Protein AF-A0A3B8V034-F1 (afdb_monomer_lite)

Foldseek 3Di:
DDDDDDDDDDDDDDDDDDDDDDDDDDDDDDDDDDDDDDDDDDDDDDDDDDDDDDDDDDDDDDPPPDDDPPPPPPPDDQVNDPAEEFEQDPLQKTFTALVRVLPADAQGKYFHYNDHPDGTFIWGFHDKDAFPASWIKTKIDTPPDAPWTKMWIADPQWIKMKTWDDDPPATFIWIQQTLERRMTHTDTDGLFAQFALFAAADPPDDDDQDDDDDQDPDPDAFPPPPPDPDWLALDHQEAEEAEEEEPLQLVVQLVVSVVVPHHSVCSQRSVVNLVSHQQVLLSVQCVLAVQNHGYHYLYRYYDYDPQADPANLVLVLDCPPPHRVCVVVVCQQQFGLAYEYEYQFGHDCPVRGHQKYAYADQQQCSSRRYMYGNNVSTRHHRCSQRNLSSLRAAEFAQDDRNLPGDDFPADPVCVLVWGFGDAFPPPCPNCRASYWGWDQAPVRHIETESRYGDDGRYDSYAFDQVRDDNNHGRFAPCPDPRRGHYHNSVSSNRNVSSSSNSGIRQDQDQDPVRHTDRSHDDDDDDDD

Secondary structure (DSSP, 8-state):
-----------------------------------------------------------------------PPP-PPTTSSSS-EEEB-TTS-EE--HHHHHT--TT-EEEEE-STTSPPEEEEEEEEEE-STT-EEEEEEESSSTT-EEEEEEETTEEEEEEE---TTT--EEEEEE-STTEEEEEEEPS----EEEEE------PPP---PPP----SPTT--TT-----SS--SEEEEEEEEEHHHHHHHHHHHHHTTS-GGGHHHHHHHHHHHHHHHHHHHHHHTT---EEEEEEEEEE-----SS-THHHHH-TTSSSSTHHHHHHHHHT-SEEEEEESSS-S--SS--SEEEE---SS-GGG-EEEEETTT-SSSHHHHHHHHTTT-BPPTT--TTS---S--BPSSGGG-PBPPPPP-TT-TTTTT-B--EEE-TTS-EEE-TT--SSSEEPS----SS-EETTEESSB-TT-TTS--B-HHHHHHHHHHHHTTSSPPPP-EE-TTS-EE-SS-S--PPP-

Structure (mmCIF, N/CA/C/O backbone):
data_AF-A0A3B8V034-F1
#
_entry.id   AF-A0A3B8V034-F1
#
loop_
_atom_site.group_PDB
_atom_site.id
_atom_site.type_symbol
_atom_site.label_atom_id
_atom_site.label_alt_id
_atom_site.label_comp_id
_atom_site.label_asym_id
_atom_site.label_entity_id
_atom_site.label_seq_id
_atom_site.pdbx_PDB_ins_code
_atom_site.Cartn_x
_atom_site.Cartn_y
_atom_site.Cartn_z
_atom_site.occupancy
_atom_site.B_iso_or_equiv
_atom_site.auth_seq_id
_atom_site.auth_comp_id
_atom_site.auth_asym_id
_atom_site.auth_atom_id
_atom_site.pdbx_PDB_model_num
ATOM 1 N N . MET A 1 1 ? 27.863 38.608 -65.682 1.00 39.09 1 MET A N 1
ATOM 2 C CA . MET A 1 1 ? 27.282 39.056 -64.396 1.00 39.09 1 MET A CA 1
ATOM 3 C C . MET A 1 1 ? 26.338 40.221 -64.721 1.00 39.09 1 MET A C 1
ATOM 5 O O . MET A 1 1 ? 26.831 41.195 -65.261 1.00 39.09 1 MET A O 1
ATOM 9 N N . LYS A 1 2 ? 24.995 40.124 -64.698 1.00 32.12 2 LYS A N 1
ATOM 10 C CA . LYS A 1 2 ? 24.086 39.822 -63.561 1.00 32.12 2 LYS A CA 1
ATOM 11 C C . LYS A 1 2 ? 24.437 40.698 -62.346 1.00 32.12 2 LYS A C 1
ATOM 13 O O . LYS A 1 2 ? 25.421 40.362 -61.704 1.00 32.12 2 LYS A O 1
ATOM 18 N N . ALA A 1 3 ? 23.829 41.855 -62.046 1.00 29.09 3 ALA A N 1
ATOM 19 C CA . ALA A 1 3 ? 22.579 42.564 -62.432 1.00 29.09 3 ALA A CA 1
ATOM 20 C C . ALA A 1 3 ? 21.438 42.531 -61.383 1.00 29.09 3 ALA A C 1
ATOM 22 O O . ALA A 1 3 ? 21.258 41.554 -60.667 1.00 29.09 3 ALA A O 1
ATOM 23 N N . THR A 1 4 ? 20.722 43.657 -61.302 1.00 34.94 4 THR A N 1
ATOM 24 C CA . THR A 1 4 ? 19.839 44.159 -60.228 1.00 34.94 4 THR A CA 1
ATOM 25 C C . THR A 1 4 ? 18.431 43.551 -60.145 1.00 34.94 4 THR A C 1
ATOM 27 O O . THR A 1 4 ? 17.874 43.180 -61.171 1.00 34.94 4 THR A O 1
ATOM 30 N N . MET A 1 5 ? 17.836 43.573 -58.933 1.00 27.31 5 MET A N 1
ATOM 31 C CA . MET A 1 5 ? 16.399 43.728 -58.550 1.00 27.31 5 MET A CA 1
ATOM 32 C C . MET A 1 5 ? 16.216 43.271 -57.076 1.00 27.31 5 MET A C 1
ATOM 34 O O . MET A 1 5 ? 17.033 42.483 -56.619 1.00 27.31 5 MET A O 1
ATOM 38 N N . ARG A 1 6 ? 15.200 43.637 -56.270 1.00 26.66 6 ARG A N 1
ATOM 39 C CA . ARG A 1 6 ? 14.289 44.809 -56.149 1.00 26.66 6 ARG A CA 1
ATOM 40 C C . ARG A 1 6 ? 13.635 44.749 -54.735 1.00 26.66 6 ARG A C 1
ATOM 42 O O . ARG A 1 6 ? 13.795 43.762 -54.029 1.00 26.66 6 ARG A O 1
ATOM 49 N N . THR A 1 7 ? 12.927 45.803 -54.325 1.00 27.72 7 THR A N 1
ATOM 50 C CA . THR A 1 7 ? 12.128 45.952 -53.075 1.00 27.72 7 THR A CA 1
ATOM 51 C C . THR A 1 7 ? 10.772 45.189 -53.134 1.00 27.72 7 THR A C 1
ATOM 53 O O . THR A 1 7 ? 10.488 44.668 -54.216 1.00 27.72 7 THR A O 1
ATOM 56 N N . PRO A 1 8 ? 9.902 45.125 -52.078 1.00 37.09 8 PRO A N 1
ATOM 57 C CA . PRO A 1 8 ? 9.867 45.942 -50.845 1.00 37.09 8 PRO A CA 1
ATOM 58 C C . PRO A 1 8 ? 9.551 45.234 -49.497 1.00 37.09 8 PRO A C 1
ATOM 60 O O . PRO A 1 8 ? 9.159 44.074 -49.436 1.00 37.09 8 PRO A O 1
ATOM 63 N N . GLN A 1 9 ? 9.633 46.011 -48.408 1.00 32.00 9 GLN A N 1
ATOM 64 C CA . GLN A 1 9 ? 8.899 45.762 -47.157 1.00 32.00 9 GLN A CA 1
ATOM 65 C C . GLN A 1 9 ? 7.413 46.133 -47.329 1.00 32.00 9 GLN A C 1
ATOM 67 O O . GLN A 1 9 ? 7.114 47.138 -47.979 1.00 32.00 9 GLN A O 1
ATOM 72 N N . THR A 1 10 ? 6.504 45.432 -46.647 1.00 27.25 10 THR A N 1
ATOM 73 C CA . THR A 1 10 ? 5.100 45.860 -46.490 1.00 27.25 10 THR A CA 1
ATOM 74 C C . THR A 1 10 ? 4.756 45.977 -45.006 1.00 27.25 10 THR A C 1
ATOM 76 O O . THR A 1 10 ? 5.174 45.158 -44.193 1.00 27.25 10 THR A O 1
ATOM 79 N N . ARG A 1 11 ? 4.026 47.037 -44.645 1.00 26.12 11 ARG A N 1
ATOM 80 C CA . ARG A 1 11 ? 3.633 47.363 -43.265 1.00 26.12 11 ARG A CA 1
ATOM 81 C C . ARG A 1 11 ? 2.485 46.469 -42.796 1.00 26.12 11 ARG A C 1
ATOM 83 O O . ARG A 1 11 ? 1.553 46.251 -43.564 1.00 26.12 11 ARG A O 1
ATOM 90 N N . MET A 1 12 ? 2.476 46.107 -41.514 1.00 24.92 12 MET A N 1
ATOM 91 C CA . MET A 1 12 ? 1.251 45.715 -40.815 1.00 24.92 12 MET A CA 1
ATOM 92 C C . MET A 1 12 ? 0.835 46.858 -39.884 1.00 24.92 12 MET A C 1
ATOM 94 O O . MET A 1 12 ? 1.547 47.196 -38.942 1.00 24.92 12 MET A O 1
ATOM 98 N N . THR A 1 13 ? -0.280 47.512 -40.205 1.00 26.66 13 THR A N 1
ATOM 99 C CA . THR A 1 13 ? -0.801 48.654 -39.442 1.00 26.66 13 THR A CA 1
ATOM 100 C C . THR A 1 13 ? -1.696 48.142 -38.321 1.00 26.66 13 THR A C 1
ATOM 102 O O . THR A 1 13 ? -2.744 47.565 -38.601 1.00 26.66 13 THR A O 1
ATOM 105 N N . LEU A 1 14 ? -1.314 48.371 -37.064 1.00 25.48 14 LEU A N 1
ATOM 106 C CA . LEU A 1 14 ? -2.176 48.067 -35.922 1.00 25.48 14 LEU A CA 1
ATOM 107 C C . LEU A 1 14 ? -3.285 49.129 -35.812 1.00 25.48 14 LEU A C 1
ATOM 109 O O . LEU A 1 14 ? -2.997 50.326 -35.827 1.00 25.48 14 LEU A O 1
ATOM 113 N N . ALA A 1 15 ? -4.540 48.693 -35.703 1.00 27.03 15 ALA A N 1
ATOM 114 C CA . ALA A 1 15 ? -5.710 49.550 -35.515 1.00 27.03 15 ALA A CA 1
ATOM 115 C C . ALA A 1 15 ? -6.472 49.145 -34.242 1.00 27.03 15 ALA A C 1
ATOM 117 O O . ALA A 1 15 ? -6.451 47.986 -33.836 1.00 27.03 15 ALA A O 1
ATOM 118 N N . LEU A 1 16 ? -7.096 50.127 -33.591 1.00 25.64 16 LEU A N 1
ATOM 119 C CA . LEU A 1 16 ? -7.505 50.081 -32.185 1.00 25.64 16 LEU A CA 1
ATOM 120 C C . LEU A 1 16 ? -8.993 49.736 -31.989 1.00 25.64 16 LEU A C 1
ATOM 122 O O . LEU A 1 16 ? -9.848 50.317 -32.654 1.00 25.64 16 LEU A O 1
ATOM 126 N N . ALA A 1 17 ? -9.300 48.910 -30.982 1.00 27.09 17 ALA A N 1
ATOM 127 C CA . ALA A 1 17 ? -10.612 48.831 -30.326 1.00 27.09 17 ALA A CA 1
ATOM 128 C C . ALA A 1 17 ? -10.435 48.472 -28.832 1.00 27.09 17 ALA A C 1
ATOM 130 O O . ALA A 1 17 ? -9.516 47.731 -28.491 1.00 27.09 17 ALA A O 1
ATOM 131 N N . LEU A 1 18 ? -11.274 49.019 -27.939 1.00 26.72 18 LEU A N 1
ATOM 132 C CA . LEU A 1 18 ? -11.166 48.873 -26.473 1.00 26.72 18 LEU A CA 1
ATOM 133 C C . LEU A 1 18 ? -12.327 48.065 -25.868 1.00 26.72 18 LEU A C 1
ATOM 135 O O . LEU A 1 18 ? -13.478 48.338 -26.196 1.00 26.72 18 LEU A O 1
ATOM 139 N N . ALA A 1 19 ? -12.014 47.228 -24.870 1.00 26.48 19 ALA A N 1
ATOM 140 C CA . ALA A 1 19 ? -12.762 47.028 -23.611 1.00 26.48 19 ALA A CA 1
ATOM 141 C C . ALA A 1 19 ? -11.866 46.193 -22.660 1.00 26.48 19 ALA A C 1
ATOM 143 O O . ALA A 1 19 ? -11.486 45.084 -23.009 1.00 26.48 19 ALA A O 1
ATOM 144 N N . LEU A 1 20 ? -11.268 46.757 -21.603 1.00 27.98 20 LEU A N 1
ATOM 145 C CA . LEU A 1 20 ? -11.837 46.968 -20.255 1.00 27.98 20 LEU A CA 1
ATOM 146 C C . LEU A 1 20 ? -12.208 45.665 -19.514 1.00 27.98 20 LEU A C 1
ATOM 148 O O . LEU A 1 20 ? -13.221 45.048 -19.823 1.00 27.98 20 LEU A O 1
ATOM 152 N N . GLY A 1 21 ? -11.422 45.310 -18.486 1.00 26.45 21 GLY A N 1
ATOM 153 C CA . GLY A 1 21 ? -11.671 44.158 -17.604 1.00 26.45 21 GLY A CA 1
ATOM 154 C C . GLY A 1 21 ? -10.458 43.772 -16.743 1.00 26.45 21 GLY A C 1
ATOM 155 O O . GLY A 1 21 ? -9.781 42.797 -17.039 1.00 26.45 21 GLY A O 1
ATOM 156 N N . THR A 1 22 ? -10.146 44.548 -15.700 1.00 28.84 22 THR A N 1
ATOM 157 C CA . THR A 1 22 ? -9.021 44.282 -14.776 1.00 28.84 22 THR A CA 1
ATOM 158 C C . THR A 1 22 ? -9.447 43.467 -13.553 1.00 28.84 22 THR A C 1
ATOM 160 O O . THR A 1 22 ? -10.424 43.833 -12.903 1.00 28.84 22 THR A O 1
ATOM 163 N N . GLY A 1 23 ? -8.655 42.463 -13.165 1.00 26.52 23 GLY A N 1
ATOM 164 C CA . GLY A 1 23 ? -8.787 41.752 -11.888 1.00 26.52 23 GLY A CA 1
ATOM 165 C C . GLY A 1 23 ? -7.514 40.968 -11.559 1.00 26.52 23 GLY A C 1
ATOM 166 O O . GLY A 1 23 ? -7.195 40.011 -12.254 1.00 26.52 23 GLY A O 1
ATOM 167 N N . THR A 1 24 ? -6.783 41.393 -10.528 1.00 28.28 24 THR A N 1
ATOM 168 C CA . THR A 1 24 ? -5.492 40.810 -10.110 1.00 28.28 24 THR A CA 1
ATOM 169 C C . THR A 1 24 ? -5.636 40.098 -8.762 1.00 28.28 24 THR A C 1
ATOM 171 O O . THR A 1 24 ? -6.529 40.428 -7.983 1.00 28.28 24 THR A O 1
ATOM 174 N N . LEU A 1 25 ? -4.739 39.149 -8.479 1.00 25.97 25 LEU A N 1
ATOM 175 C CA . LEU A 1 25 ? -4.598 38.477 -7.184 1.00 25.97 25 LEU A CA 1
ATOM 176 C C . LEU A 1 25 ? -4.472 39.472 -6.013 1.00 25.97 25 LEU A C 1
ATOM 178 O O . LEU A 1 25 ? -3.778 40.483 -6.129 1.00 25.97 25 LEU A O 1
ATOM 182 N N . ALA A 1 26 ? -5.012 39.092 -4.853 1.00 26.95 26 ALA A N 1
ATOM 183 C CA . ALA A 1 26 ? -4.503 39.484 -3.538 1.00 26.95 26 ALA A CA 1
ATOM 184 C C . ALA A 1 26 ? -4.893 38.423 -2.490 1.00 26.95 26 ALA A C 1
ATOM 186 O O . ALA A 1 26 ? -5.974 37.839 -2.574 1.00 26.95 26 ALA A O 1
ATOM 187 N N . ALA A 1 27 ? -4.016 38.171 -1.516 1.00 25.70 27 ALA A N 1
ATOM 188 C CA . ALA A 1 27 ? -4.259 37.229 -0.423 1.00 25.70 27 ALA A CA 1
ATOM 189 C C . ALA A 1 27 ? -5.209 37.803 0.650 1.00 25.70 27 ALA A C 1
ATOM 191 O O . ALA A 1 27 ? -5.380 39.019 0.758 1.00 25.70 27 ALA A O 1
ATOM 192 N N . LEU A 1 28 ? -5.780 36.927 1.484 1.00 24.11 28 LEU A N 1
ATOM 193 C CA . LEU A 1 28 ? -6.576 37.300 2.658 1.00 24.11 28 LEU A CA 1
ATOM 194 C C . LEU A 1 28 ? -5.829 36.959 3.952 1.00 24.11 28 LEU A C 1
ATOM 196 O O . LEU A 1 28 ? -5.529 35.797 4.205 1.00 24.11 28 LEU A O 1
ATOM 200 N N . ALA A 1 29 ? -5.595 37.970 4.794 1.00 24.59 29 ALA A N 1
ATOM 201 C CA . ALA A 1 29 ? -5.035 37.815 6.134 1.00 24.59 29 ALA A CA 1
ATOM 202 C C . ALA A 1 29 ? -5.864 38.602 7.173 1.00 24.59 29 ALA A C 1
ATOM 204 O O . ALA A 1 29 ? -5.919 39.827 7.151 1.00 24.59 29 ALA A O 1
ATOM 205 N N . VAL A 1 30 ? -6.529 37.849 8.053 1.00 24.91 30 VAL A N 1
ATOM 206 C CA . VAL A 1 30 ? -7.024 38.157 9.415 1.00 24.91 30 VAL A CA 1
ATOM 207 C C . VAL A 1 30 ? -7.352 39.624 9.811 1.00 24.91 30 VAL A C 1
ATOM 209 O O . VAL A 1 30 ? -6.540 40.317 10.415 1.00 24.91 30 VAL A O 1
ATOM 212 N N . GLY A 1 31 ? -8.640 39.989 9.687 1.00 21.81 31 GLY A N 1
ATOM 213 C CA . GLY A 1 31 ? -9.411 40.804 10.661 1.00 21.81 31 GLY A CA 1
ATOM 214 C C . GLY A 1 31 ? -9.101 42.312 10.838 1.00 21.81 31 GLY A C 1
ATOM 215 O O . GLY A 1 31 ? -8.270 42.864 10.124 1.00 21.81 31 GLY A O 1
ATOM 216 N N . PRO A 1 32 ? -9.755 43.009 11.806 1.00 31.89 32 PRO A N 1
ATOM 217 C CA . PRO A 1 32 ? -10.892 42.573 12.636 1.00 31.89 32 PRO A CA 1
ATOM 218 C C . PRO A 1 32 ? -12.078 43.585 12.779 1.00 31.89 32 PRO A C 1
ATOM 220 O O . PRO A 1 32 ? -11.901 44.795 12.721 1.00 31.89 32 PRO A O 1
ATOM 223 N N . VAL A 1 33 ? -13.256 43.059 13.165 1.00 24.67 33 VAL A N 1
ATOM 224 C CA . VAL A 1 33 ? -14.283 43.687 14.050 1.00 24.67 33 VAL A CA 1
ATOM 225 C C . VAL A 1 33 ? -15.188 44.864 13.567 1.00 24.67 33 VAL A C 1
ATOM 227 O O . VAL A 1 33 ? -14.750 45.880 13.050 1.00 24.67 33 VAL A O 1
ATOM 230 N N . ALA A 1 34 ? -16.475 44.739 13.953 1.00 24.39 34 ALA A N 1
ATOM 231 C CA . ALA A 1 34 ? -17.521 45.764 14.190 1.00 24.39 34 ALA A CA 1
ATOM 232 C C . ALA A 1 34 ? -18.407 46.347 13.048 1.00 24.39 34 ALA A C 1
ATOM 234 O O . ALA A 1 34 ? -18.072 47.335 12.408 1.00 24.39 34 ALA A O 1
ATOM 235 N N . LYS A 1 35 ? -19.679 45.895 13.096 1.00 24.61 35 LYS A N 1
ATOM 236 C CA . LYS A 1 35 ? -20.923 46.686 13.318 1.00 24.61 35 LYS A CA 1
ATOM 237 C C . LYS A 1 35 ? -21.942 46.972 12.189 1.00 24.61 35 LYS A C 1
ATOM 239 O O . LYS A 1 35 ? -21.627 47.251 11.045 1.00 24.61 35 LYS A O 1
ATOM 244 N N . ASP A 1 36 ? -23.189 46.964 12.679 1.00 26.53 36 ASP A N 1
ATOM 245 C CA . ASP A 1 36 ? -24.435 47.630 12.268 1.00 26.53 36 ASP A CA 1
ATOM 246 C C . ASP A 1 36 ? -25.211 47.204 10.987 1.00 26.53 36 ASP A C 1
ATOM 248 O O . ASP A 1 36 ? -24.889 47.508 9.844 1.00 26.53 36 ASP A O 1
ATOM 252 N N . ARG A 1 37 ? -26.353 46.542 11.262 1.00 24.28 37 ARG A N 1
ATOM 253 C CA . ARG A 1 37 ? -27.609 46.431 10.471 1.00 24.28 37 ARG A CA 1
ATOM 254 C C . ARG A 1 37 ? -28.305 47.828 10.351 1.00 24.28 37 ARG A C 1
ATOM 256 O O . ARG A 1 37 ? -27.833 48.717 11.060 1.00 24.28 37 ARG A O 1
ATOM 263 N N . PRO A 1 38 ? -29.451 48.060 9.632 1.00 35.66 38 PRO A N 1
ATOM 264 C CA . PRO A 1 38 ? -30.472 47.094 9.147 1.00 35.66 38 PRO A CA 1
ATOM 265 C C . PRO A 1 38 ? -31.240 47.396 7.814 1.00 35.66 38 PRO A C 1
ATOM 267 O O . PRO A 1 38 ? -31.151 48.487 7.270 1.00 35.66 38 PRO A O 1
ATOM 270 N N . ALA A 1 39 ? -32.157 46.472 7.438 1.00 25.98 39 ALA A N 1
ATOM 271 C CA . ALA A 1 39 ? -33.443 46.715 6.716 1.00 25.98 39 ALA A CA 1
ATOM 272 C C . ALA A 1 39 ? -33.393 47.215 5.234 1.00 25.98 39 ALA A C 1
ATOM 274 O O . ALA A 1 39 ? -32.346 47.646 4.775 1.00 25.98 39 ALA A O 1
ATOM 275 N N . MET A 1 40 ? -34.453 47.210 4.393 1.00 24.56 40 MET A N 1
ATOM 276 C CA . MET A 1 40 ? -35.807 46.580 4.334 1.00 24.56 40 MET A CA 1
ATOM 277 C C . MET A 1 40 ? -36.379 46.769 2.890 1.00 24.56 40 MET A C 1
ATOM 279 O O . MET A 1 40 ? -35.892 47.639 2.179 1.00 24.56 40 MET A O 1
ATOM 283 N N . GLU A 1 41 ? -37.412 46.090 2.361 1.00 25.50 41 GLU A N 1
ATOM 284 C CA . GLU A 1 41 ? -38.180 44.910 2.815 1.00 25.50 41 GLU A CA 1
ATOM 285 C C . GLU A 1 41 ? -38.556 43.973 1.633 1.00 25.50 41 GLU A C 1
ATOM 287 O O . GLU A 1 41 ? -38.015 42.873 1.546 1.00 25.50 41 GLU A O 1
ATOM 292 N N . ARG A 1 42 ? -39.499 44.368 0.750 1.00 25.66 42 ARG A N 1
ATOM 293 C CA . ARG A 1 42 ? -40.141 43.508 -0.277 1.00 25.66 42 ARG A CA 1
ATOM 294 C C . ARG A 1 42 ? -40.699 44.293 -1.481 1.00 25.66 42 ARG A C 1
ATOM 296 O O . ARG A 1 42 ? -41.039 45.463 -1.351 1.00 25.66 42 ARG A O 1
ATOM 303 N N . GLY A 1 43 ? -40.914 43.604 -2.608 1.00 25.84 43 GLY A N 1
ATOM 304 C CA . GLY A 1 43 ? -41.726 44.067 -3.747 1.00 25.84 43 GLY A CA 1
ATOM 305 C C . GLY A 1 43 ? -42.003 42.931 -4.744 1.00 25.84 43 GLY A C 1
ATOM 306 O O . GLY A 1 43 ? -41.085 42.192 -5.086 1.00 25.84 43 GLY A O 1
ATOM 307 N N . VAL A 1 44 ? -43.259 42.741 -5.171 1.00 24.73 44 VAL A N 1
ATOM 308 C CA . VAL A 1 44 ? -43.712 41.587 -5.984 1.00 24.73 44 VAL A CA 1
ATOM 309 C C . VAL A 1 44 ? -44.776 42.026 -7.005 1.00 24.73 44 VAL A C 1
ATOM 311 O O . VAL A 1 44 ? -45.558 42.918 -6.689 1.00 24.73 44 VAL A O 1
ATOM 314 N N . ALA A 1 45 ? -44.843 41.317 -8.148 1.00 26.98 45 ALA A N 1
ATOM 315 C CA . ALA A 1 45 ? -46.049 40.956 -8.934 1.00 26.98 45 ALA A CA 1
ATOM 316 C C . ALA A 1 45 ? -46.148 41.431 -10.407 1.00 26.98 45 ALA A C 1
ATOM 318 O O . ALA A 1 45 ? -45.916 42.589 -10.724 1.00 26.98 45 ALA A O 1
ATOM 319 N N . THR A 1 46 ? -46.627 40.495 -11.252 1.00 25.06 46 THR A N 1
ATOM 320 C CA . THR A 1 46 ? -47.496 40.643 -12.458 1.00 25.06 46 THR A CA 1
ATOM 321 C C . THR A 1 46 ? -47.080 41.605 -13.594 1.00 25.06 46 THR A C 1
ATOM 323 O O . THR A 1 46 ? -46.939 42.795 -13.365 1.00 25.06 46 THR A O 1
ATOM 326 N N . SER A 1 47 ? -46.851 41.216 -14.863 1.00 27.02 47 SER A N 1
ATOM 327 C CA . SER A 1 47 ? -47.534 40.312 -15.834 1.00 27.02 47 SER A CA 1
ATOM 328 C C . SER A 1 47 ? -48.671 40.940 -16.665 1.00 27.02 47 SER A C 1
ATOM 330 O O . SER A 1 47 ? -49.697 41.309 -16.101 1.00 27.02 47 SER A O 1
ATOM 332 N N . ALA A 1 48 ? -48.558 40.904 -18.003 1.00 26.84 48 ALA A N 1
ATOM 333 C CA . ALA A 1 48 ? -49.676 40.880 -18.967 1.00 26.84 48 ALA A CA 1
ATOM 334 C C . ALA A 1 48 ? -49.184 40.463 -20.378 1.00 26.84 48 ALA A C 1
ATOM 336 O O . ALA A 1 48 ? -47.999 40.586 -20.677 1.00 26.84 48 ALA A O 1
ATOM 337 N N . MET A 1 49 ? -50.086 39.978 -21.242 1.00 27.50 49 MET A N 1
ATOM 338 C CA . MET A 1 49 ? -49.815 39.557 -22.634 1.00 27.50 49 MET A CA 1
ATOM 339 C C . MET A 1 49 ? -50.503 40.467 -23.668 1.00 27.50 49 MET A C 1
ATOM 341 O O . MET A 1 49 ? -51.469 41.153 -23.345 1.00 27.50 49 MET A O 1
ATOM 345 N N . SER A 1 50 ? -50.099 40.355 -24.941 1.00 24.97 50 SER A N 1
ATOM 346 C CA . SER A 1 50 ? -50.973 40.623 -26.099 1.00 24.97 50 SER A CA 1
ATOM 347 C C . SER A 1 50 ? -50.738 39.593 -27.226 1.00 24.97 50 SER A C 1
ATOM 349 O O . SER A 1 50 ? -49.901 38.703 -27.080 1.00 24.97 50 SER A O 1
ATOM 351 N N . ARG A 1 51 ? -51.539 39.642 -28.300 1.00 26.27 51 ARG A N 1
ATOM 352 C CA . ARG A 1 51 ? -51.796 38.551 -29.272 1.00 26.27 51 ARG A CA 1
ATOM 353 C C . ARG A 1 51 ? -51.875 39.052 -30.733 1.00 26.27 51 ARG A C 1
ATOM 355 O O . ARG A 1 51 ? -51.861 40.256 -30.953 1.00 26.27 51 ARG A O 1
ATOM 362 N N . VAL A 1 52 ? -52.132 38.105 -31.660 1.00 25.27 52 VAL A N 1
ATOM 363 C CA . VAL A 1 52 ? -52.500 38.254 -33.100 1.00 25.27 52 VAL A CA 1
ATOM 364 C C . VAL A 1 52 ? -51.261 38.414 -34.018 1.00 25.27 52 VAL A C 1
ATOM 366 O O . VAL A 1 52 ? -50.514 39.359 -33.815 1.00 25.27 52 VAL A O 1
ATOM 369 N N . ALA A 1 53 ? -50.857 37.508 -34.933 1.00 25.81 53 ALA A N 1
ATOM 370 C CA . ALA A 1 53 ? -51.507 36.514 -35.834 1.00 25.81 53 ALA A CA 1
ATOM 371 C C . ALA A 1 53 ? -52.021 37.115 -37.173 1.00 25.81 53 ALA A C 1
ATOM 373 O O . ALA A 1 53 ? -52.242 38.318 -37.232 1.00 25.81 53 ALA A O 1
ATOM 374 N N . LEU A 1 54 ? -52.196 36.380 -38.283 1.00 26.38 54 LEU A N 1
ATOM 375 C CA . LEU A 1 54 ? -52.221 34.923 -38.561 1.00 26.38 54 LEU A CA 1
ATOM 376 C C . LEU A 1 54 ? -51.694 34.656 -40.010 1.00 26.38 54 LEU A C 1
ATOM 378 O O . LEU A 1 54 ? -51.392 35.622 -40.703 1.00 26.38 54 LEU A O 1
ATOM 382 N N . ASP A 1 55 ? -51.682 33.383 -40.451 1.00 26.30 55 ASP A N 1
ATOM 383 C CA . ASP A 1 55 ? -51.583 32.880 -41.849 1.00 26.30 55 ASP A CA 1
ATOM 384 C C . ASP A 1 55 ? -50.241 33.111 -42.597 1.00 26.30 55 ASP A C 1
ATOM 386 O O . ASP A 1 55 ? -49.627 34.163 -42.461 1.00 26.30 55 ASP A O 1
ATOM 390 N N . VAL A 1 56 ? -49.670 32.211 -43.421 1.00 27.23 56 VAL A N 1
ATOM 391 C CA . VAL A 1 56 ? -49.874 30.783 -43.824 1.00 27.23 56 VAL A CA 1
ATOM 392 C C . VAL A 1 56 ? -48.463 30.206 -44.198 1.00 27.23 56 VAL A C 1
ATOM 394 O O . VAL A 1 56 ? -47.490 30.948 -44.093 1.00 27.23 56 VAL A O 1
ATOM 397 N N . ASP A 1 57 ? -48.173 28.951 -44.593 1.00 28.00 57 ASP A N 1
ATOM 398 C CA . ASP A 1 57 ? -48.960 27.811 -45.119 1.00 28.00 57 ASP A CA 1
ATOM 399 C C . ASP A 1 57 ? -48.278 26.431 -44.820 1.00 28.00 57 ASP A C 1
ATOM 401 O O . ASP A 1 57 ? -47.395 26.317 -43.971 1.00 28.00 57 ASP A O 1
ATOM 405 N N . ARG A 1 58 ? -48.724 25.389 -45.536 1.00 27.16 58 ARG A N 1
ATOM 406 C CA . ARG A 1 58 ? -48.327 23.964 -45.646 1.00 27.16 58 ARG A CA 1
ATOM 407 C C . ARG A 1 58 ? -46.878 23.674 -46.127 1.00 27.16 58 ARG A C 1
ATOM 409 O O . ARG A 1 58 ? -46.290 24.508 -46.802 1.00 27.16 58 ARG A O 1
ATOM 416 N N . GLU A 1 59 ? -46.254 22.503 -45.893 1.00 27.53 59 GLU A N 1
ATOM 417 C CA . GLU A 1 59 ? -46.702 21.186 -45.364 1.00 27.53 59 GLU A CA 1
ATOM 418 C C . GLU A 1 59 ? -45.672 20.537 -44.403 1.00 27.53 59 GLU A C 1
ATOM 420 O O . GLU A 1 59 ? -44.481 20.565 -44.695 1.00 27.53 59 GLU A O 1
ATOM 425 N N . LEU A 1 60 ? -46.136 19.864 -43.334 1.00 27.06 60 LEU A N 1
ATOM 426 C CA . LEU A 1 60 ? -45.780 18.477 -42.936 1.00 27.06 60 LEU A CA 1
ATOM 427 C C . LEU A 1 60 ? -46.565 18.090 -41.662 1.00 27.06 60 LEU A C 1
ATOM 429 O O . LEU A 1 60 ? -46.610 18.871 -40.713 1.00 27.06 60 LEU A O 1
ATOM 433 N N . GLU A 1 61 ? -47.160 16.894 -41.597 1.00 31.86 61 GLU A N 1
ATOM 434 C CA . GLU A 1 61 ? -47.807 16.407 -40.365 1.00 31.86 61 GLU A CA 1
ATOM 435 C C . GLU A 1 61 ? -46.803 15.681 -39.454 1.00 31.86 61 GLU A C 1
ATOM 437 O O . GLU A 1 61 ? -46.191 14.690 -39.850 1.00 31.86 61 GLU A O 1
ATOM 442 N N . VAL A 1 62 ? -46.669 16.150 -38.209 1.00 32.53 62 VAL A N 1
ATOM 443 C CA . VAL A 1 62 ? -45.926 15.477 -37.130 1.00 32.53 62 VAL A CA 1
ATOM 444 C C . VAL A 1 62 ? -46.795 15.473 -35.870 1.00 32.53 62 VAL A C 1
ATOM 446 O O . VAL A 1 62 ? -47.266 16.524 -35.432 1.00 32.53 62 VAL A O 1
ATOM 449 N N . ASP A 1 63 ? -47.021 14.294 -35.282 1.00 34.06 63 ASP A N 1
ATOM 450 C CA . ASP A 1 63 ? -47.907 14.121 -34.121 1.00 34.06 63 ASP A CA 1
ATOM 451 C C . ASP A 1 63 ? -47.279 14.651 -32.818 1.00 34.06 63 ASP A C 1
ATOM 453 O O . ASP A 1 63 ? -46.640 13.935 -32.046 1.00 34.06 63 ASP A O 1
ATOM 457 N N . LEU A 1 64 ? -47.501 15.937 -32.546 1.00 32.56 64 LEU A N 1
ATOM 458 C CA . LEU A 1 64 ? -47.053 16.629 -31.334 1.00 32.56 64 LEU A CA 1
ATOM 459 C C . LEU A 1 64 ? -47.965 16.380 -30.109 1.00 32.56 64 LEU A C 1
ATOM 461 O O . LEU A 1 64 ? -48.188 17.285 -29.301 1.00 32.56 64 LEU A O 1
ATOM 465 N N . LYS A 1 65 ? -48.499 15.158 -29.934 1.00 32.91 65 LYS A N 1
ATOM 466 C CA . LYS A 1 65 ? -49.309 14.762 -28.758 1.00 32.91 65 LYS A CA 1
ATOM 467 C C . LYS A 1 65 ? -48.758 13.609 -27.914 1.00 32.91 65 LYS A C 1
ATOM 469 O O . LYS A 1 65 ? -49.500 12.964 -27.170 1.00 32.91 65 LYS A O 1
ATOM 474 N N . ARG A 1 66 ? -47.433 13.463 -27.865 1.00 28.66 66 ARG A N 1
ATOM 475 C CA . ARG A 1 66 ? -46.756 12.941 -26.665 1.00 28.66 66 ARG A CA 1
ATOM 476 C C . ARG A 1 66 ? -45.636 13.886 -26.230 1.00 28.66 66 ARG A C 1
ATOM 478 O O . ARG A 1 66 ? -44.685 14.047 -26.989 1.00 28.66 66 ARG A O 1
ATOM 485 N N . PRO A 1 67 ? -45.675 14.468 -25.014 1.00 27.50 67 PRO A N 1
ATOM 486 C CA . PRO A 1 67 ? -44.446 14.965 -24.421 1.00 27.50 67 PRO A CA 1
ATOM 487 C C . PRO A 1 67 ? -43.534 13.758 -24.202 1.00 27.50 67 PRO A C 1
ATOM 489 O O . PRO A 1 67 ? -43.911 12.809 -23.508 1.00 27.50 67 PRO A O 1
ATOM 492 N N . MET A 1 68 ? -42.339 13.778 -24.792 1.00 26.00 68 MET A N 1
ATOM 493 C CA . MET A 1 68 ? -41.301 12.830 -24.409 1.00 26.00 68 MET A CA 1
ATOM 494 C C . MET A 1 68 ? -40.983 13.069 -22.934 1.00 26.00 68 MET A C 1
ATOM 496 O O . MET A 1 68 ? -40.302 14.031 -22.579 1.00 26.00 68 MET A O 1
ATOM 500 N N . ARG A 1 69 ? -41.450 12.167 -22.064 1.00 26.36 69 ARG A N 1
ATOM 501 C CA . ARG A 1 69 ? -40.711 11.913 -20.833 1.00 26.36 69 ARG A CA 1
ATOM 502 C C . ARG A 1 69 ? -39.327 11.457 -21.276 1.00 26.36 69 ARG A C 1
ATOM 504 O O . ARG A 1 69 ? -39.175 10.330 -21.735 1.00 26.36 69 ARG A O 1
ATOM 511 N N . LEU A 1 70 ? -38.331 12.315 -21.074 1.00 27.36 70 LEU A N 1
ATOM 512 C CA . LEU A 1 70 ? -37.044 11.823 -20.613 1.00 27.36 70 LEU A CA 1
ATOM 513 C C . LEU A 1 70 ? -37.356 10.921 -19.418 1.00 27.36 70 LEU A C 1
ATOM 515 O O . LEU A 1 70 ? -37.801 11.399 -18.371 1.00 27.36 70 LEU A O 1
ATOM 519 N N . GLN A 1 71 ? -37.208 9.609 -19.600 1.00 27.44 71 GLN A N 1
ATOM 520 C CA . GLN A 1 71 ? -36.987 8.756 -18.450 1.00 27.44 71 GLN A CA 1
ATOM 521 C C . GLN A 1 71 ? -35.679 9.253 -17.848 1.00 27.44 71 GLN A C 1
ATOM 523 O O . GLN A 1 71 ? -34.615 9.098 -18.442 1.00 27.44 71 GLN A O 1
ATOM 528 N N . GLN A 1 72 ? -35.776 9.879 -16.675 1.00 30.25 72 GLN A N 1
ATOM 529 C CA . GLN A 1 72 ? -34.672 9.798 -15.730 1.00 30.25 72 GLN A CA 1
ATOM 530 C C . GLN A 1 72 ? -34.320 8.305 -15.638 1.00 30.25 72 GLN A C 1
ATOM 532 O O . GLN A 1 72 ? -35.262 7.506 -15.530 1.00 30.25 72 GLN A O 1
ATOM 537 N N . PRO A 1 73 ? -33.039 7.908 -15.739 1.00 32.88 73 PRO A N 1
ATOM 538 C CA . PRO A 1 73 ? -32.676 6.521 -15.488 1.00 32.88 73 PRO A CA 1
ATOM 539 C C . PRO A 1 73 ? -33.270 6.144 -14.131 1.00 32.88 73 PRO A C 1
ATOM 541 O O . PRO A 1 73 ? -33.148 6.908 -13.168 1.00 32.88 73 PRO A O 1
ATOM 544 N N . ASN A 1 74 ? -34.016 5.036 -14.086 1.00 34.78 74 ASN A N 1
ATOM 545 C CA . ASN A 1 74 ? -34.619 4.583 -12.839 1.00 34.78 74 ASN A CA 1
ATOM 546 C C . ASN A 1 74 ? -33.482 4.443 -11.828 1.00 34.78 74 ASN A C 1
ATOM 548 O O . ASN A 1 74 ? -32.528 3.719 -12.100 1.00 34.78 74 ASN A O 1
ATOM 552 N N . ALA A 1 75 ? -33.575 5.147 -10.699 1.00 39.72 75 ALA A N 1
ATOM 553 C CA . ALA A 1 75 ? -32.609 4.990 -9.626 1.00 39.72 75 ALA A CA 1
ATOM 554 C C . ALA A 1 75 ? -32.690 3.539 -9.140 1.00 39.72 75 ALA A C 1
ATOM 556 O O . ALA A 1 75 ? -33.661 3.163 -8.476 1.00 39.72 75 ALA A O 1
ATOM 557 N N . ILE A 1 76 ? -31.704 2.739 -9.548 1.00 43.66 76 ILE A N 1
ATOM 558 C CA . ILE A 1 76 ? -31.515 1.369 -9.086 1.00 43.66 76 ILE A CA 1
ATOM 559 C C . ILE A 1 76 ? -31.372 1.447 -7.568 1.00 43.66 76 ILE A C 1
ATOM 561 O O . ILE A 1 76 ? -30.665 2.317 -7.048 1.00 43.66 76 ILE A O 1
ATOM 565 N N . ARG A 1 77 ? -32.098 0.597 -6.847 1.00 41.78 77 ARG A N 1
ATOM 566 C CA . ARG A 1 77 ? -31.973 0.526 -5.394 1.00 41.78 77 ARG A CA 1
ATOM 567 C C . ARG A 1 77 ? -30.830 -0.434 -5.069 1.00 41.78 77 ARG A C 1
ATOM 569 O O . ARG A 1 77 ? -30.758 -1.485 -5.705 1.00 41.78 77 ARG A O 1
ATOM 576 N N . PRO A 1 78 ? -29.992 -0.141 -4.064 1.00 41.16 78 PRO A N 1
ATOM 577 C CA . PRO A 1 78 ? -29.207 -1.185 -3.415 1.00 41.16 78 PRO A CA 1
ATOM 578 C C . PRO A 1 78 ? -30.143 -2.348 -3.039 1.00 41.16 78 PRO A C 1
ATOM 580 O O . PRO A 1 78 ? -31.218 -2.106 -2.479 1.00 41.16 78 PRO A O 1
ATOM 583 N N . GLY A 1 79 ? -29.786 -3.571 -3.439 1.00 49.62 79 GLY A N 1
ATOM 584 C CA . GLY A 1 79 ? -30.617 -4.774 -3.294 1.00 49.62 79 GLY A CA 1
ATOM 585 C C . GLY A 1 79 ? -31.578 -5.117 -4.452 1.00 49.62 79 GLY A C 1
ATOM 586 O O . GLY A 1 79 ? -32.230 -6.154 -4.378 1.00 49.62 79 GLY A O 1
ATOM 587 N N . ASP A 1 80 ? -31.674 -4.313 -5.524 1.00 52.09 80 ASP A N 1
ATOM 588 C CA . ASP A 1 80 ? -32.344 -4.713 -6.790 1.00 52.09 80 ASP A CA 1
ATOM 589 C C . ASP A 1 80 ? -31.362 -5.394 -7.789 1.00 52.09 80 ASP A C 1
ATOM 591 O O . ASP A 1 80 ? -31.757 -5.745 -8.904 1.00 52.09 80 ASP A O 1
ATOM 595 N N . LEU A 1 81 ? -30.086 -5.557 -7.413 1.00 63.09 81 LEU A N 1
ATOM 596 C CA . LEU A 1 81 ? -28.996 -6.130 -8.217 1.00 63.09 81 LEU A CA 1
ATOM 597 C C . LEU A 1 81 ? -28.416 -7.398 -7.574 1.00 63.09 81 LEU A C 1
ATOM 599 O O . LEU A 1 81 ? -28.582 -7.634 -6.381 1.00 63.09 81 LEU A O 1
ATOM 603 N N . ASP A 1 82 ? -27.708 -8.189 -8.379 1.00 80.75 82 ASP A N 1
ATOM 604 C CA . ASP A 1 82 ? -26.976 -9.402 -7.992 1.00 80.75 82 ASP A CA 1
ATOM 605 C C . ASP A 1 82 ? -25.533 -9.131 -7.508 1.00 80.75 82 ASP A C 1
ATOM 607 O O . ASP A 1 82 ? -24.744 -10.061 -7.382 1.00 80.75 82 ASP A O 1
ATOM 611 N N . HIS A 1 83 ? -25.188 -7.867 -7.240 1.00 83.88 83 HIS A N 1
ATOM 612 C CA . HIS A 1 83 ? -23.858 -7.412 -6.822 1.00 83.88 83 HIS A CA 1
ATOM 613 C C . HIS A 1 83 ? -23.931 -6.121 -5.974 1.00 83.88 83 HIS A C 1
ATOM 615 O O . HIS A 1 83 ? -24.872 -5.334 -6.147 1.00 83.88 83 HIS A O 1
ATOM 621 N N . PRO A 1 84 ? -22.956 -5.870 -5.074 1.00 89.38 84 PRO A N 1
ATOM 622 C CA . PRO A 1 84 ? -22.895 -4.649 -4.269 1.00 89.38 84 PRO A CA 1
ATOM 623 C C . PRO A 1 84 ? -22.662 -3.378 -5.102 1.00 89.38 84 PRO A C 1
ATOM 625 O O . PRO A 1 84 ? -21.942 -3.379 -6.104 1.00 89.38 84 PRO A O 1
ATOM 628 N N . VAL A 1 85 ? -23.234 -2.261 -4.630 1.00 89.62 85 VAL A N 1
ATOM 629 C CA . VAL A 1 85 ? -23.065 -0.919 -5.217 1.00 89.62 85 VAL A CA 1
ATOM 630 C C . VAL A 1 85 ? -22.632 0.081 -4.143 1.00 89.62 85 VAL A C 1
ATOM 632 O O . VAL A 1 85 ? -23.437 0.546 -3.333 1.00 89.62 85 VAL A O 1
ATOM 635 N N . LEU A 1 86 ? -21.357 0.456 -4.163 1.00 91.81 86 LEU A N 1
ATOM 636 C CA . LEU A 1 86 ? -20.735 1.404 -3.242 1.00 91.81 86 LEU A CA 1
ATOM 637 C C . LEU A 1 86 ? -20.761 2.809 -3.869 1.00 91.81 86 LEU A C 1
ATOM 639 O O . LEU A 1 86 ? -19.840 3.203 -4.576 1.00 91.81 86 LEU A O 1
ATOM 643 N N . ALA A 1 87 ? -21.823 3.587 -3.630 1.00 88.12 87 ALA A N 1
ATOM 644 C CA . ALA A 1 87 ? -21.991 4.918 -4.232 1.00 88.12 87 ALA A CA 1
ATOM 645 C C . ALA A 1 87 ? -22.159 6.068 -3.221 1.00 88.12 87 ALA A C 1
ATOM 647 O O . ALA A 1 87 ? -22.830 5.927 -2.195 1.00 88.12 87 ALA A O 1
ATOM 648 N N . VAL A 1 88 ? -21.597 7.246 -3.541 1.00 88.75 88 VAL A N 1
ATOM 649 C CA . VAL A 1 88 ? -21.667 8.438 -2.671 1.00 88.75 88 VAL A CA 1
ATOM 650 C C . VAL A 1 88 ? -23.101 8.944 -2.488 1.00 88.75 88 VAL A C 1
ATOM 652 O O . VAL A 1 88 ? -23.755 9.417 -3.424 1.00 88.75 88 VAL A O 1
ATOM 655 N N . ALA A 1 89 ? -23.568 8.930 -1.242 1.00 90.50 89 ALA A N 1
ATOM 656 C CA . ALA A 1 89 ? -24.854 9.475 -0.840 1.00 90.50 89 ALA A CA 1
ATOM 657 C C . ALA A 1 89 ? -24.853 11.020 -0.791 1.00 90.50 89 ALA A C 1
ATOM 659 O O . ALA A 1 89 ? -23.884 11.714 -1.111 1.00 90.50 89 ALA A O 1
ATOM 660 N N . ARG A 1 90 ? -25.995 11.613 -0.419 1.00 88.75 90 ARG A N 1
ATOM 661 C CA . ARG A 1 90 ? -26.192 13.078 -0.458 1.00 88.75 90 ARG A CA 1
ATOM 662 C C . ARG A 1 90 ? -25.294 13.853 0.510 1.00 88.75 90 ARG A C 1
ATOM 664 O O . ARG A 1 90 ? -25.030 15.023 0.246 1.00 88.75 90 ARG A O 1
ATOM 671 N N . ASP A 1 91 ? -24.868 13.206 1.586 1.00 89.31 91 ASP A N 1
ATOM 672 C CA . ASP A 1 91 ? -23.993 13.703 2.649 1.00 89.31 91 ASP A CA 1
ATOM 673 C C . ASP A 1 91 ? -22.497 13.453 2.384 1.00 89.31 91 ASP A C 1
ATOM 675 O O . ASP A 1 91 ? -21.679 13.726 3.253 1.00 89.31 91 ASP A O 1
ATOM 679 N N . GLY A 1 92 ? -22.131 12.958 1.195 1.00 89.56 92 GLY A N 1
ATOM 680 C CA . GLY A 1 92 ? -20.733 12.747 0.804 1.00 89.56 92 GLY A CA 1
ATOM 681 C C . GLY A 1 92 ? -20.138 11.405 1.236 1.00 89.56 92 GLY A C 1
ATOM 682 O O . GLY A 1 92 ? -18.989 11.144 0.914 1.00 89.56 92 GLY A O 1
ATOM 683 N N . ARG A 1 93 ? -20.905 10.543 1.913 1.00 93.44 93 ARG A N 1
ATOM 684 C CA . ARG A 1 93 ? -20.449 9.247 2.448 1.00 93.44 93 ARG A CA 1
ATOM 685 C C . ARG A 1 93 ? -21.000 8.088 1.620 1.00 93.44 93 ARG A C 1
ATOM 687 O O . ARG A 1 93 ? -22.096 8.201 1.068 1.00 93.44 93 ARG A O 1
ATOM 694 N N . ILE A 1 94 ? -20.292 6.968 1.565 1.00 94.31 94 ILE A N 1
ATOM 695 C CA . ILE A 1 94 ? -20.771 5.721 0.951 1.00 94.31 94 ILE A CA 1
ATOM 696 C C . ILE A 1 94 ? -21.337 4.814 2.054 1.00 94.31 94 ILE A C 1
ATOM 698 O O . ILE A 1 94 ? -20.803 4.779 3.162 1.00 94.31 94 ILE A O 1
ATOM 702 N N . ARG A 1 95 ? -22.439 4.108 1.764 1.00 94.00 95 ARG A N 1
ATOM 703 C CA . ARG A 1 95 ? -23.095 3.153 2.676 1.00 94.00 95 ARG A CA 1
ATOM 704 C C . ARG A 1 95 ? -23.451 1.865 1.942 1.00 94.00 95 ARG A C 1
ATOM 706 O O . ARG A 1 95 ? -23.993 1.942 0.844 1.00 94.00 95 ARG A O 1
ATOM 713 N N . PHE A 1 96 ? -23.173 0.727 2.565 1.00 93.94 96 PHE A N 1
ATOM 714 C CA . PHE A 1 96 ? -23.304 -0.623 2.002 1.00 93.94 96 PHE A CA 1
ATOM 715 C C . PHE A 1 96 ? -23.489 -1.641 3.139 1.00 93.94 96 PHE A C 1
ATOM 717 O O . PHE A 1 96 ? -23.219 -1.323 4.300 1.00 93.94 96 PHE A O 1
ATOM 724 N N . ASP A 1 97 ? -23.935 -2.859 2.827 1.00 93.75 97 ASP A N 1
ATOM 725 C CA . ASP A 1 97 ? -23.855 -3.964 3.783 1.00 93.75 97 ASP A CA 1
ATOM 726 C C . ASP A 1 97 ? -22.465 -4.616 3.686 1.00 93.75 97 ASP A C 1
ATOM 728 O O . ASP A 1 97 ? -22.035 -5.051 2.619 1.00 93.75 97 ASP A O 1
ATOM 732 N N . VAL A 1 98 ? -21.745 -4.695 4.809 1.00 93.75 98 VAL A N 1
ATOM 733 C CA . VAL A 1 98 ? -20.424 -5.347 4.875 1.00 93.75 98 VAL A CA 1
ATOM 734 C C . VAL A 1 98 ? -20.515 -6.827 4.487 1.00 93.75 98 VAL A C 1
ATOM 736 O O . VAL A 1 98 ? -19.566 -7.368 3.929 1.00 93.75 98 VAL A O 1
ATOM 739 N N . ASN A 1 99 ? -21.663 -7.477 4.710 1.00 92.81 99 ASN A N 1
ATOM 740 C CA . ASN A 1 99 ? -21.876 -8.869 4.316 1.00 92.81 99 ASN A CA 1
ATOM 741 C C . ASN A 1 99 ? -21.928 -9.049 2.785 1.00 92.81 99 ASN A C 1
ATOM 743 O O . ASN A 1 99 ? -21.530 -10.105 2.303 1.00 92.81 99 ASN A O 1
ATOM 747 N N . GLU A 1 100 ? -22.371 -8.040 2.019 1.00 93.19 100 GLU A N 1
ATOM 748 C CA . GLU A 1 100 ? -22.345 -8.083 0.545 1.00 93.19 100 GLU A CA 1
ATOM 749 C C . GLU A 1 100 ? -20.907 -7.988 0.011 1.00 93.19 100 GLU A C 1
ATOM 751 O O . GLU A 1 100 ? -20.574 -8.661 -0.958 1.00 93.19 100 GLU A O 1
ATOM 756 N N . VAL A 1 101 ? -20.041 -7.203 0.667 1.00 94.38 101 VAL A N 1
ATOM 757 C CA . VAL A 1 101 ? -18.610 -7.108 0.322 1.00 94.38 101 VAL A CA 1
ATOM 758 C C . VAL A 1 101 ? -17.865 -8.381 0.732 1.00 94.38 101 VAL A C 1
ATOM 760 O O . VAL A 1 101 ? -17.135 -8.947 -0.072 1.00 94.38 101 VAL A O 1
ATOM 763 N N . LEU A 1 102 ? -18.094 -8.888 1.950 1.00 93.38 102 LEU A N 1
ATOM 764 C CA . LEU A 1 102 ? -17.474 -10.123 2.453 1.00 93.38 102 LEU A CA 1
ATOM 765 C C . LEU A 1 102 ? -17.781 -11.365 1.601 1.00 93.38 102 LEU A C 1
ATOM 767 O O . LEU A 1 102 ? -16.972 -12.296 1.583 1.00 93.38 102 LEU A O 1
ATOM 771 N N . ALA A 1 103 ? -18.932 -11.373 0.924 1.00 92.88 103 ALA A N 1
ATOM 772 C CA . ALA A 1 103 ? -19.394 -12.453 0.057 1.00 92.88 103 ALA A CA 1
ATOM 773 C C . ALA A 1 103 ? -18.832 -12.411 -1.378 1.00 92.88 103 ALA A C 1
ATOM 775 O O . ALA A 1 103 ? -19.128 -13.325 -2.141 1.00 92.88 103 ALA A O 1
ATOM 776 N N . LEU A 1 104 ? -18.053 -11.385 -1.748 1.00 94.06 104 LEU A N 1
ATOM 777 C CA . LEU A 1 104 ? -17.423 -11.289 -3.067 1.00 94.06 104 LEU A CA 1
ATOM 778 C C . LEU A 1 104 ? -16.337 -12.359 -3.250 1.00 94.06 104 LEU A C 1
ATOM 780 O O . LEU A 1 104 ? -15.387 -12.430 -2.464 1.00 94.06 104 LEU A O 1
ATOM 784 N N . GLU A 1 105 ? -16.429 -13.118 -4.338 1.00 92.38 105 GLU A N 1
ATOM 785 C CA . GLU A 1 105 ? -15.423 -14.079 -4.791 1.00 92.38 105 GLU A CA 1
ATOM 786 C C . GLU A 1 105 ? -14.798 -13.661 -6.137 1.00 92.38 105 GLU A C 1
ATOM 788 O O . GLU A 1 105 ? -15.229 -12.707 -6.790 1.00 92.38 105 GLU A O 1
ATOM 793 N N . VAL A 1 106 ? -13.731 -14.347 -6.564 1.00 93.19 106 VAL A N 1
ATOM 794 C CA . VAL A 1 106 ? -13.043 -14.033 -7.831 1.00 93.19 106 VAL A CA 1
ATOM 795 C C . VAL A 1 106 ? -13.991 -14.222 -9.017 1.00 93.19 106 VAL A C 1
ATOM 797 O O . VAL A 1 106 ? -14.593 -15.280 -9.196 1.00 93.19 106 VAL A O 1
ATOM 800 N N . GLY A 1 107 ? -14.101 -13.187 -9.850 1.00 93.00 107 GLY A N 1
ATOM 801 C CA . GLY A 1 107 ? -15.038 -13.122 -10.968 1.00 93.00 107 GLY A CA 1
ATOM 802 C C . GLY A 1 107 ? -16.384 -12.452 -10.660 1.00 93.00 107 GLY A C 1
ATOM 803 O O . GLY A 1 107 ? -17.102 -12.145 -11.617 1.00 93.00 107 GLY A O 1
ATOM 804 N N . ASP A 1 108 ? -16.715 -12.162 -9.398 1.00 95.75 108 ASP A N 1
ATOM 805 C CA . ASP A 1 108 ? -17.905 -11.372 -9.049 1.00 95.75 108 ASP A CA 1
ATOM 806 C C . ASP A 1 108 ? -17.747 -9.890 -9.422 1.00 95.75 108 ASP A C 1
ATOM 808 O O . ASP A 1 108 ? -16.661 -9.418 -9.769 1.00 95.75 108 ASP A O 1
ATOM 812 N N . ARG A 1 109 ? -18.855 -9.141 -9.374 1.00 95.44 109 ARG A N 1
ATOM 813 C CA . ARG A 1 109 ? -18.900 -7.712 -9.712 1.00 95.44 109 ARG A CA 1
ATOM 814 C C . ARG A 1 109 ? -19.042 -6.825 -8.488 1.00 95.44 109 ARG A C 1
ATOM 816 O O . ARG A 1 109 ? -19.652 -7.213 -7.499 1.00 95.44 109 ARG A O 1
ATOM 823 N N . VAL A 1 110 ? -18.571 -5.589 -8.615 1.00 94.94 110 VAL A N 1
ATOM 824 C CA . VAL A 1 110 ? -18.883 -4.496 -7.689 1.00 94.94 110 VAL A CA 1
ATOM 825 C C . VAL A 1 110 ? -18.886 -3.163 -8.438 1.00 94.94 110 VAL A C 1
ATOM 827 O O . VAL A 1 110 ? -17.982 -2.872 -9.219 1.00 94.94 110 VAL A O 1
ATOM 830 N N . ASP A 1 111 ? -19.906 -2.346 -8.195 1.00 93.88 111 ASP A N 1
ATOM 831 C CA . ASP A 1 111 ? -20.031 -1.006 -8.777 1.00 93.88 111 ASP A CA 1
ATOM 832 C C . ASP A 1 111 ? -19.579 0.038 -7.744 1.00 93.88 111 ASP A C 1
ATOM 834 O O . ASP A 1 111 ? -20.150 0.120 -6.655 1.00 93.88 111 ASP A O 1
ATOM 838 N N . LEU A 1 112 ? -18.582 0.867 -8.073 1.00 92.00 112 LEU A N 1
ATOM 839 C CA . LEU A 1 112 ? -18.002 1.855 -7.154 1.00 92.00 112 LEU A CA 1
ATOM 840 C C . LEU A 1 112 ? -18.074 3.278 -7.731 1.00 92.00 112 LEU A C 1
ATOM 842 O O . LEU A 1 112 ? -17.567 3.569 -8.814 1.00 92.00 112 LEU A O 1
ATOM 846 N N . ALA A 1 113 ? -18.697 4.196 -6.988 1.00 88.62 113 ALA A N 1
ATOM 847 C CA . ALA A 1 113 ? -18.748 5.622 -7.303 1.00 88.62 113 ALA A CA 1
ATOM 848 C C . ALA A 1 113 ? -18.171 6.443 -6.143 1.00 88.62 113 ALA A C 1
ATOM 850 O O . ALA A 1 113 ? -18.808 6.572 -5.098 1.00 88.62 113 ALA A O 1
ATOM 851 N N . VAL A 1 114 ? -17.001 7.053 -6.362 1.00 84.94 114 VAL A N 1
ATOM 852 C CA . VAL A 1 114 ? -16.300 7.916 -5.384 1.00 84.94 114 VAL A CA 1
ATOM 853 C C . VAL A 1 114 ? -16.676 9.399 -5.486 1.00 84.94 114 VAL A C 1
ATOM 855 O O . VAL A 1 114 ? -16.341 10.194 -4.612 1.00 84.94 114 VAL A O 1
ATOM 858 N N . ARG A 1 115 ? -17.415 9.795 -6.533 1.00 84.56 115 ARG A N 1
ATOM 859 C CA . ARG A 1 115 ? -17.922 11.163 -6.721 1.00 84.56 115 ARG A CA 1
ATOM 860 C C . ARG A 1 115 ? -19.447 11.185 -6.703 1.00 84.56 115 ARG A C 1
ATOM 862 O O . ARG A 1 115 ? -20.121 10.352 -7.303 1.00 84.56 115 ARG A O 1
ATOM 869 N N . ARG A 1 116 ? -20.028 12.183 -6.034 1.00 84.44 116 ARG A N 1
ATOM 870 C CA . ARG A 1 116 ? -21.487 12.324 -5.951 1.00 84.44 116 ARG A CA 1
ATOM 871 C C . ARG A 1 116 ? -22.082 12.736 -7.301 1.00 84.44 116 ARG A C 1
ATOM 873 O O . ARG A 1 116 ? -21.934 13.880 -7.724 1.00 84.44 116 ARG A O 1
ATOM 880 N N . GLY A 1 117 ? -22.866 11.842 -7.900 1.00 78.19 117 GLY A N 1
ATOM 881 C CA . GLY A 1 117 ? -23.641 12.114 -9.115 1.00 78.19 117 GLY A CA 1
ATOM 882 C C . GLY A 1 117 ? -22.937 11.772 -10.430 1.00 78.19 117 GLY A C 1
ATOM 883 O O . GLY A 1 117 ? -23.493 12.075 -11.484 1.00 78.19 117 GLY A O 1
ATOM 884 N N . THR A 1 118 ? -21.766 11.132 -10.386 1.00 80.38 118 THR A N 1
ATOM 885 C CA . THR A 1 118 ? -21.269 10.340 -11.520 1.00 80.38 118 THR A CA 1
ATOM 886 C C . THR A 1 118 ? -22.031 9.012 -11.597 1.00 80.38 118 THR A C 1
ATOM 888 O O . THR A 1 118 ? -22.761 8.648 -10.670 1.00 80.38 118 THR A O 1
ATOM 891 N N . ALA A 1 119 ? -21.870 8.276 -12.698 1.00 84.25 119 ALA A N 1
ATOM 892 C CA . ALA A 1 119 ? -22.131 6.840 -12.671 1.00 84.25 119 ALA A CA 1
ATOM 893 C C . ALA A 1 119 ? -21.083 6.140 -11.771 1.00 84.25 119 ALA A C 1
ATOM 895 O O . ALA A 1 119 ? -20.006 6.712 -11.556 1.00 84.25 119 ALA A O 1
ATOM 896 N N . PRO A 1 120 ? -21.374 4.942 -11.240 1.00 88.81 120 PRO A N 1
ATOM 897 C CA . PRO A 1 120 ? -20.336 4.034 -10.767 1.00 88.81 120 PRO A CA 1
ATOM 898 C C . PRO A 1 120 ? -19.445 3.579 -11.923 1.00 88.81 120 PRO A C 1
ATOM 900 O O . PRO A 1 120 ? -19.929 3.384 -13.039 1.00 88.81 120 PRO A O 1
ATOM 903 N N . HIS A 1 121 ? -18.163 3.382 -11.631 1.00 90.88 121 HIS A N 1
ATOM 904 C CA . HIS A 1 121 ? -17.296 2.537 -12.444 1.00 90.88 121 HIS A CA 1
ATOM 905 C C . HIS A 1 121 ? -17.612 1.081 -12.081 1.00 90.88 121 HIS A C 1
ATOM 907 O O . HIS A 1 121 ? -17.858 0.772 -10.909 1.00 90.88 121 HIS A O 1
ATOM 913 N N . ARG A 1 122 ? -17.653 0.201 -13.081 1.00 94.00 122 ARG A N 1
ATOM 914 C CA . ARG A 1 122 ? -18.059 -1.198 -12.913 1.00 94.00 122 ARG A CA 1
ATOM 915 C C . ARG A 1 122 ? -16.817 -2.067 -12.865 1.00 94.00 122 ARG A C 1
ATOM 917 O O . ARG A 1 122 ? -16.052 -2.070 -13.827 1.00 94.00 122 ARG A O 1
ATOM 924 N N . PHE A 1 123 ? -16.621 -2.798 -11.777 1.00 96.12 123 PHE A N 1
ATOM 925 C CA . PHE A 1 123 ? -15.443 -3.635 -11.573 1.00 96.12 123 PHE A CA 1
ATOM 926 C C . PHE A 1 123 ? -15.790 -5.121 -11.555 1.00 96.12 123 PHE A C 1
ATOM 928 O O . PHE A 1 123 ? -16.897 -5.517 -11.180 1.00 96.12 123 PHE A O 1
ATOM 935 N N . GLN A 1 124 ? -14.798 -5.938 -11.900 1.00 96.12 124 GLN A N 1
ATOM 936 C CA . GLN A 1 124 ? -14.762 -7.365 -11.609 1.00 96.12 124 GLN A CA 1
ATOM 937 C C . GLN A 1 124 ? -13.668 -7.654 -10.568 1.00 96.12 124 GLN A C 1
ATOM 939 O O . GLN A 1 124 ? -12.611 -7.018 -10.567 1.00 96.12 124 GLN A O 1
ATOM 944 N N . VAL A 1 125 ? -13.915 -8.610 -9.671 1.00 96.50 125 VAL A N 1
ATOM 945 C CA . VAL A 1 125 ? -12.914 -9.097 -8.712 1.00 96.50 125 VAL A CA 1
ATOM 946 C C . VAL A 1 125 ? -11.860 -9.911 -9.468 1.00 96.50 125 VAL A C 1
ATOM 948 O O . VAL A 1 125 ? -12.135 -11.031 -9.900 1.00 96.50 125 VAL A O 1
ATOM 951 N N . LYS A 1 126 ? -10.655 -9.349 -9.613 1.00 95.00 126 LYS A N 1
ATOM 952 C CA . LYS A 1 126 ? -9.506 -9.961 -10.303 1.00 95.00 126 LYS A CA 1
ATOM 953 C C . LYS A 1 126 ? -8.798 -10.991 -9.423 1.00 95.00 126 LYS A C 1
ATOM 955 O O . LYS A 1 126 ? -8.453 -12.077 -9.876 1.00 95.00 126 LYS A O 1
ATOM 960 N N . ARG A 1 127 ? -8.559 -10.626 -8.161 1.00 93.06 127 ARG A N 1
ATOM 961 C CA . ARG A 1 127 ? -7.917 -11.450 -7.125 1.00 93.06 127 ARG A CA 1
ATOM 962 C C . ARG A 1 127 ? -8.618 -11.182 -5.795 1.00 93.06 127 ARG A C 1
ATOM 964 O O . ARG A 1 127 ? -9.018 -10.047 -5.547 1.00 93.06 127 ARG A O 1
ATOM 971 N N . ALA A 1 128 ? -8.744 -12.185 -4.936 1.00 90.75 128 ALA A N 1
ATOM 972 C CA . ALA A 1 128 ? -9.258 -12.022 -3.579 1.00 90.75 128 ALA A CA 1
ATOM 973 C C . ALA A 1 128 ? -8.497 -12.947 -2.630 1.00 90.75 128 ALA A C 1
ATOM 975 O O . ALA A 1 128 ? -8.184 -14.072 -3.010 1.00 90.75 128 ALA A O 1
ATOM 976 N N . ARG A 1 129 ? -8.203 -12.491 -1.410 1.00 85.88 129 ARG A N 1
ATOM 977 C CA . ARG A 1 129 ? -7.373 -13.243 -0.461 1.00 85.88 129 ARG A CA 1
ATOM 978 C C . ARG A 1 129 ? -7.807 -13.012 0.981 1.00 85.88 129 ARG A C 1
ATOM 980 O O . ARG A 1 129 ? -8.220 -11.908 1.328 1.00 85.88 129 ARG A O 1
ATOM 987 N N . ARG A 1 130 ? -7.710 -14.048 1.815 1.00 86.75 130 ARG A N 1
ATOM 988 C CA . ARG A 1 130 ? -7.825 -13.953 3.281 1.00 86.75 130 ARG A CA 1
ATOM 989 C C . ARG A 1 130 ? -6.447 -13.702 3.894 1.00 86.75 130 ARG A C 1
ATOM 991 O O . ARG A 1 130 ? -5.441 -14.145 3.345 1.00 86.75 130 ARG A O 1
ATOM 998 N N . THR A 1 131 ? -6.415 -13.015 5.026 1.00 83.56 131 THR A N 1
ATOM 999 C CA . THR A 1 131 ? -5.223 -12.844 5.868 1.00 83.56 131 THR A CA 1
ATOM 1000 C C . THR A 1 131 ? -5.510 -13.446 7.252 1.00 83.56 131 THR A C 1
ATOM 1002 O O . THR A 1 131 ? -6.123 -14.511 7.314 1.00 83.56 131 THR A O 1
ATOM 1005 N N . THR A 1 132 ? -5.048 -12.845 8.351 1.00 81.81 132 THR A N 1
ATOM 1006 C CA . THR A 1 132 ? -5.301 -13.349 9.717 1.00 81.81 132 THR A CA 1
ATOM 1007 C C . THR A 1 132 ? -6.680 -12.934 10.237 1.00 81.81 132 THR A C 1
ATOM 1009 O O . THR A 1 132 ? -7.210 -11.887 9.855 1.00 81.81 132 THR A O 1
ATOM 1012 N N . GLY A 1 133 ? -7.262 -13.718 11.148 1.00 83.25 133 GLY A N 1
ATOM 1013 C CA . GLY A 1 133 ? -8.532 -13.367 11.794 1.00 83.25 133 GLY A CA 1
ATOM 1014 C C . GLY A 1 133 ? -9.728 -13.248 10.830 1.00 83.25 133 GLY A C 1
ATOM 1015 O O . GLY A 1 133 ? -10.128 -14.217 10.187 1.00 83.25 133 GLY A O 1
ATOM 1016 N N . ASP A 1 134 ? -10.341 -12.058 10.759 1.00 87.50 134 ASP A N 1
ATOM 1017 C CA . ASP A 1 134 ? -11.399 -11.714 9.789 1.00 87.50 134 ASP A CA 1
ATOM 1018 C C . ASP A 1 134 ? -10.886 -10.895 8.583 1.00 87.50 134 ASP A C 1
ATOM 1020 O O . ASP A 1 134 ? -11.684 -10.382 7.785 1.00 87.50 134 ASP A O 1
ATOM 1024 N N . GLY A 1 135 ? -9.560 -10.797 8.445 1.00 89.56 135 GLY A N 1
ATOM 1025 C CA . GLY A 1 135 ? -8.868 -10.070 7.392 1.00 89.56 135 GLY A CA 1
ATOM 1026 C C . GLY A 1 135 ? -9.140 -10.642 5.998 1.00 89.56 135 GLY A C 1
ATOM 1027 O O . GLY A 1 135 ? -8.981 -11.844 5.747 1.00 89.56 135 GLY A O 1
ATOM 1028 N N . ARG A 1 136 ? -9.577 -9.787 5.067 1.00 94.25 136 ARG A N 1
ATOM 1029 C CA . ARG A 1 136 ? -9.820 -10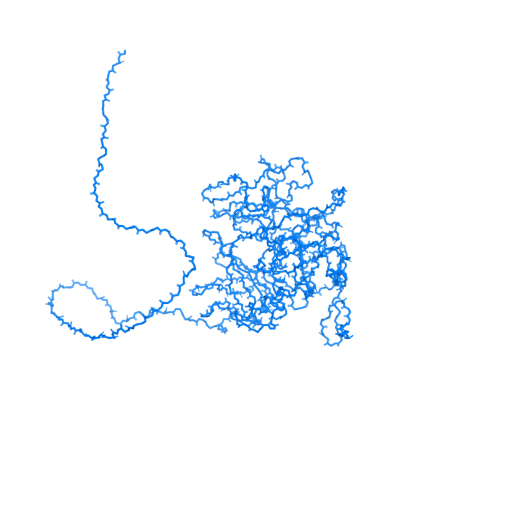.156 3.662 1.00 94.25 136 ARG A CA 1
ATOM 1030 C C . ARG A 1 136 ? -9.642 -8.958 2.734 1.00 94.25 136 ARG A C 1
ATOM 1032 O O . ARG A 1 136 ? -10.126 -7.875 3.044 1.00 94.25 136 ARG A O 1
ATOM 1039 N N . TRP A 1 137 ? -9.030 -9.150 1.568 1.00 96.19 137 TRP A N 1
ATOM 1040 C CA . TRP A 1 137 ? -8.923 -8.116 0.534 1.00 96.19 137 TRP A CA 1
ATOM 1041 C C . TRP A 1 137 ? -9.301 -8.614 -0.865 1.00 96.19 137 TRP A C 1
ATOM 1043 O O . TRP A 1 137 ? -9.309 -9.815 -1.143 1.00 96.19 137 TRP A O 1
ATOM 1053 N N . TRP A 1 138 ? -9.615 -7.661 -1.747 1.00 97.25 138 TRP A N 1
ATOM 1054 C CA . TRP A 1 138 ? -10.021 -7.870 -3.138 1.00 97.25 138 TRP A CA 1
ATOM 1055 C C . TRP A 1 138 ? -9.338 -6.843 -4.046 1.00 97.25 138 TRP A C 1
ATOM 1057 O O . TRP A 1 138 ? -9.531 -5.640 -3.869 1.00 97.25 138 TRP A O 1
ATOM 1067 N N . GLN A 1 139 ? -8.585 -7.311 -5.044 1.00 95.94 139 GLN A N 1
ATOM 1068 C CA . GLN A 1 139 ? -8.122 -6.489 -6.163 1.00 95.94 139 GLN A CA 1
ATOM 1069 C C . GLN A 1 139 ? -9.219 -6.451 -7.229 1.00 95.94 139 GLN A C 1
ATOM 1071 O O . GLN A 1 139 ? -9.720 -7.492 -7.662 1.00 95.94 139 GLN A O 1
ATOM 1076 N N . LEU A 1 140 ? -9.566 -5.249 -7.671 1.00 95.94 140 LEU A N 1
ATOM 1077 C CA . LEU A 1 140 ? -10.657 -4.970 -8.594 1.00 95.94 140 LEU A CA 1
ATOM 1078 C C . LEU A 1 140 ? -10.110 -4.376 -9.897 1.00 95.94 140 LEU A C 1
ATOM 1080 O O . LEU A 1 140 ? -9.339 -3.414 -9.869 1.00 95.94 140 LEU A O 1
ATOM 1084 N N . GLU A 1 141 ? -10.547 -4.908 -11.037 1.00 93.69 141 GLU A N 1
ATOM 1085 C CA . GLU A 1 141 ? -10.230 -4.363 -12.364 1.00 93.69 141 GLU A CA 1
ATOM 1086 C C . GLU A 1 141 ? -11.489 -3.845 -13.068 1.00 93.69 141 GLU A C 1
ATOM 1088 O O . GLU A 1 141 ? -12.567 -4.433 -12.950 1.00 93.69 141 GLU A O 1
ATOM 1093 N N . SER A 1 142 ? -11.377 -2.697 -13.739 1.00 93.38 142 SER A N 1
ATOM 1094 C CA . SER A 1 142 ? -12.506 -2.066 -14.426 1.00 93.38 142 SER A CA 1
ATOM 1095 C C . SER A 1 142 ? -12.952 -2.880 -15.641 1.00 93.38 142 SER A C 1
ATOM 1097 O O . SER A 1 142 ? -12.141 -3.342 -16.441 1.00 93.38 142 SER A O 1
ATOM 1099 N N . MET A 1 143 ? -14.267 -3.018 -15.802 1.00 94.06 143 MET A N 1
ATOM 1100 C CA . MET A 1 143 ? -14.893 -3.682 -16.949 1.00 94.06 143 MET A CA 1
ATOM 1101 C C . MET A 1 143 ? -15.076 -2.756 -18.165 1.00 94.06 143 MET A C 1
ATOM 1103 O O . MET A 1 143 ? -15.500 -3.230 -19.220 1.00 94.06 143 MET A O 1
ATOM 1107 N N . ASP A 1 144 ? -14.829 -1.450 -18.009 1.00 90.38 144 ASP A N 1
ATOM 1108 C CA . ASP A 1 144 ? -15.184 -0.403 -18.984 1.00 90.38 144 ASP A CA 1
ATOM 1109 C C . ASP A 1 144 ? -14.008 0.486 -19.424 1.00 90.38 144 ASP A C 1
ATOM 1111 O O . ASP A 1 144 ? -14.066 1.086 -20.498 1.00 90.38 144 ASP A O 1
ATOM 1115 N N . GLU A 1 145 ? -12.966 0.606 -18.599 1.00 86.69 145 GLU A N 1
ATOM 1116 C CA . GLU A 1 145 ? -11.889 1.592 -18.751 1.00 86.69 145 GLU A CA 1
ATOM 1117 C C . GLU A 1 145 ? -10.538 0.947 -18.421 1.00 86.69 145 GLU A C 1
ATOM 1119 O O . GLU A 1 145 ? -10.323 0.490 -17.300 1.00 86.69 145 GLU A O 1
ATOM 1124 N N . GLU A 1 146 ? -9.613 0.924 -19.381 1.00 83.06 146 GLU A N 1
ATOM 1125 C CA . GLU A 1 146 ? -8.248 0.437 -19.152 1.00 83.06 146 GLU A CA 1
ATOM 1126 C C . GLU A 1 146 ? -7.534 1.291 -18.088 1.00 83.06 146 GLU A C 1
ATOM 1128 O O . GLU A 1 146 ? -7.812 2.481 -17.931 1.00 83.06 146 GLU A O 1
ATOM 1133 N N . LEU A 1 147 ? -6.614 0.673 -17.338 1.00 85.50 147 LEU A N 1
ATOM 1134 C CA . LEU A 1 147 ? -5.830 1.287 -16.251 1.00 85.50 147 LEU A CA 1
ATOM 1135 C C . LEU A 1 147 ? -6.640 1.789 -15.029 1.00 85.50 147 LEU A C 1
ATOM 1137 O O . LEU A 1 147 ? -6.036 2.174 -14.028 1.00 85.50 147 LEU A O 1
ATOM 1141 N N . VAL A 1 148 ? -7.979 1.743 -15.048 1.00 88.25 148 VAL A N 1
ATOM 1142 C CA . VAL A 1 148 ? -8.822 2.007 -13.868 1.00 88.25 148 VAL A CA 1
ATOM 1143 C C . VAL A 1 148 ? -8.856 0.762 -12.975 1.00 88.25 148 VAL A C 1
ATOM 1145 O O . VAL A 1 148 ? -9.324 -0.306 -13.377 1.00 88.25 148 VAL A O 1
ATOM 1148 N N . ALA A 1 149 ? -8.375 0.908 -11.742 1.00 90.62 149 ALA A N 1
ATOM 1149 C CA . ALA A 1 149 ? -8.239 -0.175 -10.772 1.00 90.62 149 ALA A CA 1
ATOM 1150 C C . ALA A 1 149 ? -8.677 0.271 -9.371 1.00 90.62 149 ALA A C 1
ATOM 1152 O O . ALA A 1 149 ? -8.674 1.463 -9.048 1.00 90.62 149 ALA A O 1
ATOM 1153 N N . ALA A 1 150 ? -9.044 -0.697 -8.535 1.00 94.38 150 ALA A N 1
ATOM 1154 C CA . ALA A 1 150 ? -9.381 -0.468 -7.137 1.00 94.38 150 ALA A CA 1
ATOM 1155 C C . ALA A 1 150 ? -8.944 -1.640 -6.247 1.00 94.38 150 ALA A C 1
ATOM 1157 O O . ALA A 1 150 ? -8.710 -2.751 -6.722 1.00 94.38 150 ALA A O 1
ATOM 1158 N N . THR A 1 151 ? -8.886 -1.389 -4.944 1.00 96.38 151 THR A N 1
ATOM 1159 C CA . THR A 1 151 ? -8.676 -2.400 -3.903 1.00 96.38 151 THR A CA 1
ATOM 1160 C C . THR A 1 151 ? -9.707 -2.175 -2.807 1.00 96.38 151 THR A C 1
ATOM 1162 O O . THR A 1 151 ? -9.927 -1.037 -2.392 1.00 96.38 151 THR A O 1
ATOM 1165 N N . LEU A 1 152 ? -10.325 -3.246 -2.315 1.00 97.88 152 LEU A N 1
ATOM 1166 C CA . LEU A 1 152 ? -11.086 -3.243 -1.064 1.00 97.88 152 LEU A CA 1
ATOM 1167 C C . LEU A 1 152 ? -10.361 -4.118 -0.043 1.00 97.88 152 LEU A C 1
ATOM 1169 O O . LEU A 1 152 ? -9.787 -5.141 -0.410 1.00 97.88 152 LEU A O 1
ATOM 1173 N N . ALA A 1 153 ? -10.414 -3.736 1.228 1.00 97.94 153 ALA A N 1
ATOM 1174 C CA . ALA A 1 153 ? -9.835 -4.484 2.338 1.00 97.94 153 ALA A CA 1
ATOM 1175 C C . ALA A 1 153 ? -10.772 -4.434 3.549 1.00 97.94 153 ALA A C 1
ATOM 1177 O O . ALA A 1 153 ? -11.367 -3.396 3.832 1.00 97.94 153 ALA A O 1
ATOM 1178 N N . HIS A 1 154 ? -10.915 -5.549 4.254 1.00 98.00 154 HIS A N 1
ATOM 1179 C CA . HIS A 1 154 ? -11.783 -5.733 5.411 1.00 98.00 154 HIS A CA 1
ATOM 1180 C C . HIS A 1 154 ? -10.976 -6.238 6.601 1.00 98.00 154 HIS A C 1
ATOM 1182 O O . HIS A 1 154 ? -10.231 -7.204 6.450 1.00 98.00 154 HIS A O 1
ATOM 1188 N N . ARG A 1 155 ? -11.182 -5.635 7.776 1.00 95.81 155 ARG A N 1
ATOM 1189 C CA . ARG A 1 155 ? -10.663 -6.108 9.068 1.00 95.81 155 ARG A CA 1
ATOM 1190 C C . ARG A 1 155 ? -11.518 -5.550 10.207 1.00 95.81 155 ARG A C 1
ATOM 1192 O O . ARG A 1 155 ? -12.022 -4.432 10.095 1.00 95.81 155 ARG A O 1
ATOM 1199 N N . ASP A 1 156 ? -11.709 -6.319 11.274 1.00 94.56 156 ASP A N 1
ATOM 1200 C CA . ASP A 1 156 ? -12.490 -5.959 12.468 1.00 94.56 156 ASP A CA 1
ATOM 1201 C C . ASP A 1 156 ? -13.910 -5.435 12.150 1.00 94.56 156 ASP A C 1
ATOM 1203 O O . ASP A 1 156 ? -14.424 -4.491 12.758 1.00 94.56 156 ASP A O 1
ATOM 1207 N N . GLY A 1 157 ? -14.562 -6.025 11.144 1.00 93.81 157 GLY A N 1
ATOM 1208 C CA . GLY A 1 157 ? -15.877 -5.592 10.654 1.00 93.81 157 GLY A CA 1
ATOM 1209 C C . GLY A 1 157 ? -15.911 -4.258 9.886 1.00 93.81 157 GLY A C 1
ATOM 1210 O O . GLY A 1 157 ? -16.998 -3.844 9.462 1.00 93.81 157 GLY A O 1
ATOM 1211 N N . MET A 1 158 ? -14.773 -3.582 9.707 1.00 97.00 158 MET A N 1
ATOM 1212 C CA . MET A 1 158 ? -14.617 -2.364 8.906 1.00 97.00 158 MET A CA 1
ATOM 1213 C C . MET A 1 158 ? -14.187 -2.704 7.479 1.00 97.00 158 MET A C 1
ATOM 1215 O O . MET A 1 158 ? -13.615 -3.759 7.227 1.00 97.00 158 MET A O 1
ATOM 1219 N N . VAL A 1 159 ? -14.438 -1.790 6.537 1.00 98.00 159 VAL A N 1
ATOM 1220 C CA . VAL A 1 159 ? -13.903 -1.875 5.170 1.00 98.00 159 VAL A CA 1
ATOM 1221 C C . VAL A 1 159 ? -13.194 -0.570 4.840 1.00 98.00 159 VAL A C 1
ATOM 1223 O O . VAL A 1 159 ? -13.782 0.502 4.974 1.00 98.00 159 VAL A O 1
ATOM 1226 N N . ALA A 1 160 ? -11.953 -0.677 4.384 1.00 97.56 160 ALA A N 1
ATOM 1227 C CA . ALA A 1 160 ? -11.213 0.383 3.721 1.00 97.56 160 ALA A CA 1
ATOM 1228 C C . ALA A 1 160 ? -11.102 0.074 2.219 1.00 97.56 160 ALA A C 1
ATOM 1230 O O . ALA A 1 160 ? -11.389 -1.035 1.761 1.00 97.56 160 ALA A O 1
ATOM 1231 N N . GLY A 1 161 ? -10.667 1.050 1.432 1.00 95.38 161 GLY A N 1
ATOM 1232 C CA . GLY A 1 161 ? -10.391 0.818 0.020 1.00 95.38 161 GLY A CA 1
ATOM 1233 C C . GLY A 1 161 ? -9.613 1.935 -0.650 1.00 95.38 161 GLY A C 1
ATOM 1234 O O . GLY A 1 161 ? -9.391 3.000 -0.078 1.00 95.38 161 GLY A O 1
ATOM 1235 N N . TRP A 1 162 ? -9.238 1.689 -1.895 1.00 92.12 162 TRP A N 1
ATOM 1236 C CA . TRP A 1 162 ? -8.563 2.624 -2.785 1.00 92.12 162 TRP A CA 1
ATOM 1237 C C . TRP A 1 162 ? -9.132 2.476 -4.200 1.00 92.12 162 TRP A C 1
ATOM 1239 O O . TRP A 1 162 ? -9.526 1.380 -4.591 1.00 92.12 162 TRP A O 1
ATOM 1249 N N . MET A 1 163 ? -9.178 3.562 -4.970 1.00 90.06 163 MET A N 1
ATOM 1250 C CA . MET A 1 163 ? -9.512 3.549 -6.394 1.00 90.06 163 MET A CA 1
ATOM 1251 C C . MET A 1 163 ? -8.706 4.609 -7.142 1.00 90.06 163 MET A C 1
ATOM 1253 O O . MET A 1 163 ? -8.710 5.786 -6.771 1.00 90.06 163 MET A O 1
ATOM 1257 N N . GLN A 1 164 ? -8.079 4.206 -8.243 1.00 85.56 164 GLN A N 1
ATOM 1258 C CA . GLN A 1 164 ? -7.389 5.101 -9.163 1.00 85.56 164 GLN A CA 1
ATOM 1259 C C . GLN A 1 164 ? -8.180 5.256 -10.456 1.00 85.56 164 GLN A C 1
ATOM 1261 O O . GLN A 1 164 ? -8.574 4.283 -11.096 1.00 85.56 164 GLN A O 1
ATOM 1266 N N . VAL A 1 165 ? -8.372 6.516 -10.848 1.00 77.56 165 VAL A N 1
ATOM 1267 C CA . VAL A 1 165 ? -8.886 6.901 -12.162 1.00 77.56 165 VAL A CA 1
ATOM 1268 C C . VAL A 1 165 ? -7.817 7.778 -12.817 1.00 77.56 165 VAL A C 1
ATOM 1270 O O . VAL A 1 165 ? -7.669 8.940 -12.416 1.00 77.56 165 VAL A O 1
ATOM 1273 N N . PRO A 1 166 ? -7.041 7.247 -13.780 1.00 67.12 166 PRO A N 1
ATOM 1274 C CA . PRO A 1 166 ? -6.075 8.036 -14.534 1.00 67.12 166 PRO A CA 1
ATOM 1275 C C . PRO A 1 166 ? -6.754 9.225 -15.222 1.00 67.12 166 PRO A C 1
ATOM 1277 O O . PRO A 1 166 ? -7.896 9.135 -15.676 1.00 67.12 166 PRO A O 1
ATOM 1280 N N . GLY A 1 167 ? -6.069 10.365 -15.293 1.00 55.25 167 GLY A N 1
ATOM 1281 C CA . GLY A 1 167 ? -6.655 11.562 -15.885 1.00 55.25 167 GLY A CA 1
ATOM 1282 C C . GLY A 1 167 ? -5.689 12.729 -16.026 1.00 55.25 167 GLY A C 1
ATOM 1283 O O . GLY A 1 167 ? -4.690 12.836 -15.308 1.00 55.25 167 GLY A O 1
ATOM 1284 N N . GLU A 1 168 ? -6.023 13.625 -16.956 1.00 42.84 168 GLU A N 1
ATOM 1285 C CA . GLU A 1 168 ? -5.290 14.867 -17.199 1.00 42.84 168 GLU A CA 1
ATOM 1286 C C . GLU A 1 168 ? -5.171 15.702 -15.914 1.00 42.84 168 GLU A C 1
ATOM 1288 O O . GLU A 1 168 ? -6.148 15.887 -15.184 1.00 42.84 168 GLU A O 1
ATOM 1293 N N . ASN A 1 169 ? -3.993 16.298 -15.699 1.00 47.69 169 ASN A N 1
ATOM 1294 C CA . ASN A 1 169 ? -3.610 17.038 -14.486 1.00 47.69 169 ASN A CA 1
ATOM 1295 C C . ASN A 1 169 ? -3.354 16.164 -13.236 1.00 47.69 169 ASN A C 1
ATOM 1297 O O . ASN A 1 169 ? -3.500 16.650 -12.118 1.00 47.69 169 ASN A O 1
ATOM 1301 N N . GLY A 1 170 ? -2.912 14.913 -13.421 1.00 52.09 170 GLY A N 1
ATOM 1302 C CA . GLY A 1 170 ? -2.234 14.137 -12.371 1.00 52.09 170 GLY A CA 1
ATOM 1303 C C . GLY A 1 170 ? -3.140 13.262 -11.506 1.00 52.09 170 GLY A C 1
ATOM 1304 O O . GLY A 1 170 ? -3.065 13.354 -10.285 1.00 52.09 170 GLY A O 1
ATOM 1305 N N . GLY A 1 171 ? -3.989 12.442 -12.142 1.00 56.12 171 GLY A N 1
ATOM 1306 C CA . GLY A 1 171 ? -4.541 11.210 -11.555 1.00 56.12 171 GLY A CA 1
ATOM 1307 C C . GLY A 1 171 ? -5.134 11.350 -10.151 1.00 56.12 171 GLY A C 1
ATOM 1308 O O . GLY A 1 171 ? -4.483 11.048 -9.157 1.00 56.12 171 GLY A O 1
ATOM 1309 N N . MET A 1 172 ? -6.398 11.767 -10.060 1.00 58.44 172 MET A N 1
ATOM 1310 C CA . MET A 1 172 ? -7.087 11.885 -8.769 1.00 58.44 172 MET A CA 1
ATOM 1311 C C . MET A 1 172 ? -7.371 10.494 -8.187 1.00 58.44 172 MET A C 1
ATOM 1313 O O . MET A 1 172 ? -8.389 9.885 -8.523 1.00 58.44 172 MET A O 1
ATOM 1317 N N . GLU A 1 173 ? -6.485 10.029 -7.314 1.00 78.50 173 GLU A N 1
ATOM 1318 C CA . GLU A 1 173 ? -6.616 8.820 -6.500 1.00 78.50 173 GLU A CA 1
ATOM 1319 C C . GLU A 1 173 ? -7.604 9.046 -5.343 1.00 78.50 173 GLU A C 1
ATOM 1321 O O . GLU A 1 173 ? -7.716 10.149 -4.802 1.00 78.50 173 GLU A O 1
ATOM 1326 N N . TRP A 1 174 ? -8.355 8.007 -4.972 1.00 86.81 174 TRP A N 1
ATOM 1327 C CA . TRP A 1 174 ? -9.392 8.078 -3.938 1.00 86.81 174 TRP A CA 1
ATOM 1328 C C . TRP A 1 174 ? -9.196 6.982 -2.905 1.00 86.81 174 TRP A C 1
ATOM 1330 O O . TRP A 1 174 ? -9.279 5.803 -3.240 1.00 86.81 174 TRP A O 1
ATOM 1340 N N . THR A 1 175 ? -9.024 7.361 -1.643 1.00 89.62 175 THR A N 1
ATOM 1341 C CA . THR A 1 175 ? -9.116 6.426 -0.520 1.00 89.62 175 THR A CA 1
ATOM 1342 C C . THR A 1 175 ? -10.565 6.371 -0.040 1.00 89.62 175 THR A C 1
ATOM 1344 O O . THR A 1 175 ? -11.196 7.399 0.200 1.00 89.62 175 THR A O 1
ATOM 1347 N N . LEU A 1 176 ? -11.100 5.165 0.131 1.00 93.94 176 LEU A N 1
ATOM 1348 C CA . LEU A 1 176 ? -12.336 4.904 0.862 1.00 93.94 176 LEU A CA 1
ATOM 1349 C C . LEU A 1 176 ? -11.972 4.730 2.337 1.00 93.94 176 LEU A C 1
ATOM 1351 O O . LEU A 1 176 ? -11.638 3.631 2.778 1.00 93.94 176 LEU A O 1
ATOM 1355 N N . VAL A 1 177 ? -11.968 5.829 3.087 1.00 94.31 177 VAL A N 1
ATOM 1356 C CA . VAL A 1 177 ? -11.513 5.821 4.478 1.00 94.31 177 VAL A CA 1
ATOM 1357 C C . VAL A 1 177 ? -12.632 5.290 5.385 1.00 94.31 177 VAL A C 1
ATOM 1359 O O . VAL A 1 177 ? -13.744 5.832 5.340 1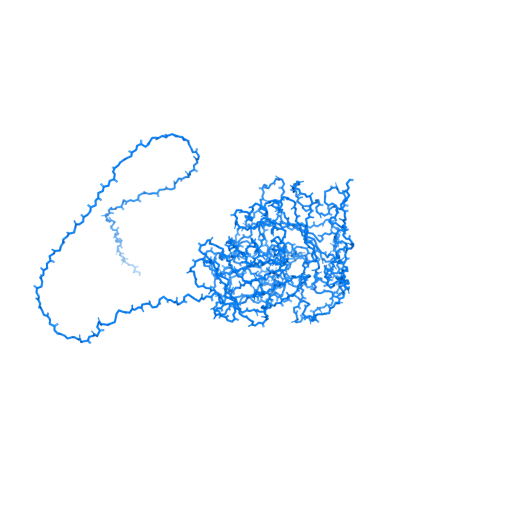.00 94.31 177 VAL A O 1
ATOM 1362 N N . PRO A 1 178 ? -12.381 4.264 6.220 1.00 96.88 178 PRO A N 1
ATOM 1363 C CA . PRO A 1 178 ? -13.362 3.782 7.183 1.00 96.88 178 PRO A CA 1
ATOM 1364 C C . PRO A 1 178 ? -13.709 4.866 8.209 1.00 96.88 178 PRO A C 1
ATOM 1366 O O . PRO A 1 178 ? -12.840 5.574 8.725 1.00 96.88 178 PRO A O 1
ATOM 1369 N N . ILE A 1 179 ? -15.008 4.989 8.485 1.00 96.38 179 ILE A N 1
ATOM 1370 C CA . ILE A 1 179 ? -15.590 5.851 9.529 1.00 96.38 179 ILE A CA 1
ATOM 1371 C C . ILE A 1 179 ? -16.755 5.140 10.246 1.00 96.38 179 ILE A C 1
ATOM 1373 O O . ILE A 1 179 ? -17.665 5.782 10.768 1.00 96.38 179 ILE A O 1
ATOM 1377 N N . GLY A 1 180 ? -16.754 3.807 10.213 1.00 95.94 180 GLY A N 1
ATOM 1378 C CA . GLY A 1 180 ? -17.711 2.942 10.895 1.00 95.94 180 GLY A CA 1
ATOM 1379 C C . GLY A 1 180 ? -18.223 1.788 10.035 1.00 95.94 180 GLY A C 1
ATOM 1380 O O . GLY A 1 180 ? -18.037 1.742 8.815 1.00 95.94 180 GLY A O 1
ATOM 1381 N N . ARG A 1 181 ? -18.879 0.817 10.675 1.00 94.69 181 ARG A N 1
ATOM 1382 C CA . ARG A 1 181 ? -19.269 -0.441 10.019 1.00 94.69 181 ARG A CA 1
ATOM 1383 C C . ARG A 1 181 ? -20.257 -0.208 8.866 1.00 94.69 181 ARG A C 1
ATOM 1385 O O . ARG A 1 181 ? -21.394 0.206 9.089 1.00 94.69 181 ARG A O 1
ATOM 1392 N N . GLY A 1 182 ? -19.833 -0.511 7.636 1.00 94.62 182 GLY A N 1
ATOM 1393 C CA . GLY A 1 182 ? -20.622 -0.271 6.416 1.00 94.62 182 GLY A CA 1
ATOM 1394 C C . GLY A 1 182 ? -20.701 1.205 5.995 1.00 94.62 182 GLY A C 1
ATOM 1395 O O . GLY A 1 182 ? -21.604 1.578 5.242 1.00 94.62 182 GLY A O 1
ATOM 1396 N N . LEU A 1 183 ? -19.798 2.055 6.502 1.00 95.88 183 LEU A N 1
ATOM 1397 C CA . LEU A 1 183 ? -19.765 3.500 6.277 1.00 95.88 183 LEU A CA 1
ATOM 1398 C C . LEU A 1 183 ? -18.327 3.968 5.983 1.00 95.88 183 LEU A C 1
ATOM 1400 O O . LEU A 1 183 ? -17.455 3.924 6.848 1.00 95.88 183 LEU A O 1
ATOM 1404 N N . VAL A 1 184 ? -18.094 4.475 4.770 1.00 96.12 184 VAL A N 1
ATOM 1405 C CA . VAL A 1 184 ? -16.783 5.016 4.357 1.00 96.12 184 VAL A CA 1
ATOM 1406 C C . VAL A 1 184 ? -16.910 6.420 3.773 1.00 96.12 184 VAL A C 1
ATOM 1408 O O . VAL A 1 184 ? -17.946 6.787 3.201 1.00 96.12 184 VAL A O 1
ATOM 1411 N N . ALA A 1 185 ? -15.844 7.204 3.894 1.00 93.00 185 ALA A N 1
ATOM 1412 C CA . ALA A 1 185 ? -15.703 8.512 3.271 1.00 93.00 185 ALA A CA 1
ATOM 1413 C C . ALA A 1 185 ? -14.731 8.438 2.077 1.00 93.00 185 ALA A C 1
ATOM 1415 O O . ALA A 1 185 ? -13.596 8.002 2.254 1.00 93.00 185 ALA A O 1
ATOM 1416 N N . PRO A 1 186 ? -15.145 8.842 0.862 1.00 90.94 186 PRO A N 1
ATOM 1417 C CA . PRO A 1 186 ? -14.250 8.955 -0.281 1.00 90.94 186 PRO A CA 1
ATOM 1418 C C . PRO A 1 186 ? -13.418 10.242 -0.163 1.00 90.94 186 PRO A C 1
ATOM 1420 O O . PRO A 1 186 ? -13.910 11.343 -0.427 1.00 90.94 186 PRO A O 1
ATOM 1423 N N . GLU A 1 187 ? -12.154 10.102 0.221 1.00 86.56 187 GLU A N 1
ATOM 1424 C CA . GLU A 1 187 ? -11.180 11.192 0.300 1.00 86.56 187 GLU A CA 1
ATOM 1425 C C . GLU A 1 187 ? -10.283 11.179 -0.943 1.00 86.56 187 GLU A C 1
ATOM 1427 O O . GLU A 1 187 ? -9.695 10.154 -1.287 1.00 86.56 187 GLU A O 1
ATOM 1432 N N . ALA A 1 188 ? -10.173 12.318 -1.630 1.00 80.19 188 ALA A N 1
ATOM 1433 C CA . ALA A 1 188 ? -9.251 12.466 -2.750 1.00 80.19 188 ALA A CA 1
ATOM 1434 C C . ALA A 1 188 ? -7.829 12.722 -2.237 1.00 80.19 188 ALA A C 1
ATOM 1436 O O . ALA A 1 188 ? -7.606 13.683 -1.498 1.00 80.19 188 ALA A O 1
ATOM 1437 N N . LYS A 1 189 ? -6.873 11.908 -2.681 1.00 73.00 189 LYS A N 1
ATOM 1438 C CA . LYS A 1 189 ? -5.439 12.172 -2.535 1.00 73.00 189 LYS A CA 1
ATOM 1439 C C . LYS A 1 189 ? -4.923 12.847 -3.814 1.00 73.00 189 LYS A C 1
ATOM 1441 O O . LYS A 1 189 ? -5.522 12.725 -4.884 1.00 73.00 189 LYS A O 1
ATOM 1446 N N . ALA A 1 190 ? -3.806 13.562 -3.712 1.00 60.97 190 ALA A N 1
ATOM 1447 C CA . ALA A 1 190 ? -2.963 13.782 -4.884 1.00 60.97 190 ALA A CA 1
ATOM 1448 C C . ALA A 1 190 ? -2.219 12.470 -5.185 1.00 60.97 190 ALA A C 1
ATOM 1450 O O . ALA A 1 190 ? -1.900 11.746 -4.245 1.00 60.97 190 ALA A O 1
ATOM 1451 N N . ALA A 1 191 ? -1.887 12.189 -6.450 1.00 56.72 191 ALA A N 1
ATOM 1452 C CA . ALA A 1 191 ? -1.019 11.050 -6.786 1.00 56.72 191 ALA A CA 1
ATOM 1453 C C . ALA A 1 191 ? 0.356 11.134 -6.084 1.00 56.72 191 ALA A C 1
ATOM 1455 O O . ALA A 1 191 ? 1.038 10.132 -5.837 1.00 56.72 191 ALA A O 1
ATOM 1456 N N . ASP A 1 192 ? 0.771 12.355 -5.744 1.00 58.00 192 ASP A N 1
ATOM 1457 C CA . ASP A 1 192 ? 1.983 12.654 -4.997 1.00 58.00 192 ASP A CA 1
ATOM 1458 C C . ASP A 1 192 ? 1.857 12.273 -3.524 1.00 58.00 192 ASP A C 1
ATOM 1460 O O . ASP A 1 192 ? 1.099 12.871 -2.763 1.00 58.00 192 ASP A O 1
ATOM 1464 N N . LEU A 1 193 ? 2.684 11.292 -3.142 1.00 56.78 193 LEU A N 1
ATOM 1465 C CA . LEU A 1 193 ? 3.161 11.207 -1.770 1.00 56.78 193 LEU A CA 1
ATOM 1466 C C . LEU A 1 193 ? 4.068 12.435 -1.569 1.00 56.78 193 LEU A C 1
ATOM 1468 O O . LEU A 1 193 ? 4.981 12.625 -2.380 1.00 56.78 193 LEU A O 1
ATOM 1472 N N . PRO A 1 194 ? 3.864 13.247 -0.518 1.00 58.94 194 PRO A N 1
ATOM 1473 C CA . PRO A 1 194 ? 4.967 13.944 0.139 1.00 58.94 194 PRO A CA 1
ATOM 1474 C C . PRO A 1 194 ? 6.141 12.980 0.369 1.00 58.94 194 PRO A C 1
ATOM 1476 O O . PRO A 1 194 ? 5.923 11.777 0.514 1.00 58.94 194 PRO A O 1
ATOM 1479 N N . GLY A 1 195 ? 7.375 13.487 0.372 1.00 59.09 195 GLY A N 1
ATOM 1480 C CA . GLY A 1 195 ? 8.565 12.632 0.414 1.00 59.09 195 GLY A CA 1
ATOM 1481 C C . GLY A 1 195 ? 8.548 11.623 1.569 1.00 59.09 195 GLY A C 1
ATOM 1482 O O . GLY A 1 195 ? 8.070 11.923 2.664 1.00 59.09 195 GLY A O 1
ATOM 1483 N N . CYS A 1 196 ? 9.103 10.436 1.337 1.00 61.16 196 CYS A N 1
ATOM 1484 C CA . CYS A 1 196 ? 9.703 9.665 2.420 1.00 61.16 196 CYS A CA 1
ATOM 1485 C C . CYS A 1 196 ? 10.950 10.428 2.904 1.00 61.16 196 CYS A C 1
ATOM 1487 O O . CYS A 1 196 ? 11.634 11.091 2.111 1.00 61.16 196 CYS A O 1
ATOM 1489 N N . GLY A 1 197 ? 11.260 10.341 4.199 1.00 52.84 197 GLY A N 1
ATOM 1490 C CA . GLY A 1 197 ? 12.400 11.041 4.800 1.00 52.84 197 GLY A CA 1
ATOM 1491 C C . GLY A 1 197 ? 13.775 10.568 4.323 1.00 52.84 197 GLY A C 1
ATOM 1492 O O . GLY A 1 197 ? 14.793 11.174 4.659 1.00 52.84 197 GLY A O 1
ATOM 1493 N N . GLY A 1 198 ? 13.793 9.524 3.495 1.00 58.00 198 GLY A N 1
ATOM 1494 C CA . GLY A 1 198 ? 14.962 8.976 2.833 1.00 58.00 198 GLY A CA 1
ATOM 1495 C C . GLY A 1 198 ? 15.200 7.522 3.221 1.00 58.00 198 GLY A C 1
ATOM 1496 O O . GLY A 1 198 ? 14.901 7.093 4.332 1.00 58.00 198 GLY A O 1
ATOM 1497 N N . ALA A 1 199 ? 15.806 6.785 2.297 1.00 59.28 199 ALA A N 1
ATOM 1498 C CA . ALA A 1 199 ? 16.372 5.469 2.547 1.00 59.28 199 ALA A CA 1
ATOM 1499 C C . ALA A 1 199 ? 17.494 5.553 3.602 1.00 59.28 199 ALA A C 1
ATOM 1501 O O . ALA A 1 199 ? 18.582 6.056 3.304 1.00 59.28 199 ALA A O 1
ATOM 1502 N N . ILE A 1 200 ? 17.265 5.048 4.819 1.00 65.25 200 ILE A N 1
ATOM 1503 C CA . ILE A 1 200 ? 18.309 4.987 5.853 1.00 65.25 200 ILE A CA 1
ATOM 1504 C C . ILE A 1 200 ? 19.061 3.660 5.718 1.00 65.25 200 ILE A C 1
ATOM 1506 O O . ILE A 1 200 ? 18.511 2.600 5.983 1.00 65.25 200 ILE A O 1
ATOM 1510 N N . VAL A 1 201 ? 20.333 3.694 5.325 1.00 66.81 201 VAL A N 1
ATOM 1511 C CA . VAL A 1 201 ? 21.183 2.490 5.278 1.00 66.81 201 VAL A CA 1
ATOM 1512 C C . VAL A 1 201 ? 21.850 2.300 6.652 1.00 66.81 201 VAL A C 1
ATOM 1514 O O . VAL A 1 201 ? 22.546 3.223 7.087 1.00 66.81 201 VAL A O 1
ATOM 1517 N N . PRO A 1 202 ? 21.668 1.162 7.350 1.00 56.00 202 PRO A N 1
ATOM 1518 C CA . PRO A 1 202 ? 22.363 0.875 8.608 1.00 56.00 202 PRO A CA 1
ATOM 1519 C C . PRO A 1 202 ? 23.894 0.786 8.452 1.00 56.00 202 PRO A C 1
ATOM 1521 O O . PRO A 1 202 ? 24.400 0.363 7.414 1.00 56.00 202 PRO A O 1
ATOM 1524 N N . ASP A 1 203 ? 24.655 1.119 9.504 1.00 62.06 203 ASP A N 1
ATOM 1525 C CA . ASP A 1 203 ? 26.115 0.892 9.558 1.00 62.06 203 ASP A CA 1
ATOM 1526 C C . ASP A 1 203 ? 26.423 -0.544 10.029 1.00 62.06 203 ASP A C 1
ATOM 1528 O O . ASP A 1 203 ? 26.960 -0.780 11.112 1.00 62.06 203 ASP A O 1
ATOM 1532 N N . VAL A 1 204 ? 26.019 -1.521 9.212 1.00 48.94 204 VAL A N 1
ATOM 1533 C CA . VAL A 1 204 ? 26.174 -2.972 9.459 1.00 48.94 204 VAL A CA 1
ATOM 1534 C C . VAL A 1 204 ? 27.473 -3.550 8.875 1.00 48.94 204 VAL A C 1
ATOM 1536 O O . VAL A 1 204 ? 27.645 -4.760 8.742 1.00 48.94 204 VAL A O 1
ATOM 1539 N N . GLY A 1 205 ? 28.454 -2.688 8.589 1.00 42.53 205 GLY A N 1
ATOM 1540 C CA . GLY A 1 205 ? 29.758 -3.091 8.063 1.00 42.53 205 GLY A CA 1
ATOM 1541 C C . GLY A 1 205 ? 29.708 -3.566 6.602 1.00 42.53 205 GLY A C 1
ATOM 1542 O O . GLY A 1 205 ? 28.844 -3.140 5.838 1.00 42.53 205 GLY A O 1
ATOM 1543 N N . PRO A 1 206 ? 30.670 -4.398 6.156 1.00 41.50 206 PRO A N 1
ATOM 1544 C CA . PRO A 1 206 ? 30.677 -4.928 4.798 1.00 41.50 206 PRO A CA 1
ATOM 1545 C C . PRO A 1 206 ? 29.696 -6.103 4.680 1.00 41.50 206 PRO A C 1
ATOM 1547 O O . PRO A 1 206 ? 30.030 -7.223 5.065 1.00 41.50 206 PRO A O 1
ATOM 1550 N N . GLN A 1 207 ? 28.515 -5.846 4.120 1.00 47.91 207 GLN A N 1
ATOM 1551 C CA . GLN A 1 207 ? 27.634 -6.892 3.600 1.00 47.91 207 GLN A CA 1
ATOM 1552 C C . GLN A 1 207 ? 28.282 -7.519 2.353 1.00 47.91 207 GLN A C 1
ATOM 1554 O O . GLN A 1 207 ? 28.624 -6.812 1.401 1.00 47.91 207 GLN A O 1
ATOM 1559 N N . ASP A 1 208 ? 28.485 -8.839 2.367 1.00 40.91 208 ASP A N 1
ATOM 1560 C CA . ASP A 1 208 ? 28.768 -9.600 1.144 1.00 40.91 208 ASP A CA 1
ATOM 1561 C C . ASP A 1 208 ? 27.437 -9.727 0.379 1.00 40.91 208 ASP A C 1
ATOM 1563 O O . ASP A 1 208 ? 26.466 -10.203 0.967 1.00 40.91 208 ASP A O 1
ATOM 1567 N N . PRO A 1 209 ? 27.346 -9.337 -0.908 1.00 41.97 209 PRO A N 1
ATOM 1568 C CA . PRO A 1 209 ? 26.107 -9.483 -1.667 1.00 41.97 209 PRO A CA 1
ATOM 1569 C C . PRO A 1 209 ? 25.698 -10.960 -1.724 1.00 41.97 209 PRO A C 1
ATOM 1571 O O . PRO A 1 209 ? 26.542 -11.823 -1.986 1.00 41.97 209 PRO A O 1
ATOM 1574 N N . MET A 1 210 ? 24.409 -11.216 -1.473 1.00 44.56 210 MET A N 1
ATOM 1575 C CA . MET A 1 210 ? 23.846 -12.532 -1.148 1.00 44.56 210 MET A CA 1
ATOM 1576 C C . MET A 1 210 ? 24.458 -13.704 -1.926 1.00 44.56 210 MET A C 1
ATOM 1578 O O . MET A 1 210 ? 24.568 -13.700 -3.156 1.00 44.56 210 MET A O 1
ATOM 1582 N N . GLY A 1 211 ? 24.806 -14.762 -1.185 1.00 33.16 211 GLY A N 1
ATOM 1583 C CA . GLY A 1 211 ? 25.229 -16.037 -1.763 1.00 33.16 211 GLY A CA 1
ATOM 1584 C C . GLY A 1 211 ? 24.167 -16.620 -2.712 1.00 33.16 211 GLY A C 1
ATOM 1585 O O . GLY A 1 211 ? 23.006 -16.226 -2.657 1.00 33.16 211 GLY A O 1
ATOM 1586 N N . PRO A 1 212 ? 24.529 -17.572 -3.594 1.00 28.83 212 PRO A N 1
ATOM 1587 C CA . PRO A 1 212 ? 23.671 -17.997 -4.701 1.00 28.83 212 PRO A CA 1
ATOM 1588 C C . PRO A 1 212 ? 22.386 -18.705 -4.234 1.00 28.83 212 PRO A C 1
ATOM 1590 O O . PRO A 1 212 ? 22.354 -19.928 -4.071 1.00 28.83 212 PRO A O 1
ATOM 1593 N N . ILE A 1 213 ? 21.319 -17.922 -4.063 1.00 38.22 213 ILE A N 1
ATOM 1594 C CA . ILE A 1 213 ? 19.946 -18.380 -3.839 1.00 38.22 213 ILE A CA 1
ATOM 1595 C C . ILE A 1 213 ? 19.386 -18.963 -5.148 1.00 38.22 213 ILE A C 1
ATOM 1597 O O . ILE A 1 213 ? 19.734 -18.542 -6.253 1.00 38.22 213 ILE A O 1
ATOM 1601 N N . SER A 1 214 ? 18.546 -19.994 -5.030 1.00 29.98 214 SER A N 1
ATOM 1602 C CA . SER A 1 214 ? 17.909 -20.634 -6.187 1.00 29.98 214 SER A CA 1
ATOM 1603 C C . SER A 1 214 ? 16.854 -19.708 -6.803 1.00 29.98 214 SER A C 1
ATOM 1605 O O . SER A 1 214 ? 16.045 -19.175 -6.046 1.00 29.98 214 SER A O 1
ATOM 1607 N N . PRO A 1 215 ? 16.761 -19.586 -8.143 1.00 32.69 215 PRO A N 1
ATOM 1608 C CA . PRO A 1 215 ? 15.642 -18.888 -8.769 1.00 32.69 215 PRO A CA 1
ATOM 1609 C C . PRO A 1 215 ? 14.321 -19.553 -8.366 1.00 32.69 215 PRO A C 1
ATOM 1611 O O . PRO A 1 215 ? 14.162 -20.776 -8.484 1.00 32.69 215 PRO A O 1
ATOM 1614 N N . PHE A 1 216 ? 13.391 -18.746 -7.860 1.00 38.84 216 PHE A N 1
ATOM 1615 C CA . PHE A 1 216 ? 12.088 -19.198 -7.388 1.00 38.84 216 PHE A CA 1
ATOM 1616 C C . PHE A 1 216 ? 11.095 -19.162 -8.555 1.00 38.84 216 PHE A C 1
ATOM 1618 O O . PHE A 1 216 ? 10.427 -18.163 -8.795 1.00 38.84 216 PHE A O 1
ATOM 1625 N N . ASN A 1 217 ? 11.025 -20.256 -9.319 1.00 33.16 217 ASN A N 1
ATOM 1626 C CA . ASN A 1 217 ? 10.162 -20.374 -10.503 1.00 33.16 217 ASN A CA 1
ATOM 1627 C C . ASN A 1 217 ? 8.678 -20.592 -10.122 1.00 33.16 217 ASN A C 1
ATOM 1629 O O . ASN A 1 217 ? 8.085 -21.598 -10.512 1.00 33.16 217 ASN A O 1
ATOM 1633 N N . GLY A 1 218 ? 8.108 -19.694 -9.317 1.00 38.97 218 GLY A N 1
ATOM 1634 C CA . GLY A 1 218 ? 6.692 -19.684 -8.957 1.00 38.97 218 GLY A CA 1
ATOM 1635 C C . GLY A 1 218 ? 5.902 -18.753 -9.873 1.00 38.97 218 GLY A C 1
ATOM 1636 O O . GLY A 1 218 ? 6.100 -17.546 -9.832 1.00 38.97 218 GLY A O 1
ATOM 1637 N N . ASP A 1 219 ? 4.986 -19.308 -10.664 1.00 36.44 219 ASP A N 1
ATOM 1638 C CA . ASP A 1 219 ? 4.023 -18.579 -11.504 1.00 36.44 219 ASP A CA 1
ATOM 1639 C C . ASP A 1 219 ? 2.703 -18.249 -10.767 1.00 36.44 219 ASP A C 1
ATOM 1641 O O . ASP A 1 219 ? 1.737 -17.778 -11.370 1.00 36.44 219 ASP A O 1
ATOM 1645 N N . GLY A 1 220 ? 2.663 -18.487 -9.451 1.00 40.66 220 GLY A N 1
ATOM 1646 C CA . GLY A 1 220 ? 1.529 -18.218 -8.567 1.00 40.66 220 GLY A CA 1
ATOM 1647 C C . GLY A 1 220 ? 1.685 -16.948 -7.726 1.00 40.66 220 GLY A C 1
ATOM 1648 O O . GLY A 1 220 ? 2.787 -16.470 -7.463 1.00 40.66 220 GLY A O 1
ATOM 1649 N N . VAL A 1 221 ? 0.554 -16.422 -7.249 1.00 48.59 221 VAL A N 1
ATOM 1650 C CA . VAL A 1 221 ? 0.535 -15.386 -6.204 1.00 48.59 221 VAL A CA 1
ATOM 1651 C C . VAL A 1 221 ? 0.890 -16.036 -4.863 1.00 48.59 221 VAL A C 1
ATOM 1653 O O . VAL A 1 221 ? 0.453 -17.150 -4.581 1.00 48.59 221 VAL A O 1
ATOM 1656 N N . ALA A 1 222 ? 1.664 -15.339 -4.029 1.00 51.97 222 ALA A N 1
ATOM 1657 C CA . ALA A 1 222 ? 2.083 -15.827 -2.719 1.00 51.97 222 ALA A CA 1
ATOM 1658 C C . ALA A 1 222 ? 0.917 -16.360 -1.874 1.00 51.97 222 ALA A C 1
ATOM 1660 O O . ALA A 1 222 ? -0.042 -15.633 -1.610 1.00 51.97 222 ALA A O 1
ATOM 1661 N N . GLY A 1 223 ? 1.030 -17.613 -1.423 1.00 50.66 223 GLY A N 1
ATOM 1662 C CA . GLY A 1 223 ? 0.022 -18.328 -0.637 1.00 50.66 223 GLY A CA 1
ATOM 1663 C C . GLY A 1 223 ? -1.385 -18.274 -1.243 1.00 50.66 223 GLY A C 1
ATOM 1664 O O . GLY A 1 223 ? -2.295 -17.725 -0.612 1.00 50.66 223 GLY A O 1
ATOM 1665 N N . ASP A 1 224 ? -1.513 -18.833 -2.450 1.00 47.62 224 ASP A N 1
ATOM 1666 C CA . ASP A 1 224 ? -2.757 -19.299 -3.098 1.00 47.62 224 ASP A CA 1
ATOM 1667 C C . ASP A 1 224 ? -3.144 -20.731 -2.628 1.00 47.62 224 ASP A C 1
ATOM 1669 O O . ASP A 1 224 ? -4.169 -21.303 -3.007 1.00 47.62 224 ASP A O 1
ATOM 1673 N N . ASP A 1 225 ? -2.320 -21.332 -1.760 1.00 41.97 225 ASP A N 1
ATOM 1674 C CA . ASP A 1 225 ? -2.541 -22.648 -1.164 1.00 41.97 225 ASP A CA 1
ATOM 1675 C C . ASP A 1 225 ? -3.767 -22.642 -0.236 1.00 41.97 225 ASP A C 1
ATOM 1677 O O . ASP A 1 225 ? -3.846 -21.914 0.754 1.00 41.97 225 ASP A O 1
ATOM 1681 N N . ASN A 1 226 ? -4.762 -23.458 -0.586 1.00 37.53 226 ASN A N 1
ATOM 1682 C CA . ASN A 1 226 ? -6.096 -23.414 0.011 1.00 37.53 226 ASN A CA 1
ATOM 1683 C C . ASN A 1 226 ? -6.109 -24.003 1.438 1.00 37.53 226 ASN A C 1
ATOM 1685 O O . ASN A 1 226 ? -5.993 -25.217 1.603 1.00 37.53 226 ASN A O 1
ATOM 1689 N N . ASP A 1 227 ? -6.343 -23.150 2.441 1.00 38.44 227 ASP A N 1
ATOM 1690 C CA . ASP A 1 227 ? -6.674 -23.496 3.836 1.00 38.44 227 ASP A CA 1
ATOM 1691 C C . ASP A 1 227 ? -5.689 -24.449 4.565 1.00 38.44 227 ASP A C 1
ATOM 1693 O O . ASP A 1 227 ? -6.087 -25.183 5.475 1.00 38.44 227 ASP A O 1
ATOM 1697 N N . VAL A 1 228 ? -4.396 -24.447 4.208 1.00 35.22 228 VAL A N 1
ATOM 1698 C CA . VAL A 1 228 ? -3.361 -25.219 4.927 1.00 35.22 228 VAL A CA 1
ATOM 1699 C C . VAL A 1 228 ? -2.615 -24.332 5.930 1.00 35.22 228 VAL A C 1
ATOM 1701 O O . VAL A 1 228 ? -1.968 -23.359 5.551 1.00 35.22 228 VAL A O 1
ATOM 1704 N N . GLU A 1 229 ? -2.639 -24.712 7.212 1.00 44.38 229 GLU A N 1
ATOM 1705 C CA . GLU A 1 229 ? -1.763 -24.166 8.262 1.00 44.38 229 GLU A CA 1
ATOM 1706 C C . GLU A 1 229 ? -0.302 -24.632 8.066 1.00 44.38 229 GLU A C 1
ATOM 1708 O O . GLU A 1 229 ? 0.222 -25.413 8.865 1.00 44.38 229 GLU A O 1
ATOM 1713 N N . GLU A 1 230 ? 0.369 -24.207 6.991 1.00 38.38 230 GLU A N 1
ATOM 1714 C CA . GLU A 1 230 ? 1.779 -24.552 6.776 1.00 38.38 230 GLU A CA 1
ATOM 1715 C C . GLU A 1 230 ? 2.717 -23.481 7.359 1.00 38.38 230 GLU A C 1
ATOM 1717 O O . GLU A 1 230 ? 2.564 -22.278 7.148 1.00 38.38 230 GLU A O 1
ATOM 1722 N N . CYS A 1 231 ? 3.653 -23.935 8.196 1.00 37.56 231 CYS A N 1
ATOM 1723 C CA . CYS A 1 231 ? 4.460 -23.078 9.059 1.00 37.56 231 CYS A CA 1
ATOM 1724 C C . CYS A 1 231 ? 5.574 -22.370 8.274 1.00 37.56 231 CYS A C 1
ATOM 1726 O O . CYS A 1 231 ? 6.342 -23.022 7.562 1.00 37.56 231 CYS A O 1
ATOM 1728 N N . ALA A 1 232 ? 5.706 -21.054 8.463 1.00 39.97 232 ALA A N 1
ATOM 1729 C CA . ALA A 1 232 ? 6.782 -20.253 7.888 1.00 39.97 232 ALA A CA 1
ATOM 1730 C C . ALA A 1 232 ? 8.142 -20.649 8.492 1.00 39.97 232 ALA A C 1
ATOM 1732 O O . ALA A 1 232 ? 8.554 -20.160 9.542 1.00 39.97 232 ALA A O 1
ATOM 1733 N N . GLY A 1 233 ? 8.833 -21.570 7.818 1.00 40.00 233 GLY A N 1
ATOM 1734 C CA . GLY A 1 233 ? 10.198 -21.980 8.130 1.00 40.00 233 GLY A CA 1
ATOM 1735 C C . GLY A 1 233 ? 10.995 -22.198 6.848 1.00 40.00 233 GLY A C 1
ATOM 1736 O O . GLY A 1 233 ? 10.878 -23.245 6.217 1.00 40.00 233 GLY A O 1
ATOM 1737 N N . CYS A 1 234 ? 11.805 -21.204 6.468 1.00 40.91 234 CYS A N 1
ATOM 1738 C CA . CYS A 1 234 ? 12.710 -21.227 5.305 1.00 40.91 234 CYS A CA 1
ATOM 1739 C C . CYS A 1 234 ? 12.050 -21.405 3.915 1.00 40.91 234 CYS A C 1
ATOM 1741 O O . CYS A 1 234 ? 12.754 -21.707 2.952 1.00 40.91 234 CYS A O 1
ATOM 1743 N N . ALA A 1 235 ? 10.726 -21.251 3.796 1.00 51.41 235 ALA A N 1
ATOM 1744 C CA . ALA A 1 235 ? 9.990 -21.412 2.532 1.00 51.41 235 ALA A CA 1
ATOM 1745 C C . ALA A 1 235 ? 8.747 -20.502 2.409 1.00 51.41 235 ALA A C 1
ATOM 1747 O O . ALA A 1 235 ? 7.876 -20.751 1.577 1.00 51.41 235 ALA A O 1
ATOM 1748 N N . ALA A 1 236 ? 8.626 -19.474 3.253 1.00 66.12 236 ALA A N 1
ATOM 1749 C CA . ALA A 1 236 ? 7.464 -18.595 3.245 1.00 66.12 236 ALA A CA 1
ATOM 1750 C C . ALA A 1 236 ? 7.482 -17.650 2.036 1.00 66.12 236 ALA A C 1
ATOM 1752 O O . ALA A 1 236 ? 8.498 -17.036 1.722 1.00 66.12 236 ALA A O 1
ATOM 1753 N N . THR A 1 237 ? 6.328 -17.500 1.387 1.00 79.88 237 THR A N 1
ATOM 1754 C CA . THR A 1 237 ? 6.101 -16.489 0.339 1.00 79.88 237 THR A CA 1
ATOM 1755 C C . THR A 1 237 ? 5.404 -15.235 0.879 1.00 79.88 237 THR A C 1
ATOM 1757 O O . THR A 1 237 ? 5.174 -14.283 0.142 1.00 79.88 237 THR A O 1
ATOM 1760 N N . VAL A 1 238 ? 5.059 -15.203 2.168 1.00 85.75 238 VAL A N 1
ATOM 1761 C CA . VAL A 1 238 ? 4.317 -14.110 2.806 1.00 85.75 238 VAL A CA 1
ATOM 1762 C C . VAL A 1 238 ? 5.088 -13.654 4.035 1.00 85.75 238 VAL A C 1
ATOM 1764 O O . VAL A 1 238 ? 5.292 -14.471 4.926 1.00 85.75 238 VAL A O 1
ATOM 1767 N N . ALA A 1 239 ? 5.479 -12.380 4.087 1.00 90.06 239 ALA A N 1
ATOM 1768 C CA . ALA A 1 239 ? 6.071 -11.796 5.287 1.00 90.06 239 ALA A CA 1
ATOM 1769 C C . ALA A 1 239 ? 4.984 -11.388 6.296 1.00 90.06 239 ALA A C 1
ATOM 1771 O O . ALA A 1 239 ? 3.963 -10.785 5.926 1.00 90.06 239 ALA A O 1
ATOM 1772 N N . ASP A 1 240 ? 5.221 -11.699 7.567 1.00 92.69 240 ASP A N 1
ATOM 1773 C CA . ASP A 1 240 ? 4.302 -11.436 8.672 1.00 92.69 240 ASP A CA 1
ATOM 1774 C C . ASP A 1 240 ? 4.558 -10.064 9.304 1.00 92.69 240 ASP A C 1
ATOM 1776 O O . ASP A 1 240 ? 5.637 -9.782 9.819 1.00 92.69 240 ASP A O 1
ATOM 1780 N N . ILE A 1 241 ? 3.557 -9.178 9.250 1.00 96.00 241 ILE A N 1
ATOM 1781 C CA . ILE A 1 241 ? 3.720 -7.759 9.597 1.00 96.00 241 ILE A CA 1
ATOM 1782 C C . ILE A 1 241 ? 2.991 -7.415 10.899 1.00 96.00 241 ILE A C 1
ATOM 1784 O O . ILE A 1 241 ? 1.786 -7.656 11.028 1.00 96.00 241 ILE A O 1
ATOM 1788 N N . ALA A 1 242 ? 3.691 -6.789 11.845 1.00 97.38 242 ALA A N 1
ATOM 1789 C CA . ALA A 1 242 ? 3.091 -6.203 13.042 1.00 97.38 242 ALA A CA 1
ATOM 1790 C C . ALA A 1 242 ? 2.946 -4.681 12.893 1.00 97.38 242 ALA A C 1
ATOM 1792 O O . ALA A 1 242 ? 3.934 -3.953 12.799 1.00 97.38 242 ALA A O 1
ATOM 1793 N N . PHE A 1 243 ? 1.707 -4.189 12.894 1.00 98.50 243 PHE A N 1
ATOM 1794 C CA . PHE A 1 243 ? 1.408 -2.758 12.895 1.00 98.50 243 PHE A CA 1
ATOM 1795 C C . PHE A 1 243 ? 1.169 -2.259 14.325 1.00 98.50 243 PHE A C 1
ATOM 1797 O O . PHE A 1 243 ? 0.334 -2.802 15.052 1.00 98.50 243 PHE A O 1
ATOM 1804 N N . PHE A 1 244 ? 1.848 -1.183 14.706 1.00 98.56 244 PHE A N 1
ATOM 1805 C CA . PHE A 1 244 ? 1.704 -0.532 16.007 1.00 98.56 244 PHE A CA 1
ATOM 1806 C C . PHE A 1 244 ? 1.215 0.893 15.781 1.00 98.56 244 PHE A C 1
ATOM 1808 O O . PHE A 1 244 ? 1.939 1.686 15.192 1.00 98.56 244 PHE A O 1
ATOM 1815 N N . TYR A 1 245 ? 0.002 1.237 16.210 1.00 98.25 245 TYR A N 1
ATOM 1816 C CA . TYR A 1 245 ? -0.477 2.619 16.146 1.00 98.25 245 TYR A CA 1
ATOM 1817 C C . TYR A 1 245 ? -0.278 3.324 17.485 1.00 98.25 245 TYR A C 1
ATOM 1819 O O . TYR A 1 245 ? -0.456 2.735 18.547 1.00 98.25 245 TYR A O 1
ATOM 1827 N N . THR A 1 246 ? 0.104 4.593 17.435 1.00 97.88 246 THR A N 1
ATOM 1828 C CA . THR A 1 246 ? 0.390 5.418 18.618 1.00 97.88 246 THR A CA 1
ATOM 1829 C C . THR A 1 246 ? -0.893 5.890 19.316 1.00 97.88 246 THR A C 1
ATOM 1831 O O . THR A 1 246 ? -1.979 5.903 18.719 1.00 97.88 246 THR A O 1
ATOM 1834 N N . SER A 1 247 ? -0.792 6.353 20.567 1.00 97.25 247 SER A N 1
ATOM 1835 C CA . SER A 1 247 ? -1.944 6.944 21.261 1.00 97.25 247 SER A CA 1
ATOM 1836 C C . SER A 1 247 ? -2.320 8.323 20.705 1.00 97.25 247 SER A C 1
ATOM 1838 O O . SER A 1 247 ? -3.508 8.651 20.673 1.00 97.25 247 SER A O 1
ATOM 1840 N N . LEU A 1 248 ? -1.368 9.078 20.136 1.00 95.69 248 LEU A N 1
ATOM 1841 C CA . LEU A 1 248 ? -1.668 10.302 19.376 1.00 95.69 248 LEU A CA 1
ATOM 1842 C C . LEU A 1 248 ? -2.408 10.007 18.055 1.00 95.69 248 LEU A C 1
ATOM 1844 O O . LEU A 1 248 ? -3.395 10.681 17.747 1.00 95.69 248 LEU A O 1
ATOM 1848 N N . CYS A 1 249 ? -2.005 8.975 17.303 1.00 96.62 249 CYS A N 1
ATOM 1849 C CA . CYS A 1 249 ? -2.743 8.520 16.121 1.00 96.62 249 CYS A CA 1
ATOM 1850 C C . CYS A 1 249 ? -4.167 8.083 16.490 1.00 96.62 249 CYS A C 1
ATOM 1852 O O . CYS A 1 249 ? -5.118 8.449 15.794 1.00 96.62 249 CYS A O 1
ATOM 1854 N N . LEU A 1 250 ? -4.338 7.345 17.593 1.00 98.31 250 LEU A N 1
ATOM 1855 C CA . LEU A 1 250 ? -5.661 6.941 18.069 1.00 98.31 250 LEU A CA 1
ATOM 1856 C C . LEU A 1 250 ? -6.529 8.152 18.452 1.00 98.31 250 LEU A C 1
ATOM 1858 O O . LEU A 1 250 ? -7.673 8.226 18.009 1.00 98.31 250 LEU A O 1
ATOM 1862 N N . GLU A 1 251 ? -6.003 9.117 19.217 1.00 97.69 251 GLU A N 1
ATOM 1863 C CA . GLU A 1 251 ? -6.728 10.346 19.592 1.00 97.69 251 GLU A CA 1
ATOM 1864 C C . GLU A 1 251 ? -7.235 11.100 18.352 1.00 97.69 251 GLU A C 1
ATOM 1866 O O . GLU A 1 251 ? -8.391 11.526 18.288 1.00 97.69 251 GLU A O 1
ATOM 1871 N N . LYS A 1 252 ? -6.380 11.242 17.336 1.00 96.88 252 LYS A N 1
ATOM 1872 C CA . LYS A 1 252 ? -6.688 12.005 16.121 1.00 96.88 252 LYS A CA 1
ATOM 1873 C C . LYS A 1 252 ? -7.619 11.246 15.168 1.00 96.88 252 LYS A C 1
ATOM 1875 O O . LYS A 1 252 ? -8.426 11.873 14.484 1.00 96.88 252 LYS A O 1
ATOM 1880 N N . GLU A 1 253 ? -7.591 9.912 15.165 1.00 97.00 253 GLU A N 1
ATOM 1881 C CA . GLU A 1 253 ? -8.582 9.094 14.454 1.00 97.00 253 GLU A CA 1
ATOM 1882 C C . GLU A 1 253 ? -9.961 9.132 15.144 1.00 97.00 253 GLU A C 1
ATOM 1884 O O . GLU A 1 253 ? -10.983 9.232 14.464 1.00 97.00 253 GLU A O 1
ATOM 1889 N N . VAL A 1 254 ? -10.000 9.125 16.483 1.00 98.38 254 VAL A N 1
ATOM 1890 C CA . VAL A 1 254 ? -11.221 9.312 17.292 1.00 98.38 254 VAL A CA 1
ATOM 1891 C C . VAL A 1 254 ? -11.892 10.650 16.956 1.00 98.38 254 VAL A C 1
ATOM 1893 O O . VAL A 1 254 ? -13.085 10.670 16.640 1.00 98.38 254 VAL A O 1
ATOM 1896 N N . GLU A 1 255 ? -11.130 11.750 16.934 1.00 97.44 255 GLU A N 1
ATOM 1897 C CA . GLU A 1 255 ? -11.616 13.070 16.497 1.00 97.44 255 GLU A CA 1
ATOM 1898 C C . GLU A 1 255 ? -12.126 13.041 15.046 1.00 97.44 255 GLU A C 1
ATOM 1900 O O . GLU A 1 255 ? -13.259 13.454 14.777 1.00 97.44 255 GLU A O 1
ATOM 1905 N N . ARG A 1 256 ? -11.332 12.498 14.107 1.00 94.50 256 ARG A N 1
ATOM 1906 C CA . ARG A 1 256 ? -11.692 12.418 12.680 1.00 94.50 256 ARG A CA 1
ATOM 1907 C C . ARG A 1 256 ? -13.003 11.662 12.463 1.00 94.50 256 ARG A C 1
ATOM 1909 O O . ARG A 1 256 ? -13.826 12.090 11.652 1.00 94.50 256 ARG A O 1
ATOM 1916 N N . ILE A 1 257 ? -13.222 10.551 13.167 1.00 96.38 257 ILE A N 1
ATOM 1917 C CA . ILE A 1 257 ? -14.450 9.755 13.044 1.00 96.38 257 ILE A CA 1
ATOM 1918 C C . ILE A 1 257 ? -15.650 10.473 13.674 1.00 96.38 257 ILE A C 1
ATOM 1920 O O . ILE A 1 257 ? -16.742 10.387 13.107 1.00 96.38 257 ILE A O 1
ATOM 1924 N N . GLU A 1 258 ? -15.490 11.229 14.768 1.00 96.19 258 GLU A N 1
ATOM 1925 C CA . GLU A 1 258 ? -16.593 12.037 15.313 1.00 96.19 258 GLU A CA 1
ATOM 1926 C C . GLU A 1 258 ? -16.999 13.168 14.352 1.00 96.19 258 GLU A C 1
ATOM 1928 O O . GLU A 1 258 ? -18.185 13.324 14.047 1.00 96.19 258 GLU A O 1
ATOM 1933 N N . GLU A 1 259 ? -16.034 13.906 13.788 1.00 94.81 259 GLU A N 1
ATOM 1934 C CA . GLU A 1 259 ? -16.305 14.962 12.798 1.00 94.81 259 GLU A CA 1
ATOM 1935 C C . GLU A 1 259 ? -16.934 14.404 11.512 1.00 94.81 259 GLU A C 1
ATOM 1937 O O . GLU A 1 259 ? -17.909 14.952 10.979 1.00 94.81 259 GLU A O 1
ATOM 1942 N N . GLN A 1 260 ? -16.432 13.261 11.035 1.00 92.06 260 GLN A N 1
ATOM 1943 C CA . GLN A 1 260 ? -17.029 12.519 9.926 1.00 92.06 260 GLN A CA 1
ATOM 1944 C C . GLN A 1 260 ? -18.275 11.710 10.345 1.00 92.06 260 GLN A C 1
ATOM 1946 O O . GLN A 1 260 ? -18.887 11.052 9.506 1.00 92.06 260 GLN A O 1
ATOM 1951 N N . GLY A 1 261 ? -18.742 11.837 11.591 1.00 91.44 261 GLY A N 1
ATOM 1952 C CA . GLY A 1 261 ? -20.018 11.347 12.112 1.00 91.44 261 GLY A CA 1
ATOM 1953 C C . GLY A 1 261 ? -20.219 9.832 12.057 1.00 91.44 261 GLY A C 1
ATOM 1954 O O . GLY A 1 261 ? -21.282 9.408 11.585 1.00 91.44 261 GLY A O 1
ATOM 1955 N N . GLY A 1 262 ? -19.215 9.066 12.490 1.00 94.62 262 GLY A N 1
ATOM 1956 C CA . GLY A 1 262 ? -19.304 7.655 12.898 1.00 94.62 262 GLY A CA 1
ATOM 1957 C C . GLY A 1 262 ? -19.502 7.487 14.416 1.00 94.62 262 GLY A C 1
ATOM 1958 O O . GLY A 1 262 ? -19.885 8.441 15.095 1.00 94.62 262 GLY A O 1
ATOM 1959 N N . ASP A 1 263 ? -19.244 6.292 14.965 1.00 96.62 263 ASP A N 1
ATOM 1960 C CA . ASP A 1 263 ? -19.019 6.112 16.414 1.00 96.62 263 ASP A CA 1
ATOM 1961 C C . ASP A 1 263 ? -17.503 6.194 16.672 1.00 96.62 263 ASP A C 1
ATOM 1963 O O . ASP A 1 263 ? -16.764 5.405 16.087 1.00 96.62 263 ASP A O 1
ATOM 1967 N N . PRO A 1 264 ? -16.996 7.094 17.535 1.00 96.81 264 PRO A N 1
ATOM 1968 C CA . PRO A 1 264 ? -15.552 7.225 17.750 1.00 96.81 264 PRO A CA 1
ATOM 1969 C C . PRO A 1 264 ? -14.883 5.963 18.325 1.00 96.81 264 PRO A C 1
ATOM 1971 O O . PRO A 1 264 ? -13.665 5.828 18.255 1.00 96.81 264 PRO A O 1
ATOM 1974 N N . LYS A 1 265 ? -15.659 4.999 18.849 1.00 96.94 265 LYS A N 1
ATOM 1975 C CA . LYS A 1 265 ? -15.149 3.672 19.250 1.00 96.94 265 LYS A CA 1
ATOM 1976 C C . LYS A 1 265 ? -14.684 2.808 18.076 1.00 96.94 265 LYS A C 1
ATOM 1978 O O . LYS A 1 265 ? -13.958 1.849 18.308 1.00 96.94 265 LYS A O 1
ATOM 1983 N N . ASP A 1 266 ? -15.081 3.143 16.851 1.00 97.25 266 ASP A N 1
ATOM 1984 C CA . ASP A 1 266 ? -14.688 2.425 15.637 1.00 97.25 266 ASP A CA 1
ATOM 1985 C C . ASP A 1 266 ? -13.230 2.737 15.219 1.00 97.25 266 ASP A C 1
ATOM 1987 O O . ASP A 1 266 ? -12.709 2.089 14.314 1.00 97.25 266 ASP A O 1
ATOM 1991 N N . ALA A 1 267 ? -12.547 3.695 15.870 1.00 98.00 267 ALA A N 1
ATOM 1992 C CA . ALA A 1 267 ? -11.203 4.159 15.499 1.00 98.00 267 ALA A CA 1
ATOM 1993 C C . ALA A 1 267 ? -10.104 3.071 15.455 1.00 98.00 267 ALA A C 1
ATOM 1995 O O . ALA A 1 267 ? -9.393 3.030 14.449 1.00 98.00 267 ALA A O 1
ATOM 1996 N N . PRO A 1 268 ? -9.969 2.146 16.431 1.00 98.12 268 PRO A N 1
ATOM 1997 C CA . PRO A 1 268 ? -9.004 1.046 16.335 1.00 98.12 268 PRO A CA 1
ATOM 1998 C C . PRO A 1 268 ? -9.226 0.171 15.093 1.00 98.12 268 PRO A C 1
ATOM 2000 O O . PRO A 1 268 ? -8.294 -0.097 14.339 1.00 98.12 268 PRO A O 1
ATOM 2003 N N . SER A 1 269 ? -10.479 -0.214 14.835 1.00 98.12 269 SER A N 1
ATOM 2004 C CA . SER A 1 269 ? -10.866 -1.038 13.683 1.00 98.12 269 SER A CA 1
ATOM 2005 C C . SER A 1 269 ? -10.736 -0.283 12.354 1.00 98.12 269 SER A C 1
ATOM 2007 O O . SER A 1 269 ? -10.438 -0.878 11.320 1.00 98.12 269 SER A O 1
ATOM 2009 N N . ALA A 1 270 ? -10.928 1.040 12.361 1.00 98.00 270 ALA A N 1
ATOM 2010 C CA . ALA A 1 270 ? -10.702 1.897 11.202 1.00 98.00 270 ALA A CA 1
ATOM 2011 C C . ALA A 1 270 ? -9.209 1.983 10.839 1.00 98.00 270 ALA A C 1
ATOM 2013 O O . ALA A 1 270 ? -8.870 1.886 9.659 1.00 98.00 270 ALA A O 1
ATOM 2014 N N . ILE A 1 271 ? -8.317 2.083 11.833 1.00 98.19 271 ILE A N 1
ATOM 2015 C CA . ILE A 1 271 ? -6.865 1.967 11.627 1.00 98.19 271 ILE A CA 1
ATOM 2016 C C . ILE A 1 271 ? -6.527 0.564 11.104 1.00 98.19 271 ILE A C 1
ATOM 2018 O O . ILE A 1 271 ? -5.867 0.447 10.074 1.00 98.19 271 ILE A O 1
ATOM 2022 N N . ALA A 1 272 ? -7.045 -0.496 11.733 1.00 98.25 272 ALA A N 1
ATOM 2023 C CA . ALA A 1 272 ? -6.767 -1.881 11.347 1.00 98.25 272 ALA A CA 1
ATOM 2024 C C . ALA A 1 272 ? -7.168 -2.214 9.899 1.00 98.25 272 ALA A C 1
ATOM 2026 O O . ALA A 1 272 ? -6.382 -2.830 9.177 1.00 98.25 272 ALA A O 1
ATOM 2027 N N . ALA A 1 273 ? -8.328 -1.749 9.426 1.00 98.25 273 ALA A N 1
ATOM 2028 C CA . ALA A 1 273 ? -8.724 -1.917 8.026 1.00 98.25 273 ALA A CA 1
ATOM 2029 C C . ALA A 1 273 ? -7.865 -1.094 7.043 1.00 98.25 273 ALA A C 1
ATOM 2031 O O . ALA A 1 273 ? -7.710 -1.495 5.890 1.00 98.25 273 ALA A O 1
ATOM 2032 N N . VAL A 1 274 ? -7.267 0.026 7.471 1.00 98.19 274 VAL A N 1
ATOM 2033 C CA . VAL A 1 274 ? -6.300 0.779 6.649 1.00 98.19 274 VAL A CA 1
ATOM 2034 C C . VAL A 1 274 ? -4.928 0.089 6.620 1.00 98.19 274 VAL A C 1
ATOM 2036 O O . VAL A 1 274 ? -4.316 0.044 5.556 1.00 98.19 274 VAL A O 1
ATOM 2039 N N . CYS A 1 275 ? -4.477 -0.531 7.715 1.00 98.44 275 CYS A N 1
ATOM 2040 C CA . CYS A 1 275 ? -3.287 -1.396 7.711 1.00 98.44 275 CYS A CA 1
ATOM 2041 C C . CYS A 1 275 ? -3.477 -2.625 6.799 1.00 98.44 275 CYS A C 1
ATOM 2043 O O . CYS A 1 275 ? -2.575 -2.988 6.044 1.00 98.44 275 CYS A O 1
ATOM 2045 N N . GLU A 1 276 ? -4.671 -3.227 6.810 1.00 97.88 276 GLU A N 1
ATOM 2046 C CA . GLU A 1 276 ? -5.047 -4.306 5.886 1.00 97.88 276 GLU A CA 1
ATOM 2047 C C . GLU A 1 276 ? -5.005 -3.839 4.421 1.00 97.88 276 GLU A C 1
ATOM 2049 O O . GLU A 1 276 ? -4.449 -4.537 3.577 1.00 97.88 276 GLU A O 1
ATOM 2054 N N . LEU A 1 277 ? -5.521 -2.641 4.111 1.00 98.06 277 LEU A N 1
ATOM 2055 C CA . LEU A 1 277 ? -5.466 -2.055 2.764 1.00 98.06 277 LEU A CA 1
ATOM 2056 C C . LEU A 1 277 ? -4.030 -1.810 2.281 1.00 98.06 277 LEU A C 1
ATOM 2058 O O . LEU A 1 277 ? -3.711 -2.094 1.129 1.00 98.06 277 LEU A O 1
ATOM 2062 N N . GLU A 1 278 ? -3.172 -1.284 3.149 1.00 97.50 278 GLU A N 1
ATOM 2063 C CA . GLU A 1 278 ? -1.762 -1.032 2.847 1.00 97.50 278 GLU A CA 1
ATOM 2064 C C . GLU A 1 278 ? -0.994 -2.348 2.597 1.00 97.50 278 GLU A C 1
ATOM 2066 O O . GLU A 1 278 ? -0.275 -2.466 1.603 1.00 97.50 278 GLU A O 1
ATOM 2071 N N . SER A 1 279 ? -1.217 -3.384 3.416 1.00 96.75 279 SER A N 1
ATOM 2072 C CA . SER A 1 279 ? -0.638 -4.726 3.218 1.00 96.75 279 SER A CA 1
ATOM 2073 C C . SER A 1 279 ? -1.188 -5.436 1.967 1.00 96.75 279 SER A C 1
ATOM 2075 O O . SER A 1 279 ? -0.438 -6.068 1.215 1.00 96.75 279 SER A O 1
ATOM 2077 N N . ALA A 1 280 ? -2.481 -5.268 1.671 1.00 96.44 280 ALA A N 1
ATOM 2078 C CA . ALA A 1 280 ? -3.094 -5.733 0.430 1.00 96.44 280 ALA A CA 1
ATOM 2079 C C . ALA A 1 280 ? -2.455 -5.064 -0.795 1.00 96.44 280 ALA A C 1
ATOM 2081 O O . ALA A 1 280 ? -2.067 -5.750 -1.738 1.00 96.44 280 ALA A O 1
ATOM 2082 N N . ASN A 1 281 ? -2.280 -3.740 -0.776 1.00 96.81 281 ASN A N 1
ATOM 2083 C CA . ASN A 1 281 ? -1.670 -2.999 -1.880 1.00 96.81 281 ASN A CA 1
ATOM 2084 C C . ASN A 1 281 ? -0.165 -3.281 -2.034 1.00 96.81 281 ASN A C 1
ATOM 2086 O O . ASN A 1 281 ? 0.322 -3.292 -3.165 1.00 96.81 281 ASN A O 1
ATOM 2090 N N . CYS A 1 282 ? 0.560 -3.593 -0.955 1.00 97.56 282 CYS A N 1
ATOM 2091 C CA . CYS A 1 282 ? 1.928 -4.125 -1.024 1.00 97.56 282 CYS A CA 1
ATOM 2092 C C . CYS A 1 282 ? 1.965 -5.498 -1.722 1.00 97.56 282 CYS A C 1
ATOM 2094 O O . CYS A 1 282 ? 2.676 -5.674 -2.712 1.00 97.56 282 CYS A O 1
ATOM 2096 N N . SER A 1 283 ? 1.102 -6.430 -1.307 1.00 95.81 283 SER A N 1
ATOM 2097 C CA . SER A 1 283 ? 0.969 -7.751 -1.945 1.00 95.81 283 SER A CA 1
ATOM 2098 C C . SER A 1 283 ? 0.551 -7.659 -3.420 1.00 95.81 283 SER A C 1
ATOM 2100 O O . SER A 1 283 ? 1.059 -8.389 -4.266 1.00 95.81 283 SER A O 1
ATOM 2102 N N . ILE A 1 284 ? -0.349 -6.729 -3.754 1.00 95.25 284 ILE A N 1
ATOM 2103 C CA . ILE A 1 284 ? -0.755 -6.433 -5.134 1.00 95.25 284 ILE A CA 1
ATOM 2104 C C . ILE A 1 284 ? 0.409 -5.824 -5.931 1.00 95.25 284 ILE A C 1
ATOM 2106 O O . ILE A 1 284 ? 0.564 -6.160 -7.099 1.00 95.25 284 ILE A O 1
ATOM 2110 N N . THR A 1 285 ? 1.247 -4.982 -5.319 1.00 97.12 285 THR A N 1
ATOM 2111 C CA . THR A 1 285 ? 2.445 -4.404 -5.960 1.00 97.12 285 THR A CA 1
ATOM 2112 C C . THR A 1 285 ? 3.449 -5.490 -6.346 1.00 97.12 285 THR A C 1
ATOM 2114 O O . THR A 1 285 ? 3.920 -5.501 -7.481 1.00 97.12 285 THR A O 1
ATOM 2117 N N . MET A 1 286 ? 3.713 -6.447 -5.450 1.00 95.62 286 MET A N 1
ATOM 2118 C CA . MET A 1 286 ? 4.550 -7.619 -5.739 1.00 95.62 286 MET A CA 1
ATOM 2119 C C . MET A 1 286 ? 3.947 -8.473 -6.864 1.00 95.62 286 MET A C 1
ATOM 2121 O O . MET A 1 286 ? 4.578 -8.677 -7.901 1.00 95.62 286 MET A O 1
ATOM 2125 N N . ALA A 1 287 ? 2.682 -8.879 -6.711 1.00 92.94 287 ALA A N 1
ATOM 2126 C CA . ALA A 1 287 ? 1.982 -9.754 -7.652 1.00 92.94 287 ALA A CA 1
ATOM 2127 C C . ALA A 1 287 ? 1.638 -9.106 -9.010 1.00 92.94 287 ALA A C 1
ATOM 2129 O O . ALA A 1 287 ? 1.179 -9.798 -9.922 1.00 92.94 287 ALA A O 1
ATOM 2130 N N . ASN A 1 288 ? 1.796 -7.790 -9.163 1.00 95.12 288 ASN A N 1
ATOM 2131 C CA . ASN A 1 288 ? 1.712 -7.107 -10.455 1.00 95.12 288 ASN A CA 1
ATOM 2132 C C . ASN A 1 288 ? 3.083 -7.008 -11.148 1.00 95.12 288 ASN A C 1
ATOM 2134 O O . ASN A 1 288 ? 3.116 -6.975 -12.370 1.00 95.12 288 ASN A O 1
ATOM 2138 N N . SER A 1 289 ? 4.190 -7.008 -10.398 1.00 97.12 289 SER A N 1
ATOM 2139 C CA . SER A 1 289 ? 5.570 -6.941 -10.917 1.00 97.12 289 SER A CA 1
ATOM 2140 C C . SER A 1 289 ? 6.261 -8.307 -11.023 1.00 97.12 289 SER A C 1
ATOM 2142 O O . SER A 1 289 ? 7.488 -8.366 -11.061 1.00 97.12 289 SER A O 1
ATOM 2144 N N . GLU A 1 290 ? 5.483 -9.393 -11.046 1.00 94.56 290 GLU A N 1
ATOM 2145 C CA . GLU A 1 290 ? 5.948 -10.792 -11.099 1.00 94.56 290 GLU A CA 1
ATOM 2146 C C . GLU A 1 290 ? 6.889 -11.208 -9.946 1.00 94.56 290 GLU A C 1
ATOM 2148 O O . GLU A 1 290 ? 7.622 -12.186 -10.050 1.00 94.56 290 GLU A O 1
ATOM 2153 N N . VAL A 1 291 ? 6.811 -10.519 -8.801 1.00 90.19 291 VAL A N 1
ATOM 2154 C CA . VAL A 1 291 ? 7.461 -10.943 -7.552 1.00 90.19 291 VAL A CA 1
ATOM 2155 C C . VAL A 1 291 ? 6.524 -11.938 -6.844 1.00 90.19 291 VAL A C 1
ATOM 2157 O O . VAL A 1 291 ? 5.434 -11.529 -6.430 1.00 90.19 291 VAL A O 1
ATOM 2160 N N . PRO A 1 292 ? 6.895 -13.224 -6.661 1.00 86.44 292 PRO A N 1
ATOM 2161 C CA . PRO A 1 292 ? 6.004 -14.273 -6.140 1.00 86.44 292 PRO A CA 1
ATOM 2162 C C . PRO A 1 292 ? 5.871 -14.243 -4.604 1.00 86.44 292 PRO A C 1
ATOM 2164 O O . PRO A 1 292 ? 5.805 -15.280 -3.943 1.00 86.44 292 PRO A O 1
ATOM 2167 N N . PHE A 1 293 ? 5.839 -13.038 -4.031 1.00 87.81 293 PHE A N 1
ATOM 2168 C CA . PHE A 1 293 ? 5.785 -12.780 -2.595 1.00 87.81 293 PHE A CA 1
ATOM 2169 C C . PHE A 1 293 ? 4.606 -11.864 -2.224 1.00 87.81 293 PHE A C 1
ATOM 2171 O O . PHE A 1 293 ? 3.914 -11.318 -3.086 1.00 87.81 293 PHE A O 1
ATOM 2178 N N . GLY A 1 294 ? 4.345 -11.722 -0.927 1.00 90.81 294 GLY A N 1
ATOM 2179 C CA . GLY A 1 294 ? 3.329 -10.826 -0.385 1.00 90.81 294 GLY A CA 1
ATOM 2180 C C . GLY A 1 294 ? 3.546 -10.529 1.095 1.00 90.81 294 GLY A C 1
ATOM 2181 O O . GLY A 1 294 ? 4.539 -10.936 1.696 1.00 90.81 294 GLY A O 1
ATOM 2182 N N . THR A 1 295 ? 2.574 -9.857 1.699 1.00 93.62 295 THR A N 1
ATOM 2183 C CA . THR A 1 295 ? 2.539 -9.534 3.130 1.00 93.62 295 THR A CA 1
ATOM 2184 C C . THR A 1 295 ? 1.174 -9.887 3.724 1.00 93.62 295 THR A C 1
ATOM 2186 O O . THR A 1 295 ? 0.175 -9.981 3.006 1.00 93.62 295 THR A O 1
ATOM 2189 N N . ARG A 1 296 ? 1.096 -10.061 5.047 1.00 92.44 296 ARG A N 1
ATOM 2190 C CA . ARG A 1 296 ? -0.181 -10.048 5.785 1.00 92.44 296 ARG A CA 1
ATOM 2191 C C . ARG A 1 296 ? 0.005 -9.390 7.158 1.00 92.44 296 ARG A C 1
ATOM 2193 O O . ARG A 1 296 ? 1.048 -9.599 7.773 1.00 92.44 296 ARG A O 1
ATOM 2200 N N . PRO A 1 297 ? -0.961 -8.609 7.676 1.00 93.00 297 PRO A N 1
ATOM 2201 C CA . PRO A 1 297 ? -0.897 -8.168 9.064 1.00 93.00 297 PRO A CA 1
ATOM 2202 C C . PRO A 1 297 ? -1.132 -9.377 9.978 1.00 93.00 297 PRO A C 1
ATOM 2204 O O . PRO A 1 297 ? -2.158 -10.046 9.845 1.00 93.00 297 PRO A O 1
ATOM 2207 N N . VAL A 1 298 ? -0.217 -9.661 10.904 1.00 92.19 298 VAL A N 1
ATOM 2208 C CA . VAL A 1 298 ? -0.421 -10.637 11.998 1.00 92.19 298 VAL A CA 1
ATOM 2209 C C . VAL A 1 298 ? -0.822 -9.962 13.306 1.00 92.19 298 VAL A C 1
ATOM 2211 O O . VAL A 1 298 ? -1.495 -10.564 14.138 1.00 92.19 298 VAL A 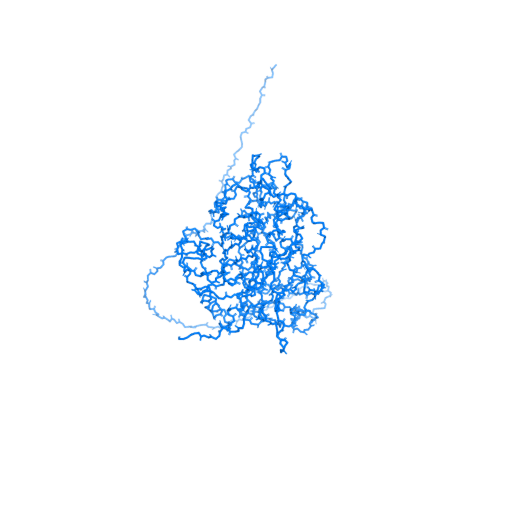O 1
ATOM 2214 N N . TYR A 1 299 ? -0.480 -8.682 13.457 1.00 94.94 299 TYR A N 1
ATOM 2215 C CA . TYR A 1 299 ? -0.845 -7.856 14.600 1.00 94.94 299 TYR A CA 1
ATOM 2216 C C . TYR A 1 299 ? -1.220 -6.449 14.134 1.00 94.94 299 TYR A C 1
ATOM 2218 O O . TYR A 1 299 ? -0.574 -5.889 13.248 1.00 94.94 299 TYR A O 1
ATOM 2226 N N . VAL A 1 300 ? -2.254 -5.876 14.752 1.00 97.19 300 VAL A N 1
ATOM 2227 C CA . VAL A 1 300 ? -2.514 -4.433 14.743 1.00 97.19 300 VAL A CA 1
ATOM 2228 C C . VAL A 1 300 ? -2.909 -4.037 16.163 1.00 97.19 300 VAL A C 1
ATOM 2230 O O . VAL A 1 300 ? -3.888 -4.569 16.687 1.00 97.19 300 VAL A O 1
ATOM 2233 N N . GLY A 1 301 ? -2.178 -3.121 16.796 1.00 96.50 301 GLY A N 1
ATOM 2234 C CA . GLY A 1 301 ? -2.437 -2.755 18.190 1.00 96.50 301 GLY A CA 1
ATOM 2235 C C . GLY A 1 301 ? -1.907 -1.388 18.598 1.00 96.50 301 GLY A C 1
ATOM 2236 O O . GLY A 1 301 ? -1.103 -0.782 17.893 1.00 96.50 301 GLY A O 1
ATOM 2237 N N . LEU A 1 302 ? -2.407 -0.907 19.736 1.00 97.56 302 LEU A N 1
ATOM 2238 C CA . LEU A 1 302 ? -2.006 0.357 20.348 1.00 97.56 302 LEU A CA 1
ATOM 2239 C C . LEU A 1 302 ? -0.640 0.211 21.027 1.00 97.56 302 LEU A C 1
ATOM 2241 O O . LEU A 1 302 ? -0.421 -0.756 21.755 1.00 97.56 302 LEU A O 1
ATOM 2245 N N . VAL A 1 303 ? 0.215 1.217 20.865 1.00 96.12 303 VAL A N 1
ATOM 2246 C CA . VAL A 1 303 ? 1.396 1.443 21.701 1.00 96.12 303 VAL A CA 1
ATOM 2247 C C . VAL A 1 303 ? 1.318 2.839 22.330 1.00 96.12 303 VAL A C 1
ATOM 2249 O O . VAL A 1 303 ? 0.914 3.808 21.680 1.00 96.12 303 VAL A O 1
ATOM 2252 N N . GLU A 1 304 ? 1.632 2.949 23.622 1.00 95.50 304 GLU A N 1
ATOM 2253 C CA . GLU A 1 304 ? 1.336 4.146 24.424 1.00 95.50 304 GLU A CA 1
ATOM 2254 C C . GLU A 1 304 ? 2.418 5.226 24.282 1.00 95.50 304 GLU A C 1
ATOM 2256 O O . GLU A 1 304 ? 3.213 5.482 25.188 1.00 95.50 304 GLU A O 1
ATOM 2261 N N . TRP A 1 305 ? 2.430 5.879 23.119 1.00 94.06 305 TRP A N 1
ATOM 2262 C CA . TRP A 1 305 ? 3.361 6.956 22.787 1.00 94.06 305 TRP A CA 1
ATOM 2263 C C . TRP A 1 305 ? 2.676 8.140 22.104 1.00 94.06 305 TRP A C 1
ATOM 2265 O O . TRP A 1 305 ? 1.786 7.979 21.269 1.00 94.06 305 TRP A O 1
ATOM 2275 N N . ASP A 1 306 ? 3.147 9.340 22.437 1.00 89.94 306 ASP A N 1
ATOM 2276 C CA . ASP A 1 306 ? 2.698 10.628 21.912 1.00 89.94 306 ASP A CA 1
ATOM 2277 C C . ASP A 1 306 ? 3.688 11.252 20.906 1.00 89.94 306 ASP A C 1
ATOM 2279 O O . ASP A 1 306 ? 3.738 12.471 20.755 1.00 89.94 306 ASP A O 1
ATOM 2283 N N . GLU A 1 307 ? 4.451 10.398 20.206 1.00 90.56 307 GLU A N 1
ATOM 2284 C CA . GLU A 1 307 ? 5.306 10.720 19.040 1.00 90.56 307 GLU A CA 1
ATOM 2285 C C . GLU A 1 307 ? 6.467 11.690 19.318 1.00 90.56 307 GLU A C 1
ATOM 2287 O O . GLU A 1 307 ? 7.043 12.291 18.410 1.00 90.56 307 GLU A O 1
ATOM 2292 N N . LYS A 1 308 ? 6.863 11.810 20.588 1.00 86.31 308 LYS A N 1
ATOM 2293 C CA . LYS A 1 308 ? 7.917 12.731 21.023 1.00 86.31 308 LYS A CA 1
ATOM 2294 C C . LYS A 1 308 ? 9.332 12.242 20.717 1.00 86.31 308 LYS A C 1
ATOM 2296 O O . LYS A 1 308 ? 10.006 11.688 21.584 1.00 86.31 308 LYS A O 1
ATOM 2301 N N . SER A 1 309 ? 9.774 12.461 19.481 1.00 83.00 309 SER A N 1
ATOM 2302 C CA . SER A 1 309 ? 11.159 12.294 19.027 1.00 83.00 309 SER A CA 1
ATOM 2303 C C . SER A 1 309 ? 11.460 13.190 17.817 1.00 83.00 309 SER A C 1
ATOM 2305 O O . SER A 1 309 ? 10.565 13.492 17.029 1.00 83.00 309 SER A O 1
ATOM 2307 N N . ASP A 1 310 ? 12.734 13.544 17.617 1.00 75.94 310 ASP A N 1
ATOM 2308 C CA . ASP A 1 310 ? 13.237 14.173 16.381 1.00 75.94 310 ASP A CA 1
ATOM 2309 C C . ASP A 1 310 ? 13.101 13.241 15.152 1.00 75.94 310 ASP A C 1
ATOM 2311 O O . ASP A 1 310 ? 13.139 13.690 14.010 1.00 75.94 310 ASP A O 1
ATOM 2315 N N . SER A 1 311 ? 12.979 11.927 15.379 1.00 80.94 311 SER A N 1
ATOM 2316 C CA . SER A 1 311 ? 12.690 10.910 14.360 1.00 80.94 311 SER A CA 1
ATOM 2317 C C . SER A 1 311 ? 12.044 9.685 15.005 1.00 80.94 311 SER A C 1
ATOM 2319 O O . SER A 1 311 ? 12.563 9.149 15.988 1.00 80.94 311 SER A O 1
ATOM 2321 N N . LEU A 1 312 ? 10.917 9.222 14.460 1.00 87.75 312 LEU A N 1
ATOM 2322 C CA . LEU A 1 312 ? 10.147 8.126 15.061 1.00 87.75 312 LEU A CA 1
ATOM 2323 C C . LEU A 1 312 ? 10.824 6.749 14.944 1.00 87.75 312 LEU A C 1
ATOM 2325 O O . LEU A 1 312 ? 10.607 5.888 15.794 1.00 87.75 312 LEU A O 1
ATOM 2329 N N . LEU A 1 313 ? 11.658 6.543 13.919 1.00 88.69 313 LEU A N 1
ATOM 2330 C CA . LEU A 1 313 ? 12.265 5.239 13.630 1.00 88.69 313 LEU A CA 1
ATOM 2331 C C . LEU A 1 313 ? 13.384 4.862 14.623 1.00 88.69 313 LEU A C 1
ATOM 2333 O O . LEU A 1 313 ? 13.628 3.682 14.849 1.00 88.69 313 LEU A O 1
ATOM 2337 N N . GLY A 1 314 ? 14.032 5.853 15.248 1.00 88.81 314 GLY A N 1
ATOM 2338 C CA . GLY A 1 314 ? 15.070 5.628 16.262 1.00 88.81 314 GLY A CA 1
ATOM 2339 C C . GLY A 1 314 ? 14.541 4.879 17.494 1.00 88.81 314 GLY A C 1
ATOM 2340 O O . GLY A 1 314 ? 14.980 3.756 17.729 1.00 88.81 314 GLY A O 1
ATOM 2341 N N . PRO A 1 315 ? 13.568 5.442 18.238 1.00 91.62 315 PRO A N 1
ATOM 2342 C CA . PRO A 1 315 ? 12.932 4.753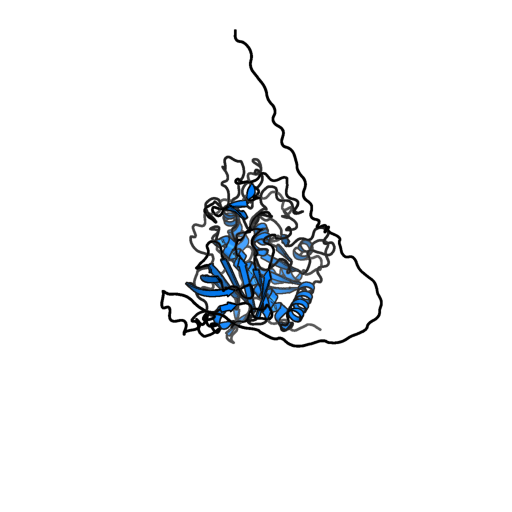 19.363 1.00 91.62 315 PRO A CA 1
ATOM 2343 C C . PRO A 1 315 ? 12.264 3.434 18.954 1.00 91.62 315 PRO A C 1
ATOM 2345 O O . PRO A 1 315 ? 12.464 2.414 19.599 1.00 91.62 315 PRO A O 1
ATOM 2348 N N . PHE A 1 316 ? 11.553 3.407 17.818 1.00 94.69 316 PHE A N 1
ATOM 2349 C CA . PHE A 1 316 ? 10.828 2.215 17.351 1.00 94.69 316 PHE A CA 1
ATOM 2350 C C . PHE A 1 316 ? 11.720 1.010 16.987 1.00 94.69 316 PHE A C 1
ATOM 2352 O O . PHE A 1 316 ? 11.199 -0.078 16.759 1.00 94.69 316 PHE A O 1
ATOM 2359 N N . THR A 1 317 ? 13.044 1.186 16.919 1.00 93.81 317 THR A N 1
ATOM 2360 C CA . THR A 1 317 ? 14.005 0.104 16.636 1.00 93.81 317 THR A CA 1
ATOM 2361 C C . THR A 1 317 ? 14.989 -0.175 17.766 1.00 93.81 317 THR A C 1
ATOM 2363 O O . THR A 1 317 ? 15.790 -1.106 17.659 1.00 93.81 317 THR A O 1
ATOM 2366 N N . ASN A 1 318 ? 14.941 0.594 18.854 1.00 92.38 318 ASN A N 1
ATOM 2367 C CA . ASN A 1 318 ? 15.851 0.444 19.977 1.00 92.38 318 ASN A CA 1
ATOM 2368 C C . ASN A 1 318 ? 15.171 -0.330 21.121 1.00 92.38 318 ASN A C 1
ATOM 2370 O O . ASN A 1 318 ? 14.368 0.251 21.842 1.00 92.38 318 ASN A O 1
ATOM 2374 N N . PRO A 1 319 ? 15.533 -1.600 21.382 1.00 93.69 319 PRO A N 1
ATOM 2375 C CA . PRO A 1 319 ? 14.861 -2.444 22.376 1.00 93.69 319 PRO A CA 1
ATOM 2376 C C . PRO A 1 319 ? 15.245 -2.104 23.833 1.00 93.69 319 PRO A C 1
ATOM 2378 O O . PRO A 1 319 ? 15.313 -3.004 24.675 1.00 93.69 319 PRO A O 1
ATOM 2381 N N . SER A 1 320 ? 15.662 -0.862 24.120 1.00 94.44 320 SER A N 1
ATOM 2382 C CA . SER A 1 320 ? 16.327 -0.525 25.387 1.00 94.44 320 SER A CA 1
ATOM 2383 C C . SER A 1 320 ? 16.465 0.961 25.771 1.00 94.44 320 SER A C 1
ATOM 2385 O O . SER A 1 320 ? 17.217 1.241 26.713 1.00 94.44 320 SER A O 1
ATOM 2387 N N . ASP A 1 321 ? 15.810 1.924 25.104 1.00 92.69 321 ASP A N 1
ATOM 2388 C CA . ASP A 1 321 ? 15.823 3.327 25.585 1.00 92.69 321 ASP A CA 1
ATOM 2389 C C . ASP A 1 321 ? 14.653 3.705 26.503 1.00 92.69 321 ASP A C 1
ATOM 2391 O O . ASP A 1 321 ? 14.707 4.756 27.154 1.00 92.69 321 ASP A O 1
ATOM 2395 N N . GLY A 1 322 ? 13.670 2.818 26.670 1.00 92.88 322 GLY A N 1
ATOM 2396 C CA . GLY A 1 322 ? 12.515 3.044 27.534 1.00 92.88 322 GLY A CA 1
ATOM 2397 C C . GLY A 1 322 ? 11.371 3.787 26.848 1.00 92.88 322 GLY A C 1
ATOM 2398 O O . GLY A 1 322 ? 10.454 4.239 27.539 1.00 92.88 322 GLY A O 1
ATOM 2399 N N . ILE A 1 323 ? 11.413 3.925 25.520 1.00 93.19 323 ILE A N 1
ATOM 2400 C CA . ILE A 1 323 ? 10.310 4.409 24.690 1.00 93.19 323 ILE A CA 1
ATOM 2401 C C . ILE A 1 323 ? 9.845 3.234 23.829 1.00 93.19 323 ILE A C 1
ATOM 2403 O O . ILE A 1 323 ? 10.536 2.817 22.912 1.00 93.19 323 ILE A O 1
ATOM 2407 N N . ILE A 1 324 ? 8.654 2.713 24.126 1.00 94.38 324 ILE A N 1
ATOM 2408 C CA . ILE A 1 324 ? 7.991 1.628 23.384 1.00 94.38 324 ILE A CA 1
ATOM 2409 C C . ILE A 1 324 ? 8.789 0.316 23.225 1.00 94.38 324 ILE A C 1
ATOM 2411 O O . ILE A 1 324 ? 8.466 -0.477 22.341 1.00 94.38 324 ILE A O 1
ATOM 2415 N N . ASP A 1 325 ? 9.773 0.043 24.099 1.00 95.12 325 ASP A N 1
ATOM 2416 C CA . ASP A 1 325 ? 10.589 -1.190 24.113 1.00 95.12 325 ASP A CA 1
ATOM 2417 C C . ASP A 1 325 ? 9.735 -2.480 23.945 1.00 95.12 325 ASP A C 1
ATOM 2419 O O . ASP A 1 325 ? 10.184 -3.464 23.347 1.00 95.12 325 ASP A O 1
ATOM 2423 N N . GLU A 1 326 ? 8.483 -2.489 24.434 1.00 94.62 326 GLU A N 1
ATOM 2424 C CA . GLU A 1 326 ? 7.560 -3.628 24.355 1.00 94.62 326 GLU A CA 1
ATOM 2425 C C . GLU A 1 326 ? 7.215 -4.088 22.926 1.00 94.62 326 GLU A C 1
ATOM 2427 O O . GLU A 1 326 ? 6.823 -5.245 22.743 1.00 94.62 326 GLU A O 1
ATOM 2432 N N . VAL A 1 327 ? 7.394 -3.247 21.895 1.00 95.69 327 VAL A N 1
ATOM 2433 C CA . VAL A 1 327 ? 7.128 -3.649 20.497 1.00 95.69 327 VAL A CA 1
ATOM 2434 C C . VAL A 1 327 ? 8.023 -4.805 20.051 1.00 95.69 327 VAL A C 1
ATOM 2436 O O . VAL A 1 327 ? 7.607 -5.609 19.218 1.00 95.69 327 VAL A O 1
ATOM 2439 N N . HIS A 1 328 ? 9.217 -4.939 20.636 1.00 94.38 328 HIS A N 1
ATOM 2440 C CA . HIS A 1 328 ? 10.141 -6.035 20.346 1.00 94.38 328 HIS A CA 1
ATOM 2441 C C . HIS A 1 328 ? 9.670 -7.359 20.970 1.00 94.38 328 HIS A C 1
ATOM 2443 O O . HIS A 1 328 ? 9.682 -8.387 20.292 1.00 94.38 328 HIS A O 1
ATOM 2449 N N . GLU A 1 329 ? 9.176 -7.341 22.216 1.00 91.62 329 GLU A N 1
ATOM 2450 C CA . GLU A 1 329 ? 8.564 -8.529 22.836 1.00 91.62 329 GLU A CA 1
ATOM 2451 C C . GLU A 1 329 ? 7.291 -8.952 22.083 1.00 91.62 329 GLU A C 1
ATOM 2453 O O . GLU A 1 329 ? 7.069 -10.144 21.865 1.00 91.62 329 GLU A O 1
ATOM 2458 N N . ILE A 1 330 ? 6.480 -7.988 21.627 1.00 92.88 330 ILE A N 1
ATOM 2459 C CA . ILE A 1 330 ? 5.276 -8.262 20.830 1.00 92.88 330 ILE A CA 1
ATOM 2460 C C . ILE A 1 330 ? 5.645 -8.832 19.453 1.00 92.88 330 ILE A C 1
ATOM 2462 O O . ILE A 1 330 ? 5.044 -9.827 19.049 1.00 92.88 330 ILE A O 1
ATOM 2466 N N . ARG A 1 331 ? 6.643 -8.268 18.752 1.00 94.00 331 ARG A N 1
ATOM 2467 C CA . ARG A 1 331 ? 7.139 -8.769 17.453 1.00 94.00 331 ARG A CA 1
ATOM 2468 C C . ARG A 1 331 ? 7.525 -10.245 17.537 1.00 94.00 331 ARG A C 1
ATOM 2470 O O . ARG A 1 331 ? 7.050 -11.047 16.732 1.00 94.00 331 ARG A O 1
ATOM 2477 N N . ASP A 1 332 ? 8.341 -10.601 18.527 1.00 88.62 332 ASP A N 1
ATOM 2478 C CA . ASP A 1 332 ? 8.772 -11.983 18.754 1.00 88.62 332 ASP A CA 1
ATOM 2479 C C . ASP A 1 332 ? 7.595 -12.891 19.162 1.00 88.62 332 ASP A C 1
ATOM 2481 O O . ASP A 1 332 ? 7.530 -14.040 18.726 1.00 88.62 332 ASP A O 1
ATOM 2485 N N . ALA A 1 333 ? 6.635 -12.387 19.949 1.00 85.00 333 ALA A N 1
ATOM 2486 C CA . ALA A 1 333 ? 5.474 -13.155 20.408 1.00 85.00 333 ALA A CA 1
ATOM 2487 C C . ALA A 1 333 ? 4.426 -13.440 19.316 1.00 85.00 333 ALA A C 1
ATOM 2489 O O . ALA A 1 333 ? 3.751 -14.468 19.390 1.00 85.00 333 ALA A O 1
ATOM 2490 N N . VAL A 1 334 ? 4.274 -12.563 18.316 1.00 84.31 334 VAL A N 1
ATOM 2491 C CA . VAL A 1 334 ? 3.377 -12.791 17.161 1.00 84.31 334 VAL A CA 1
ATOM 2492 C C . VAL A 1 334 ? 4.094 -13.407 15.955 1.00 84.31 334 VAL A C 1
ATOM 2494 O O . VAL A 1 334 ? 3.437 -13.787 14.989 1.00 84.31 334 VAL A O 1
ATOM 2497 N N . GLY A 1 335 ? 5.424 -13.530 16.010 1.00 86.19 335 GLY A N 1
ATOM 2498 C CA . GLY A 1 335 ? 6.244 -14.060 14.921 1.00 86.19 335 GLY A CA 1
ATOM 2499 C C . GLY A 1 335 ? 6.352 -13.119 13.720 1.00 86.19 335 GLY A C 1
ATOM 2500 O O . GLY A 1 335 ? 6.417 -13.600 12.597 1.00 86.19 335 GLY A O 1
ATOM 2501 N N . ALA A 1 336 ? 6.342 -11.800 13.938 1.00 92.06 336 ALA A N 1
ATOM 2502 C CA . ALA A 1 336 ? 6.383 -10.826 12.850 1.00 92.06 336 ALA A CA 1
ATOM 2503 C C . ALA A 1 336 ? 7.798 -10.632 12.279 1.00 92.06 336 ALA A C 1
ATOM 2505 O O . ALA A 1 336 ? 8.733 -10.205 12.969 1.00 92.06 336 ALA A O 1
ATOM 2506 N N . ASP A 1 337 ? 7.919 -10.879 10.980 1.00 93.06 337 ASP A N 1
ATOM 2507 C CA . ASP A 1 337 ? 9.099 -10.602 10.174 1.00 93.06 337 ASP A CA 1
ATOM 2508 C C . ASP A 1 337 ? 9.452 -9.116 10.158 1.00 93.06 337 ASP A C 1
ATOM 2510 O O . ASP A 1 337 ? 10.627 -8.779 10.267 1.00 93.06 337 ASP A O 1
ATOM 2514 N N . ALA A 1 338 ? 8.462 -8.222 10.077 1.00 96.00 338 ALA A N 1
ATOM 2515 C CA . ALA A 1 338 ? 8.690 -6.777 10.045 1.00 96.00 338 ALA A CA 1
ATOM 2516 C C . ALA A 1 338 ? 7.639 -5.979 10.828 1.00 96.00 338 ALA A C 1
ATOM 2518 O O . ALA A 1 338 ? 6.509 -6.428 11.041 1.00 96.00 338 ALA A O 1
ATOM 2519 N N . CYS A 1 339 ? 8.016 -4.765 11.229 1.00 97.81 339 CYS A N 1
ATOM 2520 C CA . CYS A 1 339 ? 7.205 -3.893 12.074 1.00 97.81 339 CYS A CA 1
ATOM 2521 C C . CYS A 1 339 ? 6.937 -2.526 11.427 1.00 97.81 339 CYS A C 1
ATOM 2523 O O . CYS A 1 339 ? 7.837 -1.895 10.876 1.00 97.81 339 CYS A O 1
ATOM 2525 N N . SER A 1 340 ? 5.702 -2.040 11.556 1.00 98.25 340 SER A N 1
ATOM 2526 C CA . SER A 1 340 ? 5.243 -0.766 10.991 1.00 98.25 340 SER A CA 1
ATOM 2527 C C . SER A 1 340 ? 4.594 0.116 12.056 1.00 98.25 340 SER A C 1
ATOM 2529 O O . SER A 1 340 ? 3.520 -0.213 12.563 1.00 98.25 340 SER A O 1
ATOM 2531 N N . LEU A 1 341 ? 5.211 1.253 12.377 1.00 98.06 341 LEU A N 1
ATOM 2532 C CA . LEU A 1 341 ? 4.629 2.255 13.272 1.00 98.06 341 LEU A CA 1
ATOM 2533 C C . LEU A 1 341 ? 3.644 3.136 12.495 1.00 98.06 341 LEU A C 1
ATOM 2535 O O . LEU A 1 341 ? 4.020 3.749 11.503 1.00 98.06 341 LEU A O 1
ATOM 2539 N N . VAL A 1 342 ? 2.405 3.246 12.960 1.00 97.88 342 VAL A N 1
ATOM 2540 C CA . VAL A 1 342 ? 1.372 4.122 12.397 1.00 97.88 342 VAL A CA 1
ATOM 2541 C C . VAL A 1 342 ? 1.213 5.347 13.297 1.00 97.88 342 VAL A C 1
ATOM 2543 O O . VAL A 1 342 ? 0.667 5.256 14.398 1.00 97.88 342 VAL A O 1
ATOM 2546 N N . SER A 1 343 ? 1.705 6.490 12.822 1.00 95.00 343 SER A N 1
ATOM 2547 C CA . SER A 1 343 ? 1.805 7.747 13.574 1.00 95.00 343 SER A CA 1
ATOM 2548 C C . SER A 1 343 ? 0.879 8.840 13.029 1.00 95.00 343 SER A C 1
ATOM 2550 O O . SER A 1 343 ? 0.361 8.745 11.914 1.00 95.00 343 SER A O 1
ATOM 2552 N N . HIS A 1 344 ? 0.648 9.901 13.800 1.00 91.88 344 HIS A N 1
ATOM 2553 C CA . HIS A 1 344 ? -0.053 11.098 13.343 1.00 91.88 344 HIS A CA 1
ATOM 2554 C C . HIS A 1 344 ? 0.878 12.099 12.641 1.00 91.88 344 HIS A C 1
ATOM 2556 O O . HIS A 1 344 ? 0.480 12.685 11.632 1.00 91.88 344 HIS A O 1
ATOM 2562 N N . THR A 1 345 ? 2.098 12.279 13.155 1.00 87.00 345 THR A N 1
ATOM 2563 C CA . THR A 1 345 ? 3.178 13.093 12.578 1.00 87.00 345 THR A CA 1
ATOM 2564 C C . THR A 1 345 ? 4.389 12.229 12.207 1.00 87.00 345 THR A C 1
ATOM 2566 O O . THR A 1 345 ? 4.380 11.005 12.336 1.00 87.00 345 THR A O 1
ATOM 2569 N N . ASP A 1 346 ? 5.435 12.877 11.710 1.00 76.38 346 ASP A N 1
ATOM 2570 C CA . ASP A 1 346 ? 6.767 12.346 11.428 1.00 76.38 346 ASP A CA 1
ATOM 2571 C C . ASP A 1 346 ? 7.800 12.623 12.552 1.00 76.38 346 ASP A C 1
ATOM 2573 O O . ASP A 1 346 ? 8.923 12.120 12.487 1.00 76.38 346 ASP A O 1
ATOM 2577 N N . GLY A 1 347 ? 7.417 13.366 13.603 1.00 75.00 347 GLY A N 1
ATOM 2578 C CA . GLY A 1 347 ? 8.243 13.717 14.773 1.00 75.00 347 GLY A CA 1
ATOM 2579 C C . GLY A 1 347 ? 7.798 15.008 15.490 1.00 75.00 347 GLY A C 1
ATOM 2580 O O . GLY A 1 347 ? 6.720 15.542 15.207 1.00 75.00 347 GLY A O 1
ATOM 2581 N N . GLU A 1 348 ? 8.632 15.533 16.406 1.00 61.84 348 GLU A N 1
ATOM 2582 C CA . GLU A 1 348 ? 8.411 16.833 17.085 1.00 61.84 348 GLU A CA 1
ATOM 2583 C C . GLU A 1 348 ? 8.824 18.060 16.243 1.00 61.84 348 GLU A C 1
ATOM 2585 O O . GLU A 1 348 ? 8.200 19.116 16.382 1.00 61.84 348 GLU A O 1
ATOM 2590 N N . ASP A 1 349 ? 9.842 17.951 15.375 1.00 59.91 349 ASP A N 1
ATOM 2591 C CA . ASP A 1 349 ? 10.316 19.044 14.498 1.00 59.91 349 ASP A CA 1
ATOM 2592 C C . ASP A 1 349 ? 10.147 18.688 13.002 1.00 59.91 349 ASP A C 1
ATOM 2594 O O . ASP A 1 349 ? 11.111 18.301 12.334 1.00 59.91 349 ASP A O 1
ATOM 2598 N N . PRO A 1 350 ? 8.922 18.812 12.444 1.00 54.62 350 PRO A N 1
ATOM 2599 C CA . PRO A 1 350 ? 8.598 18.471 11.055 1.00 54.62 350 PRO A CA 1
ATOM 2600 C C . PRO A 1 350 ? 9.087 19.553 10.071 1.00 54.62 350 PRO A C 1
ATOM 2602 O O . PRO A 1 350 ? 8.327 20.109 9.272 1.00 54.62 350 PRO A O 1
ATOM 2605 N N . ALA A 1 351 ? 10.377 19.895 10.137 1.00 43.75 351 ALA A N 1
ATOM 2606 C CA . ALA A 1 351 ? 11.024 20.907 9.299 1.00 43.75 351 ALA A CA 1
ATOM 2607 C C . ALA A 1 351 ? 10.970 20.574 7.791 1.00 43.75 351 ALA A C 1
ATOM 2609 O O . ALA A 1 351 ? 11.107 21.463 6.946 1.00 43.75 351 ALA A O 1
ATOM 2610 N N . VAL A 1 352 ? 10.749 19.299 7.471 1.00 51.97 352 VAL A N 1
ATOM 2611 C CA . VAL A 1 352 ? 10.509 18.723 6.144 1.00 51.97 352 VAL A CA 1
ATOM 2612 C C . VAL A 1 352 ? 9.495 17.595 6.329 1.00 51.97 352 VAL A C 1
ATOM 2614 O O . VAL A 1 352 ? 9.880 16.474 6.618 1.00 51.97 352 VAL A O 1
ATOM 2617 N N . GLY A 1 353 ? 8.203 17.924 6.231 1.00 65.62 353 GLY A N 1
ATOM 2618 C CA . GLY A 1 353 ? 7.107 17.002 6.552 1.00 65.62 353 GLY A CA 1
ATOM 2619 C C . GLY A 1 353 ? 7.070 15.771 5.643 1.00 65.62 353 GLY A C 1
ATOM 2620 O O . GLY A 1 353 ? 6.701 15.886 4.469 1.00 65.62 353 GLY A O 1
ATOM 2621 N N . TYR A 1 354 ? 7.423 14.613 6.194 1.00 76.94 354 TYR A N 1
ATOM 2622 C CA . TYR A 1 354 ? 7.524 13.343 5.477 1.00 76.94 354 TYR A CA 1
ATOM 2623 C C . TYR A 1 354 ? 6.298 12.444 5.686 1.00 76.94 354 TYR A C 1
ATOM 2625 O O . TYR A 1 354 ? 5.600 12.535 6.692 1.00 76.94 354 TYR A O 1
ATOM 2633 N N . CYS A 1 355 ? 6.030 11.542 4.736 1.00 85.69 355 CYS A N 1
ATOM 2634 C CA . CYS A 1 355 ? 4.964 10.540 4.879 1.00 85.69 355 CYS A CA 1
ATOM 2635 C C . CYS A 1 355 ? 5.412 9.232 5.541 1.00 85.69 355 CYS A C 1
ATOM 2637 O O . CYS A 1 355 ? 4.561 8.487 6.026 1.00 85.69 355 CYS A O 1
ATOM 2639 N N . GLY A 1 356 ? 6.709 8.937 5.550 1.00 88.25 356 GLY A N 1
ATOM 2640 C CA . GLY A 1 356 ? 7.252 7.692 6.078 1.00 88.25 356 GLY A CA 1
ATOM 2641 C C . GLY A 1 356 ? 8.776 7.698 6.141 1.00 88.25 356 GLY A C 1
ATOM 2642 O O . GLY A 1 356 ? 9.426 8.623 5.640 1.00 88.25 356 GLY A O 1
ATOM 2643 N N . LEU A 1 357 ? 9.318 6.690 6.820 1.00 88.38 357 LEU A N 1
ATOM 2644 C CA . LEU A 1 357 ? 10.747 6.426 6.991 1.00 88.38 357 LEU A CA 1
ATOM 2645 C C . LEU A 1 357 ? 10.976 4.920 7.149 1.00 88.38 357 LEU A C 1
ATOM 2647 O O . LEU A 1 357 ? 10.212 4.246 7.841 1.00 88.38 357 LEU A O 1
ATOM 2651 N N . ALA A 1 358 ? 12.079 4.410 6.602 1.00 91.50 358 ALA A N 1
ATOM 2652 C CA . ALA A 1 358 ? 12.460 3.008 6.730 1.00 91.50 358 ALA A CA 1
ATOM 2653 C C . ALA A 1 358 ? 13.970 2.785 6.590 1.00 91.50 358 ALA A C 1
ATOM 2655 O O . ALA A 1 358 ? 14.686 3.567 5.952 1.00 91.50 358 ALA A O 1
ATOM 2656 N N . TYR A 1 359 ? 14.439 1.670 7.153 1.00 89.62 359 TYR A N 1
ATOM 2657 C CA . TYR A 1 359 ? 15.781 1.163 6.887 1.00 89.62 359 TYR A CA 1
ATOM 2658 C C . TYR A 1 359 ? 15.837 0.370 5.580 1.00 89.62 359 TYR A C 1
ATOM 2660 O O . TYR A 1 359 ? 14.945 -0.432 5.296 1.00 89.62 359 TYR A O 1
ATOM 2668 N N . VAL A 1 360 ? 16.920 0.560 4.823 1.00 89.31 360 VAL A N 1
ATOM 2669 C CA . VAL A 1 360 ? 17.279 -0.269 3.667 1.00 89.31 360 VAL A CA 1
ATOM 2670 C C . VAL A 1 360 ? 18.162 -1.424 4.114 1.00 89.31 360 VAL A C 1
ATOM 2672 O O . VAL A 1 360 ? 19.265 -1.190 4.602 1.00 89.31 360 VAL A O 1
ATOM 2675 N N . VAL A 1 361 ? 17.676 -2.647 3.903 1.00 84.75 361 VAL A N 1
ATOM 2676 C CA . VAL A 1 361 ? 18.310 -3.915 4.312 1.00 84.75 361 VAL A CA 1
ATOM 2677 C C . VAL A 1 361 ? 18.389 -4.901 3.144 1.00 84.75 361 VAL A C 1
ATOM 2679 O O . VAL A 1 361 ? 17.699 -4.724 2.141 1.00 84.75 361 VAL A O 1
ATOM 2682 N N . ASP A 1 362 ? 19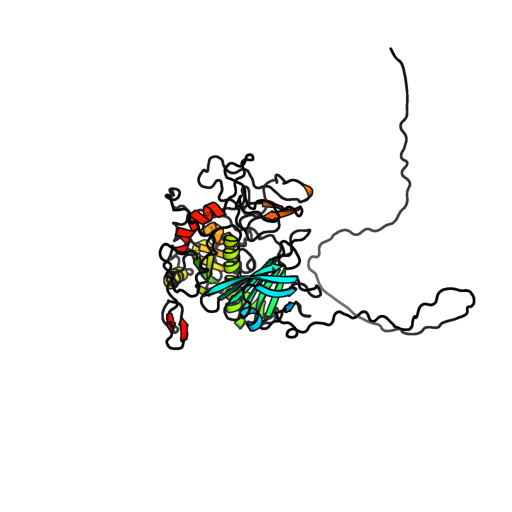.210 -5.943 3.254 1.00 80.00 362 ASP A N 1
ATOM 2683 C CA . ASP A 1 362 ? 19.476 -6.906 2.168 1.00 80.00 362 ASP A CA 1
ATOM 2684 C C . ASP A 1 362 ? 18.719 -8.246 2.269 1.00 80.00 362 ASP A C 1
ATOM 2686 O O . ASP A 1 362 ? 18.810 -9.071 1.361 1.00 80.00 362 ASP A O 1
ATOM 2690 N N . GLY A 1 363 ? 17.935 -8.449 3.330 1.00 79.75 363 GLY A N 1
ATOM 2691 C CA . GLY A 1 363 ? 17.208 -9.695 3.595 1.00 79.75 363 GLY A CA 1
ATOM 2692 C C . GLY A 1 363 ? 17.819 -10.569 4.696 1.00 79.75 363 GLY A C 1
ATOM 2693 O O . GLY A 1 363 ? 17.156 -11.522 5.097 1.00 79.75 363 GLY A O 1
ATOM 2694 N N . ASP A 1 364 ? 19.006 -10.236 5.225 1.00 82.38 364 ASP A N 1
ATOM 2695 C CA . ASP A 1 364 ? 19.592 -10.886 6.413 1.00 82.38 364 ASP A CA 1
ATOM 2696 C C . ASP A 1 364 ? 19.520 -9.998 7.692 1.00 82.38 364 ASP A C 1
ATOM 2698 O O . ASP A 1 364 ? 19.599 -10.514 8.813 1.00 82.38 364 ASP A O 1
ATOM 2702 N N . ASP A 1 365 ? 19.283 -8.680 7.577 1.00 84.81 365 ASP A N 1
ATOM 2703 C CA . ASP A 1 365 ? 19.218 -7.724 8.707 1.00 84.81 365 ASP A CA 1
ATOM 2704 C C . ASP A 1 365 ? 17.864 -7.701 9.472 1.00 84.81 365 ASP A C 1
ATOM 2706 O O . ASP A 1 365 ? 17.165 -6.679 9.531 1.00 84.81 365 ASP A O 1
ATOM 2710 N N . ALA A 1 366 ? 17.482 -8.801 10.128 1.00 87.50 366 ALA A N 1
ATOM 2711 C CA . ALA A 1 366 ? 16.205 -8.895 10.860 1.00 87.50 366 ALA A CA 1
ATOM 2712 C C . ALA A 1 366 ? 15.965 -7.754 11.879 1.00 87.50 366 ALA A C 1
ATOM 2714 O O . ALA A 1 366 ? 14.825 -7.319 12.078 1.00 87.50 366 ALA A O 1
ATOM 2715 N N . ASP A 1 367 ? 17.021 -7.250 12.520 1.00 88.19 367 ASP A N 1
ATOM 2716 C CA . ASP A 1 367 ? 16.941 -6.206 13.551 1.00 88.19 367 ASP A CA 1
ATOM 2717 C C . ASP A 1 367 ? 16.601 -4.812 12.985 1.00 88.19 367 ASP A C 1
ATOM 2719 O O . ASP A 1 367 ? 16.136 -3.953 13.728 1.00 88.19 367 ASP A O 1
ATOM 2723 N N . PHE A 1 368 ? 16.741 -4.599 11.670 1.00 89.81 368 PHE A N 1
ATOM 2724 C CA . PHE A 1 368 ? 16.424 -3.336 10.988 1.00 89.81 368 PHE A CA 1
ATOM 2725 C C . PHE A 1 368 ? 15.138 -3.400 10.139 1.00 89.81 368 PHE A C 1
ATOM 2727 O O . PHE A 1 368 ? 14.800 -2.435 9.456 1.00 89.81 368 PHE A O 1
ATOM 2734 N N . ALA A 1 369 ? 14.371 -4.494 10.211 1.00 93.94 369 ALA A N 1
ATOM 2735 C CA . ALA A 1 369 ? 13.103 -4.693 9.495 1.00 93.94 369 ALA A CA 1
ATOM 2736 C C . ALA A 1 369 ? 11.925 -3.866 10.072 1.00 93.94 369 ALA A C 1
ATOM 2738 O O . ALA A 1 369 ? 10.905 -4.404 10.511 1.00 93.94 369 ALA A O 1
ATOM 2739 N N . PHE A 1 370 ? 12.087 -2.544 10.101 1.00 95.50 370 PHE A N 1
ATOM 2740 C CA . PHE A 1 370 ? 11.149 -1.587 10.682 1.00 95.50 370 PHE A CA 1
ATOM 2741 C C . PHE A 1 370 ? 10.925 -0.377 9.763 1.00 95.50 370 PHE A C 1
ATOM 2743 O O . PHE A 1 370 ? 11.845 0.094 9.083 1.00 95.50 370 PHE A O 1
ATOM 2750 N N . ASN A 1 371 ? 9.708 0.166 9.801 1.00 95.94 371 ASN A N 1
ATOM 2751 C CA . ASN A 1 371 ? 9.312 1.396 9.116 1.00 95.94 371 ASN A CA 1
ATOM 2752 C C . ASN A 1 371 ? 8.279 2.207 9.924 1.00 95.94 371 ASN A C 1
ATOM 2754 O O . ASN A 1 371 ? 7.611 1.671 10.809 1.00 95.94 371 ASN A O 1
ATOM 2758 N N . SER A 1 372 ? 8.117 3.491 9.602 1.00 93.69 372 SER A N 1
ATOM 2759 C CA . SER A 1 372 ? 7.016 4.332 10.085 1.00 93.69 372 SER A CA 1
ATOM 2760 C C . SER A 1 372 ? 6.166 4.880 8.935 1.00 93.69 372 SER A C 1
ATOM 2762 O O . SER A 1 372 ? 6.662 5.173 7.848 1.00 93.69 372 SER A O 1
ATOM 2764 N N . LEU A 1 373 ? 4.862 5.002 9.189 1.00 94.31 373 LEU A N 1
ATOM 2765 C CA . LEU A 1 373 ? 3.806 5.318 8.232 1.00 94.31 373 LEU A CA 1
ATOM 2766 C C . LEU A 1 373 ? 2.910 6.418 8.822 1.00 94.31 373 LEU A C 1
ATOM 2768 O O . LEU A 1 373 ? 2.162 6.179 9.773 1.00 94.31 373 LEU A O 1
ATOM 2772 N N . VAL A 1 374 ? 2.923 7.618 8.243 1.00 92.44 374 VAL A N 1
ATOM 2773 C CA . VAL A 1 374 ? 2.042 8.701 8.700 1.00 92.44 374 VAL A CA 1
ATOM 2774 C C . VAL A 1 374 ? 0.600 8.400 8.281 1.00 92.44 374 VAL A C 1
ATOM 2776 O O . VAL A 1 374 ? 0.267 8.338 7.093 1.00 92.44 374 VAL A O 1
ATOM 2779 N N . ARG A 1 375 ? -0.300 8.261 9.260 1.00 92.94 375 ARG A N 1
ATOM 2780 C CA . ARG A 1 375 ? -1.712 7.866 9.100 1.00 92.94 375 ARG A CA 1
ATOM 2781 C C . ARG A 1 375 ? -2.482 8.722 8.093 1.00 92.94 375 ARG A C 1
ATOM 2783 O O . ARG A 1 375 ? -3.388 8.209 7.434 1.00 92.94 375 ARG A O 1
ATOM 2790 N N . GLY A 1 376 ? -2.136 10.005 7.955 1.00 88.62 376 GLY A N 1
ATOM 2791 C CA . GLY A 1 376 ? -2.721 10.917 6.962 1.00 88.62 376 GLY A CA 1
ATOM 2792 C C . GLY A 1 376 ? -2.315 10.616 5.509 1.00 88.62 376 GLY A C 1
ATOM 2793 O O . GLY A 1 376 ? -3.088 10.891 4.585 1.00 88.62 376 GLY A O 1
ATOM 2794 N N . CYS A 1 377 ? -1.142 10.013 5.308 1.00 88.56 377 CYS A N 1
ATOM 2795 C CA . CYS A 1 377 ? -0.619 9.585 4.011 1.00 88.56 377 CYS A CA 1
ATOM 2796 C C . CYS A 1 377 ? -1.067 8.165 3.623 1.00 88.56 377 CYS A C 1
ATOM 2798 O O . CYS A 1 377 ? -1.207 7.882 2.434 1.00 88.56 377 CYS A O 1
ATOM 2800 N N . MET A 1 378 ? -1.348 7.298 4.605 1.00 92.31 378 MET A N 1
ATOM 2801 C CA . MET A 1 378 ? -1.913 5.961 4.376 1.00 92.31 378 MET A CA 1
ATOM 2802 C C . MET A 1 378 ? -3.270 6.001 3.650 1.00 92.31 378 MET A C 1
ATOM 2804 O O . MET A 1 378 ? -4.029 6.980 3.711 1.00 92.31 378 MET A O 1
ATOM 2808 N N . GLY A 1 379 ? -3.597 4.881 3.008 1.00 88.94 379 GLY A N 1
ATOM 2809 C CA . GLY A 1 379 ? -4.788 4.689 2.187 1.00 88.94 379 GLY A CA 1
ATOM 2810 C C . GLY A 1 379 ? -4.492 4.388 0.717 1.00 88.94 379 GLY A C 1
ATOM 2811 O O . GLY A 1 379 ? -5.401 4.525 -0.107 1.00 88.94 379 GLY A O 1
ATOM 2812 N N . TYR A 1 380 ? -3.246 4.037 0.381 1.00 89.62 380 TYR A N 1
ATOM 2813 C CA . TYR A 1 380 ? -2.832 3.619 -0.953 1.00 89.62 380 TYR A CA 1
ATOM 2814 C C . TYR A 1 380 ? -1.589 2.708 -0.925 1.00 89.62 380 TYR A C 1
ATOM 2816 O O . TYR A 1 380 ? -1.750 1.494 -0.875 1.00 89.62 380 TYR A O 1
ATOM 2824 N N . SER A 1 381 ? -0.378 3.259 -1.048 1.00 91.00 381 SER A N 1
ATOM 2825 C CA . SER A 1 381 ? 0.850 2.507 -1.363 1.00 91.00 381 SER A CA 1
ATOM 2826 C C . SER A 1 381 ? 2.038 2.900 -0.479 1.00 91.00 381 SER A C 1
ATOM 2828 O O . SER A 1 381 ? 3.185 2.793 -0.914 1.00 91.00 381 SER A O 1
ATOM 2830 N N . LEU A 1 382 ? 1.782 3.454 0.704 1.00 92.94 382 LEU A N 1
ATOM 2831 C CA . LEU A 1 382 ? 2.833 3.980 1.571 1.00 92.94 382 LEU A CA 1
ATOM 2832 C C . LEU A 1 382 ? 3.616 2.837 2.218 1.00 92.94 382 LEU A C 1
ATOM 2834 O O . LEU A 1 382 ? 4.836 2.811 2.132 1.00 92.94 382 LEU A O 1
ATOM 2838 N N . PHE A 1 383 ? 2.927 1.833 2.760 1.00 96.94 383 PHE A N 1
ATOM 2839 C CA . PHE A 1 383 ? 3.585 0.631 3.273 1.00 96.94 383 PHE A CA 1
ATOM 2840 C C . PHE A 1 383 ? 4.341 -0.107 2.164 1.00 96.94 383 PHE A C 1
ATOM 2842 O O . PHE A 1 383 ? 5.443 -0.578 2.393 1.00 96.94 383 PHE A O 1
ATOM 2849 N N . ALA A 1 384 ? 3.807 -0.139 0.939 1.00 96.94 384 ALA A N 1
ATOM 2850 C CA . ALA A 1 384 ? 4.515 -0.702 -0.212 1.00 96.94 384 ALA A CA 1
ATOM 2851 C C . ALA A 1 384 ? 5.801 0.077 -0.577 1.00 96.94 384 ALA A C 1
ATOM 2853 O O . ALA A 1 384 ? 6.701 -0.484 -1.190 1.00 96.94 384 ALA A O 1
ATOM 2854 N N . HIS A 1 385 ? 5.911 1.356 -0.208 1.00 95.62 385 HIS A N 1
ATOM 2855 C CA . HIS A 1 385 ? 7.129 2.150 -0.381 1.00 95.62 385 HIS A CA 1
ATOM 2856 C C . HIS A 1 385 ? 8.128 1.877 0.754 1.00 95.62 385 HIS A C 1
ATOM 2858 O O . HIS A 1 385 ? 9.262 1.477 0.506 1.00 95.62 385 HIS A O 1
ATOM 2864 N N . GLU A 1 386 ? 7.689 2.014 2.007 1.00 95.81 386 GLU A N 1
ATOM 2865 C CA . GLU A 1 386 ? 8.572 1.886 3.172 1.00 95.81 386 GLU A CA 1
ATOM 2866 C C . GLU A 1 386 ? 9.002 0.429 3.442 1.00 95.81 386 GLU A C 1
ATOM 2868 O O . GLU A 1 386 ? 10.166 0.163 3.736 1.00 95.81 386 GLU A O 1
ATOM 2873 N N . PHE A 1 387 ? 8.115 -0.553 3.245 1.00 97.12 387 PHE A N 1
ATOM 2874 C CA . PHE A 1 387 ? 8.500 -1.970 3.235 1.00 97.12 387 PHE A CA 1
ATOM 2875 C C . PHE A 1 387 ? 9.372 -2.312 2.019 1.00 97.12 387 PHE A C 1
ATOM 2877 O O . PHE A 1 387 ? 10.208 -3.204 2.102 1.00 97.12 387 PHE A O 1
ATOM 2884 N N . GLY A 1 388 ? 9.242 -1.565 0.916 1.00 95.94 388 GLY A N 1
ATOM 2885 C CA . GLY A 1 388 ? 10.169 -1.629 -0.212 1.00 95.94 388 GLY A CA 1
ATOM 2886 C C . GLY A 1 388 ? 11.613 -1.363 0.225 1.00 95.94 388 GLY A C 1
ATOM 2887 O O . GLY A 1 388 ? 12.513 -2.128 -0.116 1.00 95.94 388 GLY A O 1
ATOM 2888 N N . HIS A 1 389 ? 11.844 -0.350 1.065 1.00 94.81 389 HIS A N 1
ATOM 2889 C CA . HIS A 1 389 ? 13.148 -0.153 1.704 1.00 94.81 389 HIS A CA 1
ATOM 2890 C C . HIS A 1 389 ? 13.525 -1.340 2.609 1.00 94.81 389 HIS A C 1
ATOM 2892 O O . HIS A 1 389 ? 14.627 -1.869 2.466 1.00 94.81 389 HIS A O 1
ATOM 2898 N N . ASN A 1 390 ? 12.605 -1.857 3.435 1.00 94.44 390 ASN A N 1
ATOM 2899 C CA . ASN A 1 390 ? 12.854 -3.049 4.268 1.00 94.44 390 ASN A CA 1
ATOM 2900 C C . ASN A 1 390 ? 13.110 -4.365 3.483 1.00 94.44 390 ASN A C 1
ATOM 2902 O O . ASN A 1 390 ? 13.309 -5.411 4.103 1.00 94.44 390 ASN A O 1
ATOM 2906 N N . ILE A 1 391 ? 13.125 -4.333 2.144 1.00 92.75 391 ILE A N 1
ATOM 2907 C CA . ILE A 1 391 ? 13.541 -5.445 1.267 1.00 92.75 391 ILE A CA 1
ATOM 2908 C C . ILE A 1 391 ? 14.611 -5.015 0.242 1.00 92.75 391 ILE A C 1
ATOM 2910 O O . ILE A 1 391 ? 14.844 -5.691 -0.762 1.00 92.75 391 ILE A O 1
ATOM 2914 N N . GLY A 1 392 ? 15.278 -3.885 0.492 1.00 90.88 392 GLY A N 1
ATOM 2915 C CA . GLY A 1 392 ? 16.458 -3.428 -0.245 1.00 90.88 392 GLY A CA 1
ATOM 2916 C C . GLY A 1 392 ? 16.178 -2.579 -1.483 1.00 90.88 392 GLY A C 1
ATOM 2917 O O . GLY A 1 392 ? 17.081 -2.351 -2.284 1.00 90.88 392 GLY A O 1
ATOM 2918 N N . LEU A 1 393 ? 14.944 -2.105 -1.667 1.00 93.50 393 LEU A N 1
ATOM 2919 C CA . LEU A 1 393 ? 14.588 -1.236 -2.786 1.00 93.50 393 LEU A CA 1
ATOM 2920 C C . LEU A 1 393 ? 14.944 0.224 -2.493 1.00 93.50 393 LEU A C 1
ATOM 2922 O O . LEU A 1 393 ? 14.869 0.700 -1.360 1.00 93.50 393 LEU A O 1
ATOM 2926 N N . LEU A 1 394 ? 15.288 0.959 -3.545 1.00 91.06 394 LEU A N 1
ATOM 2927 C CA . LEU A 1 394 ? 15.695 2.358 -3.522 1.00 91.06 394 LEU A CA 1
ATOM 2928 C C . LEU A 1 394 ? 14.756 3.216 -4.375 1.00 91.06 394 LEU A C 1
ATOM 2930 O O . LEU A 1 394 ? 14.081 2.732 -5.291 1.00 91.06 394 LEU A O 1
ATOM 2934 N N . HIS A 1 395 ? 14.763 4.524 -4.108 1.00 91.19 395 HIS A N 1
ATOM 2935 C CA . HIS A 1 395 ? 14.072 5.511 -4.940 1.00 91.19 395 HIS A CA 1
ATOM 2936 C C . HIS A 1 395 ? 14.575 5.497 -6.386 1.00 91.19 395 HIS A C 1
ATOM 2938 O O . HIS A 1 395 ? 15.632 4.932 -6.684 1.00 91.19 395 HIS A O 1
ATOM 2944 N N . ALA A 1 396 ? 13.830 6.115 -7.303 1.00 90.25 396 ALA A N 1
ATOM 2945 C CA . ALA A 1 396 ? 14.316 6.271 -8.670 1.00 90.25 396 ALA A CA 1
ATOM 2946 C C . ALA A 1 396 ? 15.620 7.087 -8.680 1.00 90.25 396 ALA A C 1
ATOM 2948 O O . ALA A 1 396 ? 15.792 8.013 -7.886 1.00 90.25 396 ALA A O 1
ATOM 2949 N N . VAL A 1 397 ? 16.557 6.741 -9.568 1.00 87.25 397 VAL A N 1
ATOM 2950 C CA . VAL A 1 397 ? 17.871 7.399 -9.607 1.00 87.25 397 VAL A CA 1
ATOM 2951 C C . VAL A 1 397 ? 17.699 8.914 -9.766 1.00 87.25 397 VAL A C 1
ATOM 2953 O O . VAL A 1 397 ? 17.016 9.380 -10.678 1.00 87.25 397 VAL A O 1
ATOM 2956 N N . GLY A 1 398 ? 18.343 9.681 -8.886 1.00 80.75 398 GLY A N 1
ATOM 2957 C CA . GLY A 1 398 ? 18.257 11.142 -8.851 1.00 80.75 398 GLY A CA 1
ATOM 2958 C C . GLY A 1 398 ? 17.134 11.715 -7.980 1.00 80.75 398 GLY A C 1
ATOM 2959 O O . GLY A 1 398 ? 17.088 12.932 -7.826 1.00 80.75 398 GLY A O 1
ATOM 2960 N N . ASP A 1 399 ? 16.268 10.894 -7.385 1.00 81.56 399 ASP A N 1
ATOM 2961 C CA . ASP A 1 399 ? 15.255 11.374 -6.439 1.00 81.56 399 ASP A CA 1
ATOM 2962 C C . ASP A 1 399 ? 15.905 11.999 -5.190 1.00 81.56 399 ASP A C 1
ATOM 2964 O O . ASP A 1 399 ? 16.949 11.554 -4.708 1.00 81.56 399 ASP A O 1
ATOM 2968 N N . SER A 1 400 ? 15.292 13.067 -4.673 1.00 65.06 400 SER A N 1
ATOM 2969 C CA . SER A 1 400 ? 15.776 13.830 -3.521 1.00 65.06 400 SER A CA 1
ATOM 2970 C C . SER A 1 400 ? 14.732 13.835 -2.404 1.00 65.06 400 SER A C 1
ATOM 2972 O O . SER A 1 400 ? 13.539 14.014 -2.655 1.00 65.06 400 SER A O 1
ATOM 2974 N N . ALA A 1 401 ? 15.171 13.685 -1.149 1.00 52.25 401 ALA A N 1
ATOM 2975 C CA . ALA A 1 401 ? 14.267 13.662 0.008 1.00 52.25 401 ALA A CA 1
ATOM 2976 C C . ALA A 1 401 ? 13.416 14.943 0.139 1.00 52.25 401 ALA A C 1
ATOM 2978 O O . ALA A 1 401 ? 12.290 14.896 0.618 1.00 52.25 401 ALA A O 1
ATOM 2979 N N . THR A 1 402 ? 13.906 16.090 -0.344 1.00 48.31 402 THR A N 1
ATOM 2980 C CA . THR A 1 402 ? 13.190 17.376 -0.278 1.00 48.31 402 THR A CA 1
ATOM 2981 C C . THR A 1 402 ? 12.085 17.541 -1.327 1.00 48.31 402 THR A C 1
ATOM 2983 O O . THR A 1 402 ? 11.430 18.580 -1.337 1.00 48.31 402 THR A O 1
ATOM 2986 N N . GLY A 1 403 ? 11.889 16.593 -2.252 1.00 48.56 403 GLY A N 1
ATOM 2987 C CA . GLY A 1 403 ? 10.902 16.694 -3.341 1.00 48.56 403 GLY A CA 1
ATOM 2988 C C . GLY A 1 403 ? 11.255 17.702 -4.450 1.00 48.56 403 GLY A C 1
ATOM 2989 O O . GLY A 1 403 ? 10.746 17.592 -5.565 1.00 48.56 403 GLY A O 1
ATOM 2990 N N . ASP A 1 404 ? 12.178 18.634 -4.187 1.00 51.00 404 ASP A N 1
ATOM 2991 C CA . ASP A 1 404 ? 12.901 19.418 -5.193 1.00 51.00 404 ASP A CA 1
ATOM 2992 C C . ASP A 1 404 ? 13.798 18.484 -6.028 1.00 51.00 404 ASP A C 1
ATOM 2994 O O . ASP A 1 404 ? 15.001 18.338 -5.779 1.00 51.00 404 ASP A O 1
ATOM 2998 N N . GLY A 1 405 ? 13.196 17.805 -7.006 1.00 50.97 405 GLY A N 1
ATOM 2999 C CA . GLY A 1 405 ? 13.909 16.928 -7.929 1.00 50.97 405 GLY A CA 1
ATOM 3000 C C . GLY A 1 405 ? 14.977 17.679 -8.744 1.00 50.97 405 GLY A C 1
ATOM 3001 O O . GLY A 1 405 ? 14.833 18.879 -9.014 1.00 50.97 405 GLY A O 1
ATOM 3002 N N . PRO A 1 406 ? 16.058 16.998 -9.168 1.00 50.56 406 PRO A N 1
ATOM 3003 C CA . PRO A 1 406 ? 17.078 17.588 -10.030 1.00 50.56 406 PRO A CA 1
ATOM 3004 C C . PRO A 1 406 ? 16.471 18.072 -11.361 1.00 50.56 406 PRO A C 1
ATOM 3006 O O . PRO A 1 406 ? 15.398 17.611 -11.761 1.00 50.56 406 PRO A O 1
ATOM 3009 N N . PRO A 1 407 ? 17.144 18.990 -12.086 1.00 57.88 407 PRO A N 1
ATOM 3010 C CA . PRO A 1 407 ? 16.665 19.475 -13.378 1.00 57.88 407 PRO A CA 1
ATOM 3011 C C . PRO A 1 407 ? 16.435 18.301 -14.335 1.00 57.88 407 PRO A C 1
ATOM 3013 O O . PRO A 1 407 ? 17.377 17.626 -14.747 1.00 57.88 407 PRO A O 1
ATOM 3016 N N . CYS A 1 408 ? 15.165 18.065 -14.655 1.00 72.19 408 CYS A N 1
ATOM 3017 C CA . CYS A 1 408 ? 14.714 16.864 -15.338 1.00 72.19 408 CYS A CA 1
ATOM 3018 C C . CYS A 1 408 ? 15.301 16.705 -16.746 1.00 72.19 408 CYS A C 1
ATOM 3020 O O . CYS A 1 408 ? 15.275 17.631 -17.560 1.00 72.19 408 CYS A O 1
ATOM 3022 N N . ASP A 1 409 ? 15.746 15.487 -17.053 1.00 84.94 409 ASP A N 1
ATOM 3023 C CA . ASP A 1 409 ? 15.843 15.005 -18.427 1.00 84.94 409 ASP A CA 1
ATOM 3024 C C . ASP A 1 409 ? 14.468 14.416 -18.802 1.00 84.94 409 ASP A C 1
ATOM 3026 O O . ASP A 1 409 ? 14.052 13.414 -18.212 1.00 84.94 409 ASP A O 1
ATOM 3030 N N . PRO A 1 410 ? 13.693 15.053 -19.695 1.00 88.31 410 PRO A N 1
ATOM 3031 C CA . PRO A 1 410 ? 12.330 14.626 -19.969 1.00 88.31 410 PRO A CA 1
ATOM 3032 C C . PRO A 1 410 ? 12.282 13.405 -20.895 1.00 88.31 410 PRO A C 1
ATOM 3034 O O . PRO A 1 410 ? 13.117 13.231 -21.789 1.00 88.31 410 PRO A O 1
ATOM 3037 N N . TRP A 1 411 ? 11.243 12.590 -20.727 1.00 89.19 411 TRP A N 1
ATOM 3038 C CA . TRP A 1 411 ? 10.810 11.652 -21.761 1.00 89.19 411 TRP A CA 1
ATOM 3039 C C . TRP A 1 411 ? 10.167 12.405 -22.932 1.00 89.19 411 TRP A C 1
ATOM 3041 O O . TRP A 1 411 ? 9.570 13.470 -22.757 1.00 89.19 411 TRP A O 1
ATOM 3051 N N . GLU A 1 412 ? 10.252 11.831 -24.134 1.00 87.75 412 GLU A N 1
ATOM 3052 C CA . GLU A 1 412 ? 9.414 12.269 -25.252 1.00 87.75 412 GLU A CA 1
ATOM 3053 C C . GLU A 1 412 ? 8.075 11.500 -25.232 1.00 87.75 412 GLU A C 1
ATOM 3055 O O . GLU A 1 412 ? 8.072 10.311 -24.920 1.00 87.75 412 GLU A O 1
ATOM 3060 N N . PRO A 1 413 ? 6.944 12.136 -25.588 1.00 89.06 413 PRO A N 1
ATOM 3061 C CA . PRO A 1 413 ? 6.851 13.519 -26.025 1.00 89.06 413 PRO A CA 1
ATOM 3062 C C . PRO A 1 413 ? 6.853 14.504 -24.840 1.00 89.06 413 PRO A C 1
ATOM 3064 O O . PRO A 1 413 ? 6.004 14.451 -23.954 1.00 89.06 413 PRO A O 1
ATOM 3067 N N . THR A 1 414 ? 7.782 15.460 -24.867 1.00 87.88 414 THR A N 1
ATOM 3068 C CA . THR A 1 414 ? 8.114 16.388 -23.760 1.00 87.88 414 THR A CA 1
ATOM 3069 C C . THR A 1 414 ? 6.939 17.169 -23.158 1.00 87.88 414 THR A C 1
ATOM 3071 O O . THR A 1 414 ? 7.016 17.600 -22.008 1.00 87.88 414 THR A O 1
ATOM 3074 N N . TRP A 1 415 ? 5.832 17.343 -23.887 1.00 85.31 415 TRP A N 1
ATOM 3075 C CA . TRP A 1 415 ? 4.624 18.008 -23.378 1.00 85.31 415 TRP A CA 1
ATOM 3076 C C . TRP A 1 415 ? 3.864 17.204 -22.312 1.00 85.31 415 TRP A C 1
ATOM 3078 O O . TRP A 1 415 ? 3.033 17.785 -21.618 1.00 85.31 415 TRP A O 1
ATOM 3088 N N . VAL A 1 416 ? 4.160 15.909 -22.145 1.00 85.25 416 VAL A N 1
ATOM 3089 C CA . VAL A 1 416 ? 3.617 15.063 -21.064 1.00 85.25 416 VAL A CA 1
ATOM 3090 C C . VAL A 1 416 ? 4.192 15.460 -19.695 1.00 85.25 416 VAL A C 1
ATOM 3092 O O . VAL A 1 416 ? 3.581 15.187 -18.665 1.00 85.25 416 VAL A O 1
ATOM 3095 N N . GLY A 1 417 ? 5.355 16.126 -19.662 1.00 83.19 417 GLY A N 1
ATOM 3096 C CA . GLY A 1 417 ? 6.007 16.549 -18.418 1.00 83.19 417 GLY A CA 1
ATOM 3097 C C . GLY A 1 417 ? 6.586 15.399 -17.588 1.00 83.19 417 GLY A C 1
ATOM 3098 O O . GLY A 1 417 ? 6.809 15.567 -16.393 1.00 83.19 417 GLY A O 1
ATOM 3099 N N . CYS A 1 418 ? 6.811 14.233 -18.199 1.00 87.50 418 CYS A N 1
ATOM 3100 C CA . CYS A 1 418 ? 7.394 13.077 -17.527 1.00 87.50 418 CYS A CA 1
ATOM 3101 C C . CYS A 1 418 ? 8.923 13.143 -17.517 1.00 87.50 418 CYS A C 1
ATOM 3103 O O . CYS A 1 418 ? 9.540 13.476 -18.530 1.00 87.50 418 CYS A O 1
ATOM 3105 N N . CYS A 1 419 ? 9.529 12.781 -16.390 1.00 87.31 419 CYS A N 1
ATOM 3106 C CA . CYS A 1 419 ? 10.976 12.801 -16.190 1.00 87.31 419 CYS A CA 1
ATOM 3107 C C . CYS A 1 419 ? 11.541 11.384 -16.283 1.00 87.31 419 CYS A C 1
ATOM 3109 O O . CYS A 1 419 ? 10.983 10.471 -15.674 1.00 87.31 419 CYS A O 1
ATOM 3111 N N . LYS A 1 420 ? 12.673 11.210 -16.964 1.00 88.81 420 LYS A N 1
ATOM 3112 C CA . LYS A 1 420 ? 13.502 10.012 -16.798 1.00 88.81 420 LYS A CA 1
ATOM 3113 C C . LYS A 1 420 ? 14.126 10.016 -15.399 1.00 88.81 420 LYS A C 1
ATOM 3115 O O . LYS A 1 420 ? 14.453 11.094 -14.894 1.00 88.81 420 LYS A O 1
ATOM 3120 N N . PRO A 1 421 ? 14.382 8.843 -14.805 1.00 88.94 421 PRO A N 1
ATOM 3121 C CA . PRO A 1 421 ? 15.405 8.708 -13.777 1.00 88.94 421 PRO A CA 1
ATOM 3122 C C . PRO A 1 421 ? 16.799 9.087 -14.312 1.00 88.94 421 PRO A C 1
ATOM 3124 O O . PRO A 1 421 ? 17.038 9.147 -15.525 1.00 88.94 421 PRO A O 1
ATOM 3127 N N . GLY A 1 422 ? 17.717 9.368 -13.392 1.00 86.75 422 GLY A N 1
ATOM 3128 C CA . GLY A 1 422 ? 19.134 9.565 -13.682 1.00 86.75 422 GLY A CA 1
ATOM 3129 C C . GLY A 1 422 ? 19.842 8.278 -14.115 1.00 86.75 422 GLY A C 1
ATOM 3130 O O . GLY A 1 422 ? 19.288 7.185 -14.047 1.00 86.75 422 GLY A O 1
ATOM 3131 N N . GLU A 1 423 ? 21.084 8.428 -14.565 1.00 87.38 423 GLU A N 1
ATOM 3132 C CA . GLU A 1 423 ? 21.966 7.313 -14.931 1.00 87.38 423 GLU A CA 1
ATOM 3133 C C . GLU A 1 423 ? 22.461 6.596 -13.667 1.00 87.38 423 GLU A C 1
ATOM 3135 O O . GLU A 1 423 ? 22.933 7.251 -12.734 1.00 87.38 423 GLU A O 1
ATOM 3140 N N . SER A 1 424 ? 22.320 5.267 -13.626 1.00 83.38 424 SER A N 1
ATOM 3141 C CA . SER A 1 424 ? 22.766 4.421 -12.514 1.00 83.38 424 SER A CA 1
ATOM 3142 C C . SER A 1 424 ? 24.292 4.488 -12.371 1.00 83.38 424 SER A C 1
ATOM 3144 O O . SER A 1 424 ? 25.007 4.615 -13.367 1.00 83.38 424 SER A O 1
ATOM 3146 N N . ASP A 1 425 ? 24.824 4.373 -11.149 1.00 78.06 425 ASP A N 1
ATOM 3147 C CA . ASP A 1 425 ? 26.278 4.364 -10.962 1.00 78.06 425 ASP A CA 1
ATOM 3148 C C . ASP A 1 425 ? 26.874 3.058 -11.515 1.00 78.06 425 ASP A C 1
ATOM 3150 O O . ASP A 1 425 ? 26.742 1.985 -10.929 1.00 78.06 425 ASP A O 1
ATOM 3154 N N . GLU A 1 426 ? 27.561 3.167 -12.655 1.00 66.69 426 GLU A N 1
ATOM 3155 C CA . GLU A 1 426 ? 28.306 2.088 -13.321 1.00 66.69 426 GLU A CA 1
ATOM 3156 C C . GLU A 1 426 ? 29.342 1.389 -12.410 1.00 66.69 426 GLU A C 1
ATOM 3158 O O . GLU A 1 426 ? 29.843 0.320 -12.760 1.00 66.69 426 GLU A O 1
ATOM 3163 N N . THR A 1 427 ? 29.689 1.976 -11.256 1.00 68.31 427 THR A N 1
ATOM 3164 C CA . THR A 1 427 ? 30.617 1.413 -10.266 1.00 68.31 427 THR A CA 1
ATOM 3165 C C . THR A 1 427 ? 29.936 0.758 -9.060 1.00 68.31 427 THR A C 1
ATOM 3167 O O . THR A 1 427 ? 30.593 -0.034 -8.380 1.00 68.31 427 THR A O 1
ATOM 3170 N N . ASP A 1 428 ? 28.638 0.990 -8.824 1.00 68.69 428 ASP A N 1
ATOM 3171 C CA . ASP A 1 428 ? 27.859 0.291 -7.789 1.00 68.69 428 ASP A CA 1
ATOM 3172 C C . ASP A 1 428 ? 27.187 -0.964 -8.364 1.00 68.69 428 ASP A C 1
ATOM 3174 O O . ASP A 1 428 ? 25.980 -1.029 -8.604 1.00 68.69 428 ASP A O 1
ATOM 3178 N N . THR A 1 429 ? 27.990 -2.010 -8.563 1.00 62.25 429 THR A N 1
ATOM 3179 C CA . THR A 1 429 ? 27.511 -3.314 -9.049 1.00 62.25 429 THR A CA 1
ATOM 3180 C C . THR A 1 429 ? 26.610 -4.058 -8.055 1.00 62.25 429 THR A C 1
ATOM 3182 O O . THR A 1 429 ? 26.159 -5.155 -8.372 1.00 62.25 429 THR A O 1
ATOM 3185 N N . GLY A 1 430 ? 26.388 -3.526 -6.847 1.00 64.88 430 GLY A N 1
ATOM 3186 C CA . GLY A 1 430 ? 25.445 -4.089 -5.880 1.00 64.88 430 GLY A CA 1
ATOM 3187 C C . GLY A 1 430 ? 24.048 -3.490 -6.027 1.00 64.88 430 GLY A C 1
ATOM 3188 O O . GLY A 1 430 ? 23.063 -4.221 -5.972 1.00 64.88 430 GLY A O 1
ATOM 3189 N N . ARG A 1 431 ? 23.966 -2.168 -6.235 1.00 72.88 431 ARG A N 1
ATOM 3190 C CA . ARG A 1 431 ? 22.709 -1.406 -6.148 1.00 72.88 431 ARG A CA 1
ATOM 3191 C C . ARG A 1 431 ? 22.195 -0.841 -7.473 1.00 72.88 431 ARG A C 1
ATOM 3193 O O . ARG A 1 431 ? 21.043 -0.422 -7.521 1.00 72.88 431 ARG A O 1
ATOM 3200 N N . ARG A 1 432 ? 22.987 -0.900 -8.557 1.00 76.44 432 ARG A N 1
ATOM 3201 C CA . ARG A 1 432 ? 22.708 -0.395 -9.928 1.00 76.44 432 ARG A CA 1
ATOM 3202 C C . ARG A 1 432 ? 21.249 -0.465 -10.404 1.00 76.44 432 ARG A C 1
ATOM 3204 O O . ARG A 1 432 ? 20.808 0.444 -11.107 1.00 76.44 432 ARG A O 1
ATOM 3211 N N . TYR A 1 433 ? 20.541 -1.550 -10.086 1.00 82.81 433 TYR A N 1
ATOM 3212 C CA . TYR A 1 433 ? 19.181 -1.852 -10.544 1.00 82.81 433 TYR A CA 1
ATOM 3213 C C . TYR A 1 433 ? 18.117 -1.816 -9.432 1.00 82.81 433 TYR A C 1
ATOM 3215 O O . TYR A 1 433 ? 16.938 -1.953 -9.736 1.00 82.81 433 TYR A O 1
ATOM 3223 N N . GLN A 1 434 ? 18.468 -1.541 -8.170 1.00 89.12 434 GLN A N 1
ATOM 3224 C CA . GLN A 1 434 ? 17.536 -1.492 -7.026 1.00 89.12 434 GLN A CA 1
ATOM 3225 C C . GLN A 1 434 ? 16.535 -0.316 -7.075 1.00 89.12 434 GLN A C 1
ATOM 3227 O O . GLN A 1 434 ? 15.876 -0.029 -6.079 1.00 89.12 434 GLN A O 1
ATOM 3232 N N . HIS A 1 435 ? 16.410 0.396 -8.195 1.00 91.81 435 HIS A N 1
ATOM 3233 C CA . HIS A 1 435 ? 15.777 1.710 -8.283 1.00 91.81 435 HIS A CA 1
ATOM 3234 C C . HIS A 1 435 ? 14.347 1.696 -8.833 1.00 91.81 435 HIS A C 1
ATOM 3236 O O . HIS A 1 435 ? 14.013 0.962 -9.766 1.00 91.81 435 HIS A O 1
ATOM 3242 N N . GLY A 1 436 ? 13.514 2.593 -8.299 1.00 94.06 436 GLY A N 1
ATOM 3243 C CA . GLY A 1 436 ? 12.218 2.941 -8.884 1.00 94.06 436 GLY A CA 1
ATOM 3244 C C . GLY A 1 436 ? 12.323 3.509 -10.309 1.00 94.06 436 GLY A C 1
ATOM 3245 O O . GLY A 1 436 ? 13.386 3.934 -10.763 1.00 94.06 436 GLY A O 1
ATOM 3246 N N . TRP A 1 437 ? 11.197 3.552 -11.021 1.00 94.44 437 TRP A N 1
ATOM 3247 C CA . TRP A 1 437 ? 11.140 3.919 -12.438 1.00 94.44 437 TRP A CA 1
ATOM 3248 C C . TRP A 1 437 ? 10.036 4.935 -12.741 1.00 94.44 437 TRP A C 1
ATOM 3250 O O . TRP A 1 437 ? 9.033 5.028 -12.029 1.00 94.44 437 TRP A O 1
ATOM 3260 N N . ARG A 1 438 ? 10.222 5.687 -13.830 1.00 93.31 438 ARG A N 1
ATOM 3261 C CA . ARG A 1 438 ? 9.250 6.626 -14.405 1.00 93.31 438 ARG A CA 1
ATOM 3262 C C . ARG A 1 438 ? 9.254 6.477 -15.917 1.00 93.31 438 ARG A C 1
ATOM 3264 O O . ARG A 1 438 ? 10.329 6.443 -16.510 1.00 93.31 438 ARG A O 1
ATOM 3271 N N . PHE A 1 439 ? 8.080 6.456 -16.535 1.00 93.31 439 PHE A N 1
ATOM 3272 C CA . PHE A 1 439 ? 7.904 6.199 -17.965 1.00 93.31 439 PHE A CA 1
ATOM 3273 C C . PHE A 1 439 ? 6.675 6.933 -18.514 1.00 93.31 439 PHE A C 1
ATOM 3275 O O . PHE A 1 439 ? 5.787 7.338 -17.763 1.00 93.31 439 PHE A O 1
ATOM 3282 N N . VAL A 1 440 ? 6.617 7.123 -19.832 1.00 93.19 440 VAL A N 1
ATOM 3283 C CA . VAL A 1 440 ? 5.399 7.572 -20.524 1.00 93.19 440 VAL A CA 1
ATOM 3284 C C . VAL A 1 440 ? 4.731 6.340 -21.113 1.00 93.19 440 VAL A C 1
ATOM 3286 O O . VAL A 1 440 ? 5.359 5.655 -21.909 1.00 93.19 440 VAL A O 1
ATOM 3289 N N . GLY A 1 441 ? 3.489 6.057 -20.720 1.00 91.69 441 GLY A N 1
ATOM 3290 C CA . GLY A 1 441 ? 2.720 4.928 -21.253 1.00 91.69 441 GLY A CA 1
ATOM 3291 C C . GLY A 1 441 ? 2.110 5.214 -22.631 1.00 91.69 441 GLY A C 1
ATOM 3292 O O . GLY A 1 441 ? 2.103 6.357 -23.101 1.00 91.69 441 GLY A O 1
ATOM 3293 N N . SER A 1 442 ? 1.552 4.189 -23.277 1.00 91.88 442 SER A N 1
ATOM 3294 C CA . SER A 1 442 ? 0.948 4.269 -24.614 1.00 91.88 442 SER A CA 1
ATOM 3295 C C . SER A 1 442 ? -0.228 5.256 -24.713 1.00 91.88 442 SER A C 1
ATOM 3297 O O . SER A 1 442 ? -0.426 5.880 -25.759 1.00 91.88 442 SER A O 1
ATOM 3299 N N . THR A 1 443 ? -0.953 5.496 -23.612 1.00 88.25 443 THR A N 1
ATOM 3300 C CA . THR A 1 443 ? -1.973 6.556 -23.499 1.00 88.25 443 THR A CA 1
ATOM 3301 C C . THR A 1 443 ? -1.395 7.975 -23.458 1.00 88.25 443 THR A C 1
ATOM 3303 O O . THR A 1 443 ? -2.147 8.950 -23.448 1.00 88.25 443 THR A O 1
ATOM 3306 N N . THR A 1 444 ? -0.067 8.128 -23.465 1.00 88.75 444 THR A N 1
ATOM 3307 C CA . THR A 1 444 ? 0.691 9.377 -23.266 1.00 88.75 444 THR A CA 1
ATOM 3308 C C . THR A 1 444 ? 0.519 10.027 -21.889 1.00 88.75 444 THR A C 1
ATOM 3310 O O . THR A 1 444 ? 0.804 11.212 -21.716 1.00 88.75 444 THR A O 1
ATOM 3313 N N . PHE A 1 445 ? 0.117 9.261 -20.872 1.00 86.75 445 PHE A N 1
ATOM 3314 C CA . PHE A 1 445 ? 0.258 9.678 -19.476 1.00 86.75 445 PHE A CA 1
ATOM 3315 C C . PHE A 1 445 ? 1.659 9.356 -18.935 1.00 86.75 445 PHE A C 1
ATOM 3317 O O . PHE A 1 445 ? 2.283 8.368 -19.316 1.00 86.75 445 PHE A O 1
ATOM 3324 N N . CYS A 1 446 ? 2.149 10.191 -18.014 1.00 88.50 446 CYS A N 1
ATOM 3325 C CA . CYS A 1 446 ? 3.326 9.873 -17.209 1.00 88.50 446 CYS A CA 1
ATOM 3326 C C . CYS A 1 446 ? 2.935 8.901 -16.093 1.00 88.50 446 CYS A C 1
ATOM 3328 O O . CYS A 1 446 ? 1.980 9.174 -15.359 1.00 88.50 446 CYS A O 1
ATOM 3330 N N . PHE A 1 447 ? 3.699 7.827 -15.930 1.00 90.31 447 PHE A N 1
ATOM 3331 C CA . PHE A 1 447 ? 3.551 6.837 -14.871 1.00 90.31 447 PHE A CA 1
ATOM 3332 C C . PHE A 1 447 ? 4.848 6.659 -14.090 1.00 90.31 447 PHE A C 1
ATOM 3334 O O . PHE A 1 447 ? 5.938 6.987 -14.566 1.00 90.31 447 PHE A O 1
ATOM 3341 N N . ARG A 1 448 ? 4.720 6.132 -12.872 1.00 91.69 448 ARG A N 1
ATOM 3342 C CA . ARG A 1 448 ? 5.844 5.829 -11.988 1.00 91.69 448 ARG A CA 1
ATOM 3343 C C . ARG A 1 448 ? 5.571 4.604 -11.120 1.00 91.69 448 ARG A C 1
ATOM 3345 O O . ARG A 1 448 ? 4.418 4.336 -10.783 1.00 91.69 448 ARG A O 1
ATOM 3352 N N . THR A 1 449 ? 6.614 3.872 -10.748 1.00 94.88 449 THR A N 1
ATOM 3353 C CA . THR A 1 449 ? 6.500 2.719 -9.836 1.00 94.88 449 THR A CA 1
ATOM 3354 C C . THR A 1 449 ? 6.385 3.170 -8.379 1.00 94.88 449 THR A C 1
ATOM 3356 O O . THR A 1 449 ? 6.566 4.350 -8.067 1.00 94.88 449 THR A O 1
ATOM 3359 N N . VAL A 1 450 ? 6.066 2.249 -7.466 1.00 93.81 450 VAL A N 1
ATOM 3360 C CA . VAL A 1 450 ? 5.845 2.559 -6.041 1.00 93.81 450 VAL A CA 1
ATOM 3361 C C . VAL A 1 450 ? 7.038 3.273 -5.400 1.00 93.81 450 VAL A C 1
ATOM 3363 O O . VAL A 1 450 ? 6.832 4.234 -4.657 1.00 93.81 450 VAL A O 1
ATOM 3366 N N . MET A 1 451 ? 8.268 2.877 -5.744 1.00 93.38 451 MET A N 1
ATOM 3367 C CA . MET A 1 451 ? 9.497 3.469 -5.200 1.00 93.38 451 MET A CA 1
ATOM 3368 C C . MET A 1 451 ? 9.850 4.849 -5.780 1.00 93.38 451 MET A C 1
ATOM 3370 O O . MET A 1 451 ? 10.754 5.500 -5.272 1.00 93.38 451 MET A O 1
ATOM 3374 N N . ALA A 1 452 ? 9.179 5.324 -6.831 1.00 89.94 452 ALA A N 1
ATOM 3375 C CA . ALA A 1 452 ? 9.517 6.589 -7.484 1.00 89.94 452 ALA A CA 1
ATOM 3376 C C . ALA A 1 452 ? 8.697 7.781 -6.950 1.00 89.94 452 ALA A C 1
ATOM 3378 O O . ALA A 1 452 ? 7.478 7.694 -6.740 1.00 89.94 452 ALA A O 1
ATOM 3379 N N . TYR A 1 453 ? 9.359 8.929 -6.785 1.00 85.56 453 TYR A N 1
ATOM 3380 C CA . TYR A 1 453 ? 8.713 10.210 -6.479 1.00 85.56 453 TYR A CA 1
ATOM 3381 C C . TYR A 1 453 ? 8.105 10.862 -7.735 1.00 85.56 453 TYR A C 1
ATOM 3383 O O . TYR A 1 453 ? 8.145 10.320 -8.842 1.00 85.56 453 TYR A O 1
ATOM 3391 N N . SER A 1 454 ? 7.531 12.055 -7.592 1.00 80.81 454 SER A N 1
ATOM 3392 C CA . SER A 1 454 ? 6.906 12.785 -8.700 1.00 80.81 454 SER A CA 1
ATOM 3393 C C . SER A 1 454 ? 7.893 13.205 -9.802 1.00 80.81 454 SER A C 1
ATOM 3395 O O . SER A 1 454 ? 9.104 13.225 -9.560 1.00 80.81 454 SER A O 1
ATOM 3397 N N . PRO A 1 455 ? 7.428 13.466 -11.044 1.00 82.31 455 PRO A N 1
ATOM 3398 C CA . PRO A 1 455 ? 6.041 13.429 -11.543 1.00 82.31 455 PRO A CA 1
ATOM 3399 C C . PRO A 1 455 ? 5.536 12.023 -11.931 1.00 82.31 455 PRO A C 1
ATOM 3401 O O . PRO A 1 455 ? 6.294 11.058 -11.950 1.00 82.31 455 PRO A O 1
ATOM 3404 N N . GLY A 1 456 ? 4.245 11.931 -12.281 1.00 83.06 456 GLY A N 1
ATOM 3405 C CA . GLY A 1 456 ? 3.595 10.750 -12.880 1.00 83.06 456 GLY A CA 1
ATOM 3406 C C . GLY A 1 456 ? 2.503 10.132 -12.007 1.00 83.06 456 GLY A C 1
ATOM 3407 O O . GLY A 1 456 ? 2.570 10.232 -10.791 1.00 83.06 456 GLY A O 1
ATOM 3408 N N . ASN A 1 457 ? 1.496 9.485 -12.590 1.00 84.12 457 ASN A N 1
ATOM 3409 C CA . ASN A 1 457 ? 0.533 8.705 -11.806 1.00 84.12 457 ASN A CA 1
ATOM 3410 C C . ASN A 1 457 ? 1.258 7.465 -11.254 1.00 84.12 457 ASN A C 1
ATOM 3412 O O . ASN A 1 457 ? 1.979 6.803 -12.005 1.00 84.12 457 ASN A O 1
ATOM 3416 N N . ARG A 1 458 ? 1.108 7.132 -9.969 1.00 88.25 458 ARG A N 1
ATOM 3417 C CA . ARG A 1 458 ? 1.761 5.931 -9.425 1.00 88.25 458 ARG A CA 1
ATOM 3418 C C . ARG A 1 458 ? 1.004 4.686 -9.881 1.00 88.25 458 ARG A C 1
ATOM 3420 O O . ARG A 1 458 ? -0.216 4.672 -9.854 1.00 88.25 458 ARG A O 1
ATOM 3427 N N . ALA A 1 459 ? 1.706 3.634 -10.276 1.00 90.25 459 ALA A N 1
ATOM 3428 C CA . ALA A 1 459 ? 1.123 2.310 -10.458 1.00 90.25 459 ALA A CA 1
ATOM 3429 C C . ALA A 1 459 ? 1.482 1.426 -9.253 1.00 90.25 459 ALA A C 1
ATOM 3431 O O . ALA A 1 459 ? 2.574 1.558 -8.700 1.00 90.25 459 ALA A O 1
ATOM 3432 N N . LEU A 1 460 ? 0.603 0.487 -8.870 1.00 93.19 460 LEU A N 1
ATOM 3433 C CA . LEU A 1 460 ? 0.934 -0.583 -7.910 1.00 93.19 460 LEU A CA 1
ATOM 3434 C C . LEU A 1 460 ? 1.830 -1.628 -8.585 1.00 93.19 460 LEU A C 1
ATOM 3436 O O . LEU A 1 460 ? 1.379 -2.727 -8.891 1.00 93.19 460 LEU A O 1
ATOM 3440 N N . HIS A 1 461 ? 3.056 -1.221 -8.897 1.00 96.00 461 HIS A N 1
ATOM 3441 C CA . HIS A 1 461 ? 4.140 -2.026 -9.450 1.00 96.00 461 HIS A CA 1
ATOM 3442 C C . HIS A 1 461 ? 5.449 -1.552 -8.806 1.00 96.00 461 HIS A C 1
ATOM 3444 O O . HIS A 1 461 ? 5.664 -0.348 -8.644 1.00 96.00 461 HIS A O 1
ATOM 3450 N N . TYR A 1 462 ? 6.330 -2.487 -8.481 1.00 97.88 462 TYR A N 1
ATOM 3451 C CA . TYR A 1 462 ? 7.772 -2.260 -8.418 1.00 97.88 462 TYR A CA 1
ATOM 3452 C C . TYR A 1 462 ? 8.353 -2.248 -9.846 1.00 97.88 462 TYR A C 1
ATOM 3454 O O . TYR A 1 462 ? 7.713 -2.761 -10.766 1.00 97.88 462 TYR A O 1
ATOM 3462 N N . SER A 1 463 ? 9.529 -1.652 -10.070 1.00 97.81 463 SER A N 1
ATOM 3463 C CA . SER A 1 463 ? 10.143 -1.676 -11.409 1.00 97.81 463 SER A CA 1
ATOM 3464 C C . SER A 1 463 ? 10.551 -3.088 -11.832 1.00 97.81 463 SER A C 1
ATOM 3466 O O . SER A 1 463 ? 11.142 -3.826 -11.048 1.00 97.81 463 SER A O 1
ATOM 3468 N N . ASN A 1 464 ? 10.205 -3.458 -13.066 1.00 97.00 464 ASN A N 1
ATOM 3469 C CA . ASN A 1 464 ? 10.577 -4.716 -13.710 1.00 97.00 464 ASN A CA 1
ATOM 3470 C C . ASN A 1 464 ? 10.651 -4.474 -15.239 1.00 97.00 464 ASN A C 1
ATOM 3472 O O . ASN A 1 464 ? 9.666 -4.000 -15.818 1.00 97.00 464 ASN A O 1
ATOM 3476 N N . PRO A 1 465 ? 11.785 -4.744 -15.914 1.00 95.88 465 PRO A N 1
ATOM 3477 C CA . PRO A 1 465 ? 11.942 -4.479 -17.347 1.00 95.88 465 PRO A CA 1
ATOM 3478 C C . PRO A 1 465 ? 11.098 -5.386 -18.257 1.00 95.88 465 PRO A C 1
ATOM 3480 O O . PRO A 1 465 ? 10.781 -4.982 -19.374 1.00 95.88 465 PRO A O 1
ATOM 3483 N N . GLU A 1 466 ? 10.705 -6.576 -17.797 1.00 96.31 466 GLU A N 1
ATOM 3484 C CA . GLU A 1 466 ? 9.919 -7.537 -18.585 1.00 96.31 466 GLU A CA 1
ATOM 3485 C C . GLU A 1 466 ? 8.399 -7.330 -18.430 1.00 96.31 466 GLU A C 1
ATOM 3487 O O . GLU A 1 466 ? 7.626 -7.760 -19.287 1.00 96.31 466 GLU A O 1
ATOM 3492 N N . VAL A 1 467 ? 7.955 -6.633 -17.374 1.00 96.69 467 VAL A N 1
ATOM 3493 C CA . VAL A 1 467 ? 6.531 -6.378 -17.086 1.00 96.69 467 VAL A CA 1
ATOM 3494 C C . VAL A 1 467 ? 6.094 -5.015 -17.642 1.00 96.69 467 VAL A C 1
ATOM 3496 O O . VAL A 1 467 ? 6.557 -3.980 -17.146 1.00 96.69 467 VAL A O 1
ATOM 3499 N N . PRO A 1 468 ? 5.170 -4.970 -18.625 1.00 96.19 468 PRO A N 1
ATOM 3500 C CA . PRO A 1 468 ? 4.644 -3.724 -19.165 1.00 96.19 468 PRO A CA 1
ATOM 3501 C C . PRO A 1 468 ? 3.407 -3.222 -18.405 1.00 96.19 468 PRO A C 1
ATOM 3503 O O . PRO A 1 468 ? 2.518 -3.991 -18.038 1.00 96.19 468 PRO A O 1
ATOM 3506 N N . TYR A 1 469 ? 3.282 -1.902 -18.283 1.00 94.06 469 TYR A N 1
ATOM 3507 C CA . TYR A 1 469 ? 2.069 -1.212 -17.842 1.00 94.06 469 TYR A CA 1
ATOM 3508 C C . TYR A 1 469 ? 1.749 -0.095 -18.839 1.00 94.06 469 TYR A C 1
ATOM 3510 O O . TYR A 1 469 ? 2.641 0.625 -19.274 1.00 94.06 469 TYR A O 1
ATOM 3518 N N . ASP A 1 470 ? 0.485 0.028 -19.253 1.00 93.00 470 ASP A N 1
ATOM 3519 C CA . ASP A 1 470 ? 0.104 0.866 -20.405 1.00 93.00 470 ASP A CA 1
ATOM 3520 C C . ASP A 1 470 ? 1.007 0.632 -21.641 1.00 93.00 470 ASP A C 1
ATOM 3522 O O . ASP A 1 470 ? 1.512 1.557 -22.271 1.00 93.00 470 ASP A O 1
ATOM 3526 N N . GLY A 1 471 ? 1.269 -0.641 -21.953 1.00 94.00 471 GLY A N 1
ATOM 3527 C CA . GLY A 1 471 ? 2.037 -1.057 -23.131 1.00 94.00 471 GLY A CA 1
ATOM 3528 C C . GLY A 1 471 ? 3.555 -0.837 -23.077 1.00 94.00 471 GLY A C 1
ATOM 3529 O O . GLY A 1 471 ? 4.238 -1.350 -23.959 1.00 94.00 471 GLY A O 1
ATOM 3530 N N . GLU A 1 472 ? 4.083 -0.146 -22.064 1.00 95.56 472 GLU A N 1
ATOM 3531 C CA . GLU A 1 472 ? 5.507 0.201 -21.936 1.00 95.56 472 GLU A CA 1
ATOM 3532 C C . GLU A 1 472 ? 6.123 -0.429 -20.663 1.00 95.56 472 GLU A C 1
ATOM 3534 O O . GLU A 1 472 ? 5.408 -0.602 -19.671 1.00 95.56 472 GLU A O 1
ATOM 3539 N N . PRO A 1 473 ? 7.419 -0.802 -20.648 1.00 96.44 473 PRO A N 1
ATOM 3540 C CA . PRO A 1 473 ? 8.068 -1.439 -19.495 1.00 96.44 473 PRO A CA 1
ATOM 3541 C C . PRO A 1 473 ? 7.992 -0.637 -18.188 1.00 96.44 473 PRO A C 1
ATOM 3543 O O . PRO A 1 473 ? 8.265 0.566 -18.150 1.00 96.44 473 PRO A O 1
ATOM 3546 N N . THR A 1 474 ? 7.702 -1.330 -17.081 1.00 96.62 474 THR A N 1
ATOM 3547 C CA . THR A 1 474 ? 7.699 -0.735 -15.729 1.00 96.62 474 THR A CA 1
ATOM 3548 C C . THR A 1 474 ? 9.099 -0.568 -15.130 1.00 96.62 474 THR A C 1
ATOM 3550 O O . THR A 1 474 ? 9.232 0.028 -14.063 1.00 96.62 474 THR A O 1
ATOM 3553 N N . GLY A 1 475 ? 10.142 -1.045 -15.808 1.00 95.75 475 GLY A N 1
ATOM 3554 C CA . GLY A 1 475 ? 11.549 -0.917 -15.431 1.00 95.75 475 GLY A CA 1
ATOM 3555 C C . GLY A 1 475 ? 12.463 -0.753 -16.647 1.00 95.75 475 GLY A C 1
ATOM 3556 O O . GLY A 1 475 ? 12.005 -0.452 -17.748 1.00 95.75 475 GLY A O 1
ATOM 3557 N N . SER A 1 476 ? 13.763 -0.961 -16.445 1.00 94.50 476 SER A N 1
ATOM 3558 C CA . SER A 1 476 ? 14.791 -0.877 -17.491 1.00 94.50 476 SER A CA 1
ATOM 3559 C C . SER A 1 476 ? 15.940 -1.854 -17.196 1.00 94.50 476 SER A C 1
ATOM 3561 O O . SER A 1 476 ? 16.374 -1.919 -16.042 1.00 94.50 476 SER A O 1
ATOM 3563 N N . PRO A 1 477 ? 16.422 -2.636 -18.183 1.00 91.06 477 PRO A N 1
ATOM 3564 C CA . PRO A 1 477 ? 17.379 -3.717 -17.949 1.00 91.06 477 PRO A CA 1
ATOM 3565 C C . PRO A 1 477 ? 18.764 -3.202 -17.536 1.00 91.06 477 PRO A C 1
ATOM 3567 O O . PRO A 1 477 ? 19.150 -2.071 -17.835 1.00 91.06 477 PRO A O 1
ATOM 3570 N N . GLU A 1 478 ? 19.544 -4.061 -16.872 1.00 83.88 478 GLU A N 1
ATOM 3571 C CA . GLU A 1 478 ? 20.875 -3.717 -16.352 1.00 83.88 478 GLU A CA 1
ATOM 3572 C C . GLU A 1 478 ? 21.836 -3.209 -17.447 1.00 83.88 478 GLU A C 1
ATOM 3574 O O . GLU A 1 478 ? 22.612 -2.274 -17.212 1.00 83.88 478 GLU A O 1
ATOM 3579 N N . ASP A 1 479 ? 21.746 -3.790 -18.650 1.00 83.12 479 ASP A N 1
ATOM 3580 C CA . ASP A 1 479 ? 22.548 -3.458 -19.831 1.00 83.12 479 ASP A CA 1
ATOM 3581 C C . ASP A 1 479 ? 21.932 -2.362 -20.724 1.00 83.12 479 ASP A C 1
ATOM 3583 O O . ASP A 1 479 ? 22.356 -2.192 -21.874 1.00 83.12 479 ASP A O 1
ATOM 3587 N N . SER A 1 480 ? 20.964 -1.585 -20.207 1.00 86.06 480 SER A N 1
ATOM 3588 C CA . SER A 1 480 ? 20.331 -0.497 -20.960 1.00 86.06 480 SER A CA 1
ATOM 3589 C C . SER A 1 480 ? 21.359 0.455 -21.579 1.00 86.06 480 SER A C 1
ATOM 3591 O O . SER A 1 480 ? 22.206 1.047 -20.907 1.00 86.06 480 SER A O 1
ATOM 3593 N N . SER A 1 481 ? 21.229 0.663 -22.891 1.00 84.75 481 SER A N 1
ATOM 3594 C CA . SER A 1 481 ? 22.125 1.505 -23.695 1.00 84.75 481 SER A CA 1
ATOM 3595 C C . SER A 1 481 ? 22.149 2.995 -23.320 1.00 84.75 481 SER A C 1
ATOM 3597 O O . SER A 1 481 ? 22.980 3.734 -23.851 1.00 84.75 481 SER A O 1
ATOM 3599 N N . ASP A 1 482 ? 21.252 3.439 -22.436 1.00 84.75 482 ASP A N 1
ATOM 3600 C CA . ASP A 1 482 ? 21.214 4.794 -21.881 1.00 84.75 482 ASP A CA 1
ATOM 3601 C C . ASP A 1 482 ? 21.744 4.890 -20.438 1.00 84.75 482 ASP A C 1
ATOM 3603 O O . ASP A 1 482 ? 21.668 5.963 -19.847 1.00 84.75 482 ASP A O 1
ATOM 3607 N N . GLY A 1 483 ? 22.277 3.801 -19.868 1.00 86.44 483 GLY A N 1
ATOM 3608 C CA . GLY A 1 483 ? 22.853 3.769 -18.519 1.00 86.44 483 GLY A CA 1
ATOM 3609 C C . GLY A 1 483 ? 21.833 3.857 -17.379 1.00 86.44 483 GLY A C 1
ATOM 3610 O O . GLY A 1 483 ? 22.219 4.103 -16.239 1.00 86.44 483 GLY A O 1
ATOM 3611 N N . ARG A 1 484 ? 20.532 3.697 -17.653 1.00 90.12 484 ARG A N 1
ATOM 3612 C CA . ARG A 1 484 ? 19.462 3.775 -16.647 1.00 90.12 484 ARG A CA 1
ATOM 3613 C C . ARG A 1 484 ? 18.915 2.373 -16.390 1.00 90.12 484 ARG A C 1
ATOM 3615 O O . ARG A 1 484 ? 18.223 1.828 -17.246 1.00 90.12 484 ARG A O 1
ATOM 3622 N N . ALA A 1 485 ? 19.222 1.791 -15.231 1.00 90.38 485 ALA A N 1
ATOM 3623 C CA . ALA A 1 485 ? 18.765 0.456 -14.837 1.00 90.38 485 ALA A CA 1
ATOM 3624 C C . ALA A 1 485 ? 17.770 0.537 -13.667 1.00 90.38 485 ALA A C 1
ATOM 3626 O O . ALA A 1 485 ? 17.977 1.290 -12.714 1.00 90.38 485 ALA A O 1
ATOM 3627 N N . ALA A 1 486 ? 16.686 -0.234 -13.746 1.00 94.00 486 ALA A N 1
ATOM 3628 C CA . ALA A 1 486 ? 15.606 -0.253 -12.764 1.00 94.00 486 ALA A CA 1
ATOM 3629 C C . ALA A 1 486 ? 14.866 -1.600 -12.809 1.00 94.00 486 ALA A C 1
ATOM 3631 O O . ALA A 1 486 ? 14.005 -1.818 -13.663 1.00 94.00 486 ALA A O 1
ATOM 3632 N N . ASP A 1 487 ? 15.211 -2.481 -11.875 1.00 94.31 487 ASP A N 1
ATOM 3633 C CA . ASP A 1 487 ? 14.596 -3.786 -11.639 1.00 94.31 487 ASP A CA 1
ATOM 3634 C C . ASP A 1 487 ? 14.498 -4.047 -10.123 1.00 94.31 487 ASP A C 1
ATOM 3636 O O . ASP A 1 487 ? 15.232 -4.841 -9.525 1.00 94.31 487 ASP A O 1
ATOM 3640 N N . ASN A 1 488 ? 13.580 -3.327 -9.475 1.00 95.06 488 ASN A N 1
ATOM 3641 C CA . ASN A 1 488 ? 13.186 -3.595 -8.097 1.00 95.06 488 ASN A CA 1
ATOM 3642 C C . ASN A 1 488 ? 12.702 -5.049 -7.923 1.00 95.06 488 ASN A C 1
ATOM 3644 O O . ASN A 1 488 ? 12.910 -5.627 -6.860 1.00 95.06 488 ASN A O 1
ATOM 3648 N N . ALA A 1 489 ? 12.023 -5.626 -8.920 1.00 95.12 489 ALA A N 1
ATOM 3649 C CA . ALA A 1 489 ? 11.433 -6.959 -8.828 1.00 95.12 489 ALA A CA 1
ATOM 3650 C C . ALA A 1 489 ? 12.497 -8.062 -8.760 1.00 95.12 489 ALA A C 1
ATOM 3652 O O . ALA A 1 489 ? 12.404 -8.952 -7.908 1.00 95.12 489 ALA A O 1
ATOM 3653 N N . GLY A 1 490 ? 13.543 -7.965 -9.585 1.00 91.06 490 GLY A N 1
ATOM 3654 C CA . GLY A 1 490 ? 14.716 -8.830 -9.515 1.00 91.06 490 GLY A CA 1
ATOM 3655 C C . GLY A 1 490 ? 15.372 -8.796 -8.134 1.00 91.06 490 GLY A C 1
ATOM 3656 O O . GLY A 1 490 ? 15.613 -9.852 -7.551 1.00 91.06 490 GLY A O 1
ATOM 3657 N N . TRP A 1 491 ? 15.574 -7.605 -7.554 1.00 90.31 491 TRP A N 1
ATOM 3658 C CA . TRP A 1 491 ? 16.143 -7.488 -6.205 1.00 90.31 491 TRP A CA 1
ATOM 3659 C C . TRP A 1 491 ? 15.207 -8.020 -5.108 1.00 90.31 491 TRP A C 1
ATOM 3661 O O . TRP A 1 491 ? 15.634 -8.824 -4.284 1.00 90.31 491 TRP A O 1
ATOM 3671 N N . ALA A 1 492 ? 13.917 -7.666 -5.128 1.00 91.25 492 ALA A N 1
ATOM 3672 C CA . ALA A 1 492 ? 12.931 -8.164 -4.162 1.00 91.25 492 ALA A CA 1
ATOM 3673 C C . ALA A 1 492 ? 12.828 -9.702 -4.160 1.00 91.25 492 ALA A C 1
ATOM 3675 O O . ALA A 1 492 ? 12.607 -10.312 -3.117 1.00 91.25 492 ALA A O 1
ATOM 3676 N N . THR A 1 493 ? 13.030 -10.347 -5.312 1.00 89.44 493 THR A N 1
ATOM 3677 C CA . THR A 1 493 ? 13.042 -11.817 -5.440 1.00 89.44 493 THR A CA 1
ATOM 3678 C C . THR A 1 493 ? 14.276 -12.452 -4.770 1.00 89.44 493 THR A C 1
ATOM 3680 O O . THR A 1 493 ? 14.224 -13.617 -4.375 1.00 89.44 493 THR A O 1
ATOM 3683 N N . LEU A 1 494 ? 15.372 -11.704 -4.587 1.00 85.12 494 LEU A N 1
ATOM 3684 C CA . LEU A 1 494 ? 16.562 -12.153 -3.851 1.00 85.12 494 LEU A CA 1
ATOM 3685 C C . LEU A 1 494 ? 16.427 -11.960 -2.333 1.00 85.12 494 LEU A C 1
ATOM 3687 O O . LEU A 1 494 ? 16.908 -12.806 -1.582 1.00 85.12 494 LEU A O 1
ATOM 3691 N N . THR A 1 495 ? 15.778 -10.879 -1.887 1.00 87.50 495 THR A N 1
ATOM 3692 C CA . THR A 1 495 ? 15.725 -10.473 -0.469 1.00 87.50 495 THR A CA 1
ATOM 3693 C C . THR A 1 495 ? 14.508 -11.007 0.289 1.00 87.50 495 THR A C 1
ATOM 3695 O O . THR A 1 495 ? 14.644 -11.450 1.430 1.00 87.50 495 THR A O 1
ATOM 3698 N N . MET A 1 496 ? 13.327 -11.067 -0.344 1.00 88.19 496 MET A N 1
ATOM 3699 C CA . MET A 1 496 ? 12.101 -11.593 0.278 1.00 88.19 496 MET A CA 1
ATOM 3700 C C . MET A 1 496 ? 12.218 -13.011 0.876 1.00 88.19 496 MET A C 1
ATOM 3702 O O . MET A 1 496 ? 11.595 -13.229 1.915 1.00 88.19 496 MET A O 1
ATOM 3706 N N . PRO A 1 497 ? 12.991 -13.970 0.314 1.00 85.19 497 PRO A N 1
ATOM 3707 C CA . PRO A 1 497 ? 13.214 -15.275 0.946 1.00 85.19 497 PRO A CA 1
ATOM 3708 C C . PRO A 1 497 ? 13.857 -15.207 2.340 1.00 85.19 497 PRO A C 1
ATOM 3710 O O . PRO A 1 497 ? 13.633 -16.109 3.147 1.00 85.19 497 PRO A O 1
ATOM 3713 N N . GLY A 1 498 ? 14.669 -14.176 2.601 1.00 83.00 498 GLY A N 1
ATOM 3714 C CA . GLY A 1 498 ? 15.258 -13.895 3.910 1.00 83.00 498 GLY A CA 1
ATOM 3715 C C . GLY A 1 498 ? 14.297 -13.101 4.793 1.00 83.00 498 GLY A C 1
ATOM 3716 O O . GLY A 1 498 ? 13.969 -13.547 5.893 1.00 83.00 498 GLY A O 1
ATOM 3717 N N . THR A 1 499 ? 13.735 -12.004 4.266 1.00 88.19 499 THR A N 1
ATOM 3718 C CA . THR A 1 499 ? 12.787 -11.155 5.006 1.00 88.19 499 THR A CA 1
ATOM 3719 C C . THR A 1 499 ? 11.573 -11.931 5.518 1.00 88.19 499 THR A C 1
ATOM 3721 O O . THR A 1 499 ? 11.238 -11.803 6.687 1.00 88.19 499 THR A O 1
ATOM 3724 N N . ALA A 1 500 ? 10.935 -12.774 4.698 1.00 85.38 500 ALA A N 1
ATOM 3725 C CA . ALA A 1 500 ? 9.787 -13.602 5.104 1.00 85.38 500 ALA A CA 1
ATOM 3726 C C . ALA A 1 500 ? 10.174 -14.833 5.963 1.00 85.38 500 ALA A C 1
ATOM 3728 O O . ALA A 1 500 ? 9.377 -15.751 6.155 1.00 85.38 500 ALA A O 1
ATOM 3729 N N . ALA A 1 501 ? 11.425 -14.904 6.422 1.00 84.06 501 ALA A N 1
ATOM 3730 C CA . ALA A 1 501 ? 11.932 -15.926 7.331 1.00 84.06 501 ALA A CA 1
ATOM 3731 C C . ALA A 1 501 ? 12.672 -15.317 8.541 1.00 84.06 501 ALA A C 1
ATOM 3733 O O . ALA A 1 501 ? 13.324 -16.052 9.292 1.00 84.06 501 ALA A O 1
ATOM 3734 N N . TYR A 1 502 ? 12.563 -13.998 8.755 1.00 85.12 502 TYR A N 1
ATOM 3735 C CA . TYR A 1 502 ? 13.134 -13.299 9.909 1.00 85.12 502 TYR A CA 1
ATOM 3736 C C . TYR A 1 502 ? 12.542 -13.790 11.235 1.00 85.12 502 TYR A C 1
ATOM 3738 O O . TYR A 1 502 ? 13.223 -13.739 12.268 1.00 85.12 502 TYR A O 1
ATOM 3746 N N . ARG A 1 503 ? 11.297 -14.279 11.230 1.00 82.81 503 ARG A N 1
ATOM 3747 C CA . ARG A 1 503 ? 10.668 -14.999 12.341 1.00 82.81 503 ARG A CA 1
ATOM 3748 C C . ARG A 1 503 ? 9.942 -16.253 11.849 1.00 82.81 503 ARG A C 1
ATOM 3750 O O . ARG A 1 503 ? 9.644 -16.427 10.676 1.00 82.81 503 ARG A O 1
ATOM 3757 N N . CYS A 1 504 ? 9.689 -17.177 12.774 1.00 62.69 504 CYS A N 1
ATOM 3758 C CA . CYS A 1 504 ? 8.801 -18.308 12.516 1.00 62.69 504 CYS A CA 1
ATOM 3759 C C . CYS A 1 504 ? 7.375 -17.891 12.881 1.00 62.69 504 CYS A C 1
ATOM 3761 O O . CYS A 1 504 ? 7.125 -17.577 14.046 1.00 62.69 504 CYS A O 1
ATOM 3763 N N . ALA A 1 505 ? 6.455 -17.927 11.916 1.00 54.06 505 ALA A N 1
ATOM 3764 C CA . ALA A 1 505 ? 5.046 -17.610 12.143 1.00 54.06 505 ALA A CA 1
ATOM 3765 C C . ALA A 1 505 ? 4.465 -18.456 13.289 1.00 54.06 505 ALA A C 1
ATOM 3767 O O . ALA A 1 505 ? 4.568 -19.688 13.277 1.00 54.06 505 ALA A O 1
ATOM 3768 N N . VAL A 1 506 ? 3.833 -17.811 14.274 1.00 52.50 506 VAL A N 1
ATOM 3769 C CA . VAL A 1 506 ? 3.214 -18.522 15.401 1.00 52.50 506 VAL A CA 1
ATOM 3770 C C . VAL A 1 506 ? 1.769 -18.893 15.031 1.00 52.50 506 VAL A C 1
ATOM 3772 O O . VAL A 1 506 ? 0.974 -17.988 14.776 1.00 52.50 506 VAL A O 1
ATOM 3775 N N . PRO A 1 507 ? 1.386 -20.188 14.988 1.00 47.69 507 PRO A N 1
ATOM 3776 C CA . PRO A 1 507 ? 0.061 -20.590 14.511 1.00 47.69 507 PRO A CA 1
ATOM 3777 C C . PRO A 1 507 ? -1.092 -19.999 15.333 1.00 47.69 507 PRO A C 1
ATOM 3779 O O . PRO A 1 507 ? -1.024 -19.976 16.567 1.00 47.69 507 PRO A O 1
ATOM 3782 N N . GLU A 1 508 ? -2.180 -19.597 14.664 1.00 45.09 508 GLU A N 1
ATOM 3783 C CA . GLU A 1 508 ? -3.422 -19.189 15.331 1.00 45.09 508 GLU A CA 1
ATOM 3784 C C . GLU A 1 508 ? -3.958 -20.354 16.187 1.00 45.09 508 GLU A C 1
ATOM 3786 O O . GLU A 1 508 ? -4.370 -21.403 15.692 1.00 45.09 508 GLU A O 1
ATOM 3791 N N . GLN A 1 509 ? -3.959 -20.195 17.511 1.00 38.78 509 GLN A N 1
ATOM 3792 C CA . GLN A 1 509 ? -4.461 -21.218 18.424 1.00 38.78 509 GLN A CA 1
ATOM 3793 C C . GLN A 1 509 ? -5.986 -21.116 18.502 1.00 38.78 509 GLN A C 1
ATOM 3795 O O . GLN A 1 509 ? -6.531 -20.274 19.218 1.00 38.78 509 GLN A O 1
ATOM 3800 N N . THR A 1 510 ? -6.699 -21.999 17.801 1.00 35.56 510 THR A N 1
ATOM 3801 C CA . THR A 1 510 ? -8.158 -22.104 17.956 1.00 35.56 510 THR A CA 1
ATOM 3802 C C . THR A 1 510 ? -8.533 -22.445 19.405 1.00 35.56 510 THR A C 1
ATOM 3804 O O . THR A 1 510 ? -8.189 -23.497 19.950 1.00 35.56 510 THR A O 1
ATOM 3807 N N . GLY A 1 511 ? -9.264 -21.538 20.053 1.00 38.12 511 GLY A N 1
ATOM 3808 C CA . GLY A 1 511 ? -9.825 -21.749 21.381 1.00 38.12 511 GLY A CA 1
ATOM 3809 C C . GLY A 1 511 ? -10.866 -22.870 21.377 1.00 38.12 511 GLY A C 1
ATOM 3810 O O . GLY A 1 511 ? -11.540 -23.130 20.380 1.00 38.12 511 GLY A O 1
ATOM 3811 N N . THR A 1 512 ? -11.070 -23.520 22.526 1.00 37.12 512 THR A N 1
ATOM 3812 C CA . THR A 1 512 ? -12.070 -24.599 22.667 1.00 37.12 512 THR A CA 1
ATOM 3813 C C . THR A 1 512 ? -13.529 -24.126 22.566 1.00 37.12 512 THR A C 1
ATOM 3815 O O . THR A 1 512 ? -14.436 -24.959 22.578 1.00 37.12 512 THR A O 1
ATOM 3818 N N . ASP A 1 513 ? -13.769 -22.816 22.437 1.00 37.22 513 ASP A N 1
ATOM 3819 C CA . ASP A 1 513 ? -15.058 -22.200 22.100 1.00 37.22 513 ASP A CA 1
ATOM 3820 C C . ASP A 1 513 ? -15.229 -21.897 20.595 1.00 37.22 513 ASP A C 1
ATOM 3822 O O . ASP A 1 513 ? -16.288 -21.418 20.191 1.00 37.22 513 ASP A O 1
ATOM 3826 N N . GLY A 1 514 ? -14.223 -22.194 19.763 1.00 32.84 514 GLY A N 1
ATOM 3827 C CA . GLY A 1 514 ? -14.231 -21.921 18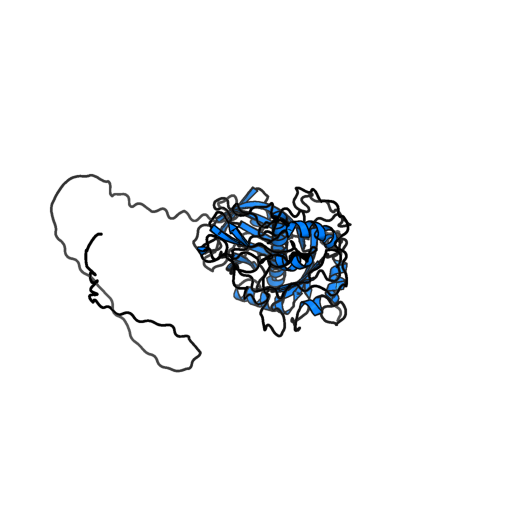.325 1.00 32.84 514 GLY A CA 1
ATOM 3828 C C . GLY A 1 514 ? -13.851 -20.486 17.948 1.00 32.84 514 GLY A C 1
ATOM 3829 O O . GLY A 1 514 ? -14.096 -20.084 16.812 1.00 32.84 514 GLY A O 1
ATOM 3830 N N . ARG A 1 515 ? -13.271 -19.704 18.869 1.00 32.44 515 ARG A N 1
ATOM 3831 C CA . ARG A 1 515 ? -12.632 -18.425 18.534 1.00 32.44 515 ARG A CA 1
ATOM 3832 C C . ARG A 1 515 ? -11.194 -18.618 18.073 1.00 32.44 515 ARG A C 1
ATOM 3834 O O . ARG A 1 515 ? -10.468 -19.445 18.617 1.00 32.44 515 ARG A O 1
ATOM 3841 N N . LEU A 1 516 ? -10.777 -17.785 17.127 1.00 38.38 516 LEU A N 1
ATOM 3842 C CA . LEU A 1 516 ? -9.369 -17.581 16.809 1.00 38.38 516 LEU A CA 1
ATOM 3843 C C . LEU A 1 516 ? -8.720 -16.831 17.979 1.00 38.38 516 LEU A C 1
ATOM 3845 O O . LEU A 1 516 ? -9.265 -15.832 18.455 1.00 38.38 516 LEU A O 1
ATOM 3849 N N . ILE A 1 517 ? -7.584 -17.329 18.460 1.00 33.72 517 ILE A N 1
ATOM 3850 C CA . ILE A 1 517 ? -6.721 -16.633 19.413 1.00 33.72 517 ILE A CA 1
ATOM 3851 C C . ILE A 1 517 ? -5.353 -16.555 18.740 1.00 33.72 517 ILE A C 1
ATOM 3853 O O . ILE A 1 517 ? -4.804 -17.584 18.340 1.00 33.72 517 ILE A O 1
ATOM 3857 N N . ALA A 1 518 ? -4.807 -15.346 18.593 1.00 36.91 518 ALA A N 1
ATOM 3858 C CA . ALA A 1 518 ? -3.434 -15.179 18.127 1.00 36.91 518 ALA A CA 1
ATOM 3859 C C . ALA A 1 518 ? -2.484 -16.002 19.015 1.00 36.91 518 ALA A C 1
ATOM 3861 O O . ALA A 1 518 ? -2.738 -16.166 20.211 1.00 36.91 518 ALA A O 1
ATOM 3862 N N . GLY A 1 519 ? -1.400 -16.526 18.442 1.00 33.84 519 GLY A N 1
ATOM 3863 C CA . GLY A 1 519 ? -0.455 -17.434 19.101 1.00 33.84 519 GLY A CA 1
ATOM 3864 C C . GLY A 1 519 ? 0.384 -16.827 20.240 1.00 33.84 519 GLY A C 1
ATOM 3865 O O . GLY A 1 519 ? 1.523 -17.225 20.425 1.00 33.84 519 GLY A O 1
ATOM 3866 N N . GLY A 1 520 ? -0.149 -15.887 21.021 1.00 27.78 520 GLY A N 1
ATOM 3867 C CA . GLY A 1 520 ? 0.561 -15.134 22.051 1.00 27.78 520 GLY A CA 1
ATOM 3868 C C . GLY A 1 520 ? -0.304 -14.910 23.287 1.00 27.78 520 GLY A C 1
ATOM 3869 O O . GLY A 1 520 ? -1.072 -13.962 23.326 1.00 27.78 520 GLY A O 1
ATOM 3870 N N . LEU A 1 521 ? -0.136 -15.803 24.270 1.00 30.69 521 LEU A N 1
ATOM 3871 C CA . LEU A 1 521 ? -0.503 -15.733 25.697 1.00 30.69 521 LEU A CA 1
ATOM 3872 C C . LEU A 1 521 ? -1.859 -15.128 26.147 1.00 30.69 521 LEU A C 1
ATOM 3874 O O . LEU A 1 521 ? -2.353 -14.097 25.718 1.00 30.69 521 LEU A O 1
ATOM 3878 N N . GLN A 1 522 ? -2.424 -15.810 27.145 1.00 26.44 522 GLN A N 1
ATOM 3879 C CA . GLN A 1 522 ? -3.633 -15.476 27.906 1.00 26.44 522 GLN A CA 1
ATOM 3880 C C . GLN A 1 522 ? -3.843 -13.976 28.178 1.00 26.44 522 GLN A C 1
ATOM 3882 O O . GLN A 1 522 ? -2.900 -13.274 28.527 1.00 26.44 522 GLN A O 1
ATOM 3887 N N . ALA A 1 523 ? -5.109 -13.540 28.132 1.00 26.02 523 ALA A N 1
ATOM 3888 C CA . ALA A 1 523 ? -5.537 -12.175 28.436 1.00 26.02 523 ALA A CA 1
ATOM 3889 C C . ALA A 1 523 ? -4.819 -11.578 29.662 1.00 26.02 523 ALA A C 1
ATOM 3891 O O . ALA A 1 523 ? -4.984 -12.056 30.788 1.00 26.02 523 ALA A O 1
ATOM 3892 N N . TYR A 1 524 ? -4.049 -10.515 29.424 1.00 27.33 524 TYR A N 1
ATOM 3893 C CA . TYR A 1 524 ? -3.396 -9.731 30.465 1.00 27.33 524 TYR A CA 1
ATOM 3894 C C . TYR A 1 524 ? -4.452 -8.911 31.219 1.00 27.33 524 TYR A C 1
ATOM 3896 O O . TYR A 1 524 ? -4.814 -7.805 30.816 1.00 27.33 524 TYR A O 1
ATOM 3904 N N . ASP A 1 525 ? -4.958 -9.461 32.325 1.00 26.59 525 ASP A N 1
ATOM 3905 C CA . ASP A 1 525 ? -5.695 -8.679 33.318 1.00 26.59 525 ASP A CA 1
ATOM 3906 C C . ASP A 1 525 ? -4.784 -7.569 33.876 1.00 26.59 525 ASP A C 1
ATOM 3908 O O . ASP A 1 525 ? -3.626 -7.807 34.226 1.00 26.59 525 ASP A O 1
ATOM 3912 N N . PHE A 1 526 ? -5.325 -6.352 33.968 1.00 23.66 526 PHE A N 1
ATOM 3913 C CA . PHE A 1 526 ? -4.613 -5.153 34.419 1.00 23.66 526 PHE A CA 1
ATOM 3914 C C . PHE A 1 526 ? -3.908 -5.351 35.774 1.00 23.66 526 PHE A C 1
ATOM 3916 O O . PHE A 1 526 ? -4.537 -5.727 36.768 1.00 23.66 526 PHE A O 1
ATOM 3923 N N . PHE A 1 527 ? -2.630 -4.965 35.849 1.00 24.09 527 PHE A N 1
ATOM 3924 C CA . PHE A 1 527 ? -2.006 -4.607 37.125 1.00 24.09 527 PHE A CA 1
ATOM 3925 C C . PHE A 1 527 ? -2.588 -3.282 37.654 1.00 24.09 527 PHE A C 1
ATOM 3927 O O . PHE A 1 527 ? -3.027 -2.429 36.879 1.00 24.09 527 PHE A O 1
ATOM 3934 N N . GLY A 1 528 ? -2.580 -3.111 38.980 1.00 30.38 528 GLY A N 1
ATOM 3935 C CA . GLY A 1 528 ? -3.021 -1.897 39.684 1.00 30.38 528 GLY A CA 1
ATOM 3936 C C . GLY A 1 528 ? -2.181 -1.601 40.920 1.00 30.38 528 GLY A C 1
ATOM 3937 O O . GLY A 1 528 ? -1.081 -2.188 41.029 1.00 30.38 528 GLY A O 1
#

Sequence (528 aa):
MKATMRTPQTRMTLALALALGTGTLAALAVGPVAKDRPAMERGVATSAMSRVALDVDRELEVDLKRPMRLQQPNAIRPGDLDHPVLAVARDGRIRFDVNEVLALEVGDRVDLAVRRGTAPHRFQVKRARRTTGDGRWWQLESMDEELVAATLAHRDGMVAGWMQVPGENGGMEWTLVPIGRGLVAPEAKAADLPGCGGAIVPDVGPQDPMGPISPFNGDGVAGDDNDVEECAGCAATVADIAFFYTSLCLEKEVERIEEQGGDPKDAPSAIAAVCELESANCSITMANSEVPFGTRPVYVGLVEWDEKSDSLLGPFTNPSDGIIDEVHEIRDAVGADACSLVSHTDGEDPAVGYCGLAYVVDGDDADFAFNSLVRGCMGYSLFAHEFGHNIGLLHAVGDSATGDGPPCDPWEPTWVGCCKPGESDETDTGRRYQHGWRFVGSTTFCFRTVMAYSPGNRALHYSNPEVPYDGEPTGSPEDSSDGRAADNAGWATLTMPGTAAYRCAVPEQTGTDGRLIAGGLQAYDFFG

pLDDT: mean 73.49, std 26.32, range [21.81, 98.56]

Radius of gyration: 29.28 Å; chains: 1; bounding box: 83×75×104 Å